Protein AF-0000000080635722 (afdb_homodimer)

InterPro domains:
  IPR011527 ABC transporter type 1, transmembrane domain [PF06472] (30-300)
  IPR011527 ABC transporter type 1, transmembrane domain [PS50929] (34-337)
  IPR036640 ABC transporter type 1, transmembrane domain superfamily [G3DSA:1.20.1560.10] (15-350)
  IPR036640 ABC transporter type 1, transmembrane domain superfamily [SSF90123] (28-349)
  IPR050835 ATP-binding cassette sub-family D [PTHR11384] (9-354)

Organism: NCBI:txid1064539

Sequence (758 aa):
MAKRIFPRTASAFVRRFAGLAGGYWSGRDRWSVWLLGAALLALTVAQVSVPVMMNLWSQRLFDALEQRAMDRLPVMVAAAGGILLYNIAVTVAHLWVKRRLQFGWRAWLTRRLVGAWVSDGREQALPSRPGDHDNPDGRIAEDVRIVTELAVDLGHSLTYCLLLLVSFASILWRLSGVAPVAFGGVSLAVPGHLLLLALAFAAAGTTAAIAVARPLVRAAERRQGLEADFRFGLARVRENASVIARQRGEAVERGRMSLLFDGVRRGWERQTGALVRVMAFGASYSVLSAVFPILVVAPRYAAGAITLGVMMQTAQAFQQAVAALSWPIDNLATVAQWTASVERVLGLKEALDGITPLPPVKAPAPDLLSDGGNTARKRMAKRIFPRTASAFVRRFAGLAGGYWSGRDRWSVWLLGAALLALTVAQVSVPVMMNLWSQRLFDALEQRAMDRLPVMVAAAGGILLYNIAVTVAHLWVKRRLQFGWRAWLTRRLVGAWVSDGREQALPSRPGDHDNPDGRIAEDVRIVTELAVDLGHSLTYCLLLLVSFASILWRLSGVAPVAFGGVSLAVPGHLLLLALAFAAAGTTAAIAVARPLVRAAERRQGLEADFRFGLARVRENASVIARQRGEAVERGRMSLLFDGVRRGWERQTGALVRVMAFGASYSVLSAVFPILVVAPRYAAGAITLGVMMQTAQAFQQAVAALSWPIDNLATVAQWTASVERVLGLKEALDGITPLPPVKAPAPDLLSDGGNTARKR

Structure (mmCIF, N/CA/C/O backbone):
data_AF-0000000080635722-model_v1
#
loop_
_entity.id
_entity.type
_entity.pdbx_description
1 polymer 'ATP-binding cassette transporter'
#
loop_
_atom_site.group_PDB
_atom_site.id
_atom_site.type_symbol
_atom_site.label_atom_id
_atom_site.label_alt_id
_atom_site.label_comp_id
_atom_site.label_asym_id
_atom_site.label_entity_id
_atom_site.label_seq_id
_atom_site.pdbx_PDB_ins_code
_atom_site.Cartn_x
_atom_site.Cartn_y
_atom_site.Cartn_z
_atom_site.occupancy
_atom_site.B_iso_or_equiv
_atom_site.auth_seq_id
_atom_site.auth_comp_id
_atom_site.auth_asym_id
_atom_site.auth_atom_id
_atom_site.pdbx_PDB_model_num
ATOM 1 N N . MET A 1 1 ? 1.75 11.594 30.656 1 23.59 1 MET A N 1
ATOM 2 C CA . MET A 1 1 ? 0.75 10.562 30.891 1 23.59 1 MET A CA 1
ATOM 3 C C . MET A 1 1 ? 0.31 9.922 29.578 1 23.59 1 MET A C 1
ATOM 5 O O . MET A 1 1 ? -0.274 10.594 28.719 1 23.59 1 MET A O 1
ATOM 9 N N . ALA A 1 2 ? 1.113 9.07 29.016 1 31.06 2 ALA A N 1
ATOM 10 C CA . ALA A 1 2 ? 0.771 8.336 27.797 1 31.06 2 ALA A CA 1
ATOM 11 C C . ALA A 1 2 ? -0.648 7.781 27.875 1 31.06 2 ALA A C 1
ATOM 13 O O . ALA A 1 2 ? -0.908 6.824 28.609 1 31.06 2 ALA A O 1
ATOM 14 N N . LYS A 1 3 ? -1.635 8.664 27.719 1 35.94 3 LYS A N 1
ATOM 15 C CA . LYS A 1 3 ? -3.037 8.266 27.828 1 35.94 3 LYS A CA 1
ATOM 16 C C . LYS A 1 3 ? -3.275 6.914 27.156 1 35.94 3 LYS A C 1
ATOM 18 O O . LYS A 1 3 ? -2.605 6.57 26.188 1 35.94 3 LYS A O 1
ATOM 23 N N . ARG A 1 4 ? -3.943 5.98 27.859 1 35.53 4 ARG A N 1
ATOM 24 C CA . ARG A 1 4 ? -4.367 4.602 27.641 1 35.53 4 ARG A CA 1
ATOM 25 C C . ARG A 1 4 ? -4.941 4.426 26.234 1 35.53 4 ARG A C 1
ATOM 27 O O . ARG A 1 4 ? -6.016 4.945 25.922 1 35.53 4 ARG A O 1
ATOM 34 N N . ILE A 1 5 ? -4.023 4.328 25.297 1 38.72 5 ILE A N 1
ATOM 35 C CA . ILE A 1 5 ? -4.285 4.188 23.875 1 38.72 5 ILE A CA 1
ATOM 36 C C . ILE A 1 5 ? -5.477 3.256 23.656 1 38.72 5 ILE A C 1
ATOM 38 O O . ILE A 1 5 ? -6.258 3.445 22.719 1 38.72 5 ILE A O 1
ATOM 42 N N . PHE A 1 6 ? -5.34 2.021 24.172 1 42.72 6 PHE A N 1
ATOM 43 C CA . PHE A 1 6 ? -6.371 1.022 23.922 1 42.72 6 PHE A CA 1
ATOM 44 C C . PHE A 1 6 ? -7.473 1.103 24.969 1 42.72 6 PHE A C 1
ATOM 46 O O . PHE A 1 6 ? -7.191 1.211 26.156 1 42.72 6 PHE A O 1
ATOM 53 N N . PRO A 1 7 ? -8.633 1.551 24.688 1 47.41 7 PRO A N 1
ATOM 54 C CA . PRO A 1 7 ? -9.672 1.525 25.719 1 47.41 7 PRO A CA 1
ATOM 55 C C . PRO A 1 7 ? -9.539 0.331 26.656 1 47.41 7 PRO A C 1
ATOM 57 O O . PRO A 1 7 ? -8.906 -0.671 26.312 1 47.41 7 PRO A O 1
ATOM 60 N N . ARG A 1 8 ? -9.828 0.41 28.047 1 51.56 8 ARG A N 1
ATOM 61 C CA . ARG A 1 8 ? -9.805 -0.569 29.125 1 51.56 8 ARG A CA 1
ATOM 62 C C . ARG A 1 8 ? -10.172 -1.959 28.609 1 51.56 8 ARG A C 1
ATOM 64 O O . ARG A 1 8 ? -9.484 -2.938 28.922 1 51.56 8 ARG A O 1
ATOM 71 N N . THR A 1 9 ? -11.516 -2.346 28.031 1 64.31 9 THR A N 1
ATOM 72 C CA . THR A 1 9 ? -11.891 -3.666 27.531 1 64.31 9 THR A CA 1
ATOM 73 C C . THR A 1 9 ? -12.555 -3.559 26.172 1 64.31 9 THR A C 1
ATOM 75 O O . THR A 1 9 ? -13.219 -2.562 25.875 1 64.31 9 THR A O 1
ATOM 78 N N . ALA A 1 10 ? -12.094 -4.23 25.156 1 72.88 10 ALA A N 1
ATOM 79 C CA . ALA A 1 10 ? -12.664 -4.34 23.812 1 72.88 10 ALA A CA 1
ATOM 80 C C . ALA A 1 10 ? -14.188 -4.352 23.859 1 72.88 10 ALA A C 1
ATOM 82 O O . ALA A 1 10 ? -14.852 -3.727 23.031 1 72.88 10 ALA A O 1
ATOM 83 N N . SER A 1 11 ? -14.68 -4.875 24.891 1 75.38 11 SER A N 1
ATOM 84 C CA . SER A 1 11 ? -16.125 -4.988 25.016 1 75.38 11 SER A CA 1
ATOM 85 C C . SER A 1 11 ? -16.766 -3.639 25.344 1 75.38 11 SER A C 1
ATOM 87 O O . SER A 1 11 ? -17.812 -3.297 24.812 1 75.38 11 SER A O 1
ATOM 89 N N . ALA A 1 12 ? -16.156 -2.941 26.141 1 75.5 12 ALA A N 1
ATOM 90 C CA . ALA A 1 12 ? -16.688 -1.626 26.5 1 75.5 12 ALA A CA 1
ATOM 91 C C . ALA A 1 12 ? -16.625 -0.666 25.312 1 75.5 12 ALA A C 1
ATOM 93 O O . ALA A 1 12 ? -17.531 0.134 25.109 1 75.5 12 ALA A O 1
ATOM 94 N N . PHE A 1 13 ? -15.672 -0.865 24.594 1 80.94 13 PHE A N 1
ATOM 95 C CA . PHE A 1 13 ? -15.484 -0.018 23.422 1 80.94 13 PHE A CA 1
ATOM 96 C C . PHE A 1 13 ? -16.578 -0.276 22.391 1 80.94 13 PHE A C 1
ATOM 98 O O . PHE A 1 13 ? -17.188 0.665 21.875 1 80.94 13 PHE A O 1
ATOM 105 N N . VAL A 1 14 ? -16.844 -1.52 22.219 1 81.06 14 VAL A N 1
ATOM 106 C CA . VAL A 1 14 ? -17.844 -1.909 21.219 1 81.06 14 VAL A CA 1
ATOM 107 C C . VAL A 1 14 ? -19.219 -1.404 21.641 1 81.06 14 VAL A C 1
ATOM 109 O O . VAL A 1 14 ? -20 -0.931 20.812 1 81.06 14 VAL A O 1
ATOM 112 N N . ARG A 1 15 ? -19.453 -1.405 22.891 1 81.31 15 ARG A N 1
ATOM 113 C CA . ARG A 1 15 ? -20.734 -0.946 23.406 1 81.31 15 ARG A CA 1
ATOM 114 C C . ARG A 1 15 ? -20.891 0.564 23.25 1 81.31 15 ARG A C 1
ATOM 116 O O . ARG A 1 15 ? -21.953 1.054 22.859 1 81.31 15 ARG A O 1
ATOM 123 N N . ARG A 1 16 ? -19.891 1.179 23.5 1 83.5 16 ARG A N 1
ATOM 124 C CA . ARG A 1 16 ? -19.906 2.633 23.375 1 83.5 16 ARG A CA 1
ATOM 125 C C . ARG A 1 16 ? -20.047 3.059 21.906 1 83.5 16 ARG A C 1
ATOM 127 O O . ARG A 1 16 ? -20.766 4.012 21.609 1 83.5 16 ARG A O 1
ATOM 134 N N . PHE A 1 17 ? -19.422 2.311 21.172 1 87.5 17 PHE A N 1
ATOM 135 C CA . PHE A 1 17 ? -19.5 2.607 19.75 1 87.5 17 PHE A CA 1
ATOM 136 C C . PHE A 1 17 ? -20.906 2.336 19.219 1 87.5 17 PHE A C 1
ATOM 138 O O . PHE A 1 17 ? -21.438 3.109 18.422 1 87.5 17 PHE A O 1
ATOM 145 N N . ALA A 1 18 ? -21.453 1.282 19.688 1 84.81 18 ALA A N 1
ATOM 146 C CA . ALA A 1 18 ? -22.828 0.953 19.297 1 84.81 18 ALA A CA 1
ATOM 147 C C . ALA A 1 18 ? -23.797 2.033 19.766 1 84.81 18 ALA A C 1
ATOM 149 O O . ALA A 1 18 ? -24.781 2.332 19.078 1 84.81 18 ALA A O 1
ATOM 150 N N . GLY A 1 19 ? -23.547 2.611 20.859 1 82.75 19 GLY A N 1
ATOM 151 C CA . GLY A 1 19 ? -24.359 3.709 21.359 1 82.75 19 GLY A CA 1
ATOM 152 C C . GLY A 1 19 ? -24.25 4.965 20.516 1 82.75 19 GLY A C 1
ATOM 153 O O . GLY A 1 19 ? -25.234 5.68 20.312 1 82.75 19 GLY A O 1
ATOM 154 N N . LEU A 1 20 ? -23.094 5.156 20.031 1 81.56 20 LEU A N 1
ATOM 155 C CA . LEU A 1 20 ? -22.828 6.336 19.219 1 81.56 20 LEU A CA 1
ATOM 156 C C . LEU A 1 20 ? -23.406 6.176 17.812 1 81.56 20 LEU A C 1
ATOM 158 O O . LEU A 1 20 ? -24.125 7.059 17.344 1 81.56 20 LEU A O 1
ATOM 162 N N . ALA A 1 21 ? -23.172 4.988 17.266 1 80.75 21 ALA A N 1
ATOM 163 C CA . ALA A 1 21 ? -23.422 4.855 15.828 1 80.75 21 ALA A CA 1
ATOM 164 C C . ALA A 1 21 ? -24.531 3.861 15.547 1 80.75 21 ALA A C 1
ATOM 166 O O . ALA A 1 21 ? -24.969 3.697 14.398 1 80.75 21 ALA A O 1
ATOM 167 N N . GLY A 1 22 ? -25.062 3.285 16.578 1 84.38 22 GLY A N 1
ATOM 168 C CA . GLY A 1 22 ? -26.078 2.244 16.422 1 84.38 22 GLY A CA 1
ATOM 169 C C . GLY A 1 22 ? -27.422 2.781 15.992 1 84.38 22 GLY A C 1
ATOM 170 O O . GLY A 1 22 ? -28.234 2.049 15.422 1 84.38 22 GLY A O 1
ATOM 171 N N . GLY A 1 23 ? -27.641 4.039 16.234 1 84.81 23 GLY A N 1
ATOM 172 C CA . GLY A 1 23 ? -28.922 4.633 15.883 1 84.81 23 GLY A CA 1
ATOM 173 C C . GLY A 1 23 ? -29.219 4.598 14.398 1 84.81 23 GLY A C 1
ATOM 174 O O . GLY A 1 23 ? -30.375 4.586 13.992 1 84.81 23 GLY A O 1
ATOM 175 N N . TYR A 1 24 ? -28.203 4.625 13.641 1 88.12 24 TYR A N 1
ATOM 176 C CA . TYR A 1 24 ? -28.344 4.539 12.188 1 88.12 24 TYR A CA 1
ATOM 177 C C . TYR A 1 24 ? -28.984 3.219 11.781 1 88.12 24 TYR A C 1
ATOM 179 O O . TYR A 1 24 ? -29.797 3.178 10.859 1 88.12 24 TYR A O 1
ATOM 187 N N . TRP A 1 25 ? -28.75 2.174 12.469 1 87.31 25 TRP A N 1
ATOM 188 C CA . TRP A 1 25 ? -29.188 0.827 12.133 1 87.31 25 TRP A CA 1
ATOM 189 C C . TRP A 1 25 ? -30.547 0.526 12.766 1 87.31 25 TRP A C 1
ATOM 191 O O . TRP A 1 25 ? -31.188 -0.464 12.422 1 87.31 25 TRP A O 1
ATOM 201 N N . SER A 1 26 ? -31.047 1.361 13.711 1 84.19 26 SER A N 1
ATOM 202 C CA . SER A 1 26 ? -32.312 1.118 14.422 1 84.19 26 SER A CA 1
ATOM 203 C C . SER A 1 26 ? -33.312 2.219 14.141 1 84.19 26 SER A C 1
ATOM 205 O O . SER A 1 26 ? -34.438 2.203 14.695 1 84.19 26 SER A O 1
ATOM 207 N N . GLY A 1 27 ? -33 3.045 13.312 1 80.44 27 GLY A N 1
ATOM 208 C CA . GLY A 1 27 ? -33.875 4.176 13.062 1 80.44 27 GLY A CA 1
ATOM 209 C C . GLY A 1 27 ? -35.062 3.83 12.18 1 80.44 27 GLY A C 1
ATOM 210 O O . GLY A 1 27 ? -35.406 2.656 12.008 1 80.44 27 GLY A O 1
ATOM 211 N N . ARG A 1 28 ? -35.75 4.926 11.742 1 77 28 ARG A N 1
ATOM 212 C CA . ARG A 1 28 ? -36.969 4.789 10.938 1 77 28 ARG A CA 1
ATOM 213 C C . ARG A 1 28 ? -36.656 4.105 9.609 1 77 28 ARG A C 1
ATOM 215 O O . ARG A 1 28 ? -37.469 3.322 9.109 1 77 28 ARG A O 1
ATOM 222 N N . ASP A 1 29 ? -35.469 4.359 9.109 1 83.88 29 ASP A N 1
ATOM 223 C CA . ASP A 1 29 ? -35.062 3.783 7.828 1 83.88 29 ASP A CA 1
ATOM 224 C C . ASP A 1 29 ? -34.25 2.523 8.023 1 83.88 29 ASP A C 1
ATOM 226 O O . ASP A 1 29 ? -33.375 2.207 7.199 1 83.88 29 ASP A O 1
ATOM 230 N N . ARG A 1 30 ? -34.594 1.81 9.062 1 86.25 30 ARG A N 1
ATOM 231 C CA . ARG A 1 30 ? -33.781 0.663 9.445 1 86.25 30 ARG A CA 1
ATOM 232 C C . ARG A 1 30 ? -33.812 -0.425 8.375 1 86.25 30 ARG A C 1
ATOM 234 O O . ARG A 1 30 ? -32.812 -1.077 8.102 1 86.25 30 ARG A O 1
ATOM 241 N N . TRP A 1 31 ? -34.969 -0.53 7.797 1 89 31 TRP A N 1
ATOM 242 C CA . TRP A 1 31 ? -35.125 -1.611 6.828 1 89 31 TRP A CA 1
ATOM 243 C C . TRP A 1 31 ? -34.25 -1.364 5.605 1 89 31 TRP A C 1
ATOM 245 O O . TRP A 1 31 ? -33.625 -2.289 5.086 1 89 31 TRP A O 1
ATOM 255 N N . SER A 1 32 ? -34.219 -0.141 5.148 1 90.81 32 SER A N 1
ATOM 256 C CA . SER A 1 32 ? -33.344 0.199 4.012 1 90.81 32 SER A CA 1
ATOM 257 C C . SER A 1 32 ? -31.875 -0.018 4.34 1 90.81 32 SER A C 1
ATOM 259 O O . SER A 1 32 ? -31.125 -0.495 3.496 1 90.81 32 SER A O 1
ATOM 261 N N . VAL A 1 33 ? -31.547 0.272 5.504 1 92.06 33 VAL A N 1
ATOM 262 C CA . VAL A 1 33 ? -30.156 0.13 5.934 1 92.06 33 VAL A CA 1
ATOM 263 C C . VAL A 1 33 ? -29.797 -1.351 6.062 1 92.06 33 VAL A C 1
ATOM 265 O O . VAL A 1 33 ? -28.734 -1.783 5.613 1 92.06 33 VAL A O 1
ATOM 268 N N . TRP A 1 34 ? -30.719 -2.131 6.59 1 92.5 34 TRP A N 1
ATOM 269 C CA . TRP A 1 34 ? -30.484 -3.561 6.75 1 92.5 34 TRP A CA 1
ATOM 270 C C . TRP A 1 34 ? -30.422 -4.262 5.395 1 92.5 34 TRP A C 1
ATOM 272 O O . TRP A 1 34 ? -29.672 -5.215 5.215 1 92.5 34 TRP A O 1
ATOM 282 N N . LEU A 1 35 ? -31.219 -3.76 4.504 1 93.62 35 LEU A N 1
ATOM 283 C CA . LEU A 1 35 ? -31.172 -4.309 3.152 1 93.62 35 LEU A CA 1
ATOM 284 C C . LEU A 1 35 ? -29.812 -4.027 2.502 1 93.62 35 LEU A C 1
ATOM 286 O O . LEU A 1 35 ? -29.266 -4.895 1.824 1 93.62 35 LEU A O 1
ATOM 290 N N . LEU A 1 36 ? -29.359 -2.855 2.73 1 94.06 36 LEU A N 1
ATOM 291 C CA . LEU A 1 36 ? -28.031 -2.518 2.217 1 94.06 36 LEU A CA 1
ATOM 292 C C . LEU A 1 36 ? -26.953 -3.373 2.875 1 94.06 36 LEU A C 1
ATOM 294 O O . LEU A 1 36 ? -26.031 -3.84 2.207 1 94.06 36 LEU A O 1
ATOM 298 N N . GLY A 1 37 ? -27.109 -3.559 4.141 1 95.44 37 GLY A N 1
ATOM 299 C CA . GLY A 1 37 ? -26.188 -4.434 4.844 1 95.44 37 GLY A CA 1
ATOM 300 C C . GLY A 1 37 ? -26.219 -5.863 4.34 1 95.44 37 GLY A C 1
ATOM 301 O O . GLY A 1 37 ? -25.172 -6.477 4.133 1 95.44 37 GLY A O 1
ATOM 302 N N . ALA A 1 38 ? -27.375 -6.371 4.152 1 96.25 38 ALA A N 1
ATOM 303 C CA . ALA A 1 38 ? -27.547 -7.727 3.633 1 96.25 38 ALA A CA 1
ATOM 304 C C . ALA A 1 38 ? -26.984 -7.848 2.221 1 96.25 38 ALA A C 1
ATOM 306 O O . ALA A 1 38 ? -26.344 -8.852 1.88 1 96.25 38 ALA A O 1
ATOM 307 N N . ALA A 1 39 ? -27.266 -6.82 1.479 1 97.06 39 ALA A N 1
ATOM 308 C CA . ALA A 1 39 ? -26.719 -6.793 0.124 1 97.06 39 ALA A CA 1
ATOM 309 C C . ALA A 1 39 ? -25.188 -6.789 0.146 1 97.06 39 ALA A C 1
ATOM 311 O O . ALA A 1 39 ? -24.547 -7.477 -0.65 1 97.06 39 ALA A O 1
ATOM 312 N N . LEU A 1 40 ? -24.656 -6.039 1.03 1 97 40 LEU A N 1
ATOM 313 C CA . LEU A 1 40 ? -23.203 -5.98 1.166 1 97 40 LEU A CA 1
ATOM 314 C C . LEU A 1 40 ? -22.641 -7.344 1.565 1 97 40 LEU A C 1
ATOM 316 O O . LEU A 1 40 ? -21.625 -7.785 1.019 1 97 40 LEU A O 1
ATOM 320 N N . LEU A 1 41 ? -23.297 -8.016 2.455 1 97.38 41 LEU A N 1
ATOM 321 C CA . LEU A 1 41 ? -22.875 -9.344 2.883 1 97.38 41 LEU A CA 1
ATOM 322 C C . LEU A 1 41 ? -22.953 -10.336 1.731 1 97.38 41 LEU A C 1
ATOM 324 O O . LEU A 1 41 ? -22.031 -11.109 1.503 1 97.38 41 LEU A O 1
ATOM 328 N N . ALA A 1 42 ? -24.047 -10.297 1.036 1 98 42 ALA A N 1
ATOM 329 C CA . ALA A 1 42 ? -24.234 -11.195 -0.103 1 98 42 ALA A CA 1
ATOM 330 C C . ALA A 1 42 ? -23.156 -10.961 -1.164 1 98 42 ALA A C 1
ATOM 332 O O . ALA A 1 42 ? -22.609 -11.922 -1.726 1 98 42 ALA A O 1
ATOM 333 N N . LEU A 1 43 ? -22.891 -9.742 -1.403 1 97.75 43 LEU A N 1
ATOM 334 C CA . LEU A 1 43 ? -21.875 -9.406 -2.4 1 97.75 43 LEU A CA 1
ATOM 335 C C . LEU A 1 43 ? -20.484 -9.766 -1.904 1 97.75 43 LEU A C 1
ATOM 337 O O . LEU A 1 43 ? -19.609 -10.117 -2.701 1 97.75 43 LEU A O 1
ATOM 341 N N . THR A 1 44 ? -20.281 -9.719 -0.619 1 97.38 44 THR A N 1
ATOM 342 C CA . THR A 1 44 ? -19.016 -10.172 -0.055 1 97.38 44 THR A CA 1
ATOM 343 C C . THR A 1 44 ? -18.844 -11.672 -0.255 1 97.38 44 THR A C 1
ATOM 345 O O . THR A 1 44 ? -17.75 -12.133 -0.605 1 97.38 44 THR A O 1
ATOM 348 N N . VAL A 1 45 ? -19.875 -12.383 -0.069 1 97.56 45 VAL A N 1
ATOM 349 C CA . VAL A 1 45 ? -19.844 -13.82 -0.331 1 97.56 45 VAL A CA 1
ATOM 350 C C . VAL A 1 45 ? -19.531 -14.07 -1.804 1 97.56 45 VAL A C 1
ATOM 352 O O . VAL A 1 45 ? -18.719 -14.938 -2.131 1 97.56 45 VAL A O 1
ATOM 355 N N . ALA A 1 46 ? -20.156 -13.281 -2.611 1 97.75 46 ALA A N 1
ATOM 356 C CA . ALA A 1 46 ? -19.875 -13.383 -4.043 1 97.75 46 ALA A CA 1
ATOM 357 C C . ALA A 1 46 ? -18.422 -13.07 -4.352 1 97.75 46 ALA A C 1
ATOM 359 O O . ALA A 1 46 ? -17.812 -13.711 -5.211 1 97.75 46 ALA A O 1
ATOM 360 N N . GLN A 1 47 ? -17.875 -12.18 -3.672 1 96.38 47 GLN A N 1
ATOM 361 C CA . GLN A 1 47 ? -16.469 -11.82 -3.865 1 96.38 47 GLN A CA 1
ATOM 362 C C . GLN A 1 47 ? -15.547 -12.977 -3.49 1 96.38 47 GLN A C 1
ATOM 364 O O . GLN A 1 47 ? -14.555 -13.234 -4.176 1 96.38 47 GLN A O 1
ATOM 369 N N . VAL A 1 48 ? -15.867 -13.641 -2.451 1 96.62 48 VAL A N 1
ATOM 370 C CA . VAL A 1 48 ? -15.047 -14.742 -1.968 1 96.62 48 VAL A CA 1
ATOM 371 C C . VAL A 1 48 ? -15.117 -15.906 -2.951 1 96.62 48 VAL A C 1
ATOM 373 O O . VAL A 1 48 ? -14.18 -16.703 -3.055 1 96.62 48 VAL A O 1
ATOM 376 N N . SER A 1 49 ? -16.188 -15.969 -3.689 1 97.06 49 SER A N 1
ATOM 377 C CA . SER A 1 49 ? -16.359 -17.062 -4.633 1 97.06 49 SER A CA 1
ATOM 378 C C . SER A 1 49 ? -15.391 -16.938 -5.805 1 97.06 49 SER A C 1
ATOM 380 O O . SER A 1 49 ? -15.102 -17.922 -6.488 1 97.06 49 SER A O 1
ATOM 382 N N . VAL A 1 50 ? -14.852 -15.766 -6 1 95.38 50 VAL A N 1
ATOM 383 C CA . VAL A 1 50 ? -13.984 -15.531 -7.148 1 95.38 50 VAL A CA 1
ATOM 384 C C . VAL A 1 50 ? -12.664 -16.266 -6.957 1 95.38 50 VAL A C 1
ATOM 386 O O . VAL A 1 50 ? -12.273 -17.094 -7.789 1 95.38 50 VAL A O 1
ATOM 389 N N . PRO A 1 51 ? -11.961 -16.016 -5.828 1 95.31 51 PRO A N 1
ATOM 390 C CA . PRO A 1 51 ? -10.734 -16.797 -5.637 1 95.31 51 PRO A CA 1
ATOM 391 C C . PRO A 1 51 ? -10.992 -18.297 -5.562 1 95.31 51 PRO A C 1
ATOM 393 O O . PRO A 1 51 ? -10.141 -19.094 -5.977 1 95.31 51 PRO A O 1
ATOM 396 N N . VAL A 1 52 ? -12.094 -18.719 -5.113 1 95.81 52 VAL A N 1
ATOM 397 C CA . VAL A 1 52 ? -12.438 -20.125 -5.059 1 95.81 52 VAL A CA 1
ATOM 398 C C . VAL A 1 52 ? -12.617 -20.672 -6.473 1 95.81 52 VAL A C 1
ATOM 400 O O . VAL A 1 52 ? -12.102 -21.734 -6.805 1 95.81 52 VAL A O 1
ATOM 403 N N . MET A 1 53 ? -13.359 -19.906 -7.309 1 96.44 53 MET A N 1
ATOM 404 C CA . MET A 1 53 ? -13.539 -20.297 -8.703 1 96.44 53 MET A CA 1
ATOM 405 C C . MET A 1 53 ? -12.195 -20.344 -9.43 1 96.44 53 MET A C 1
ATOM 407 O O . MET A 1 53 ? -11.961 -21.234 -10.25 1 96.44 53 MET A O 1
ATOM 411 N N . MET A 1 54 ? -11.375 -19.422 -9.125 1 94.69 54 MET A N 1
ATOM 412 C CA . MET A 1 54 ? -10.055 -19.375 -9.742 1 94.69 54 MET A CA 1
ATOM 413 C C . MET A 1 54 ? -9.219 -20.578 -9.312 1 94.69 54 MET A C 1
ATOM 415 O O . MET A 1 54 ? -8.438 -21.125 -10.102 1 94.69 54 MET A O 1
ATOM 419 N N . ASN A 1 55 ? -9.352 -20.906 -8.078 1 95 55 ASN A N 1
ATOM 420 C CA . ASN A 1 55 ? -8.648 -22.078 -7.551 1 95 55 ASN A CA 1
ATOM 421 C C . ASN A 1 55 ? -9.086 -23.359 -8.266 1 95 55 ASN A C 1
ATOM 423 O O . ASN A 1 55 ? -8.25 -24.172 -8.648 1 95 55 ASN A O 1
ATOM 427 N N . LEU A 1 56 ? -10.352 -23.547 -8.484 1 94.81 56 LEU A N 1
ATOM 428 C CA . LEU A 1 56 ? -10.891 -24.703 -9.195 1 94.81 56 LEU A CA 1
ATOM 429 C C . LEU A 1 56 ? -10.5 -24.656 -10.672 1 94.81 56 LEU A C 1
ATOM 431 O O . LEU A 1 56 ? -10.164 -25.688 -11.258 1 94.81 56 LEU A O 1
ATOM 435 N N . TRP A 1 57 ? -10.586 -23.484 -11.188 1 94.44 57 TRP A N 1
ATOM 436 C CA . TRP A 1 57 ? -10.164 -23.297 -12.57 1 94.44 57 TRP A CA 1
ATOM 437 C C . TRP A 1 57 ? -8.711 -23.719 -12.766 1 94.44 57 TRP A C 1
ATOM 439 O O . TRP A 1 57 ? -8.375 -24.406 -13.734 1 94.44 57 TRP A O 1
ATOM 449 N N . SER A 1 58 ? -7.879 -23.312 -11.852 1 93.62 58 SER A N 1
ATOM 450 C CA . SER A 1 58 ? -6.461 -23.656 -11.914 1 93.62 58 SER A CA 1
ATOM 451 C C . SER A 1 58 ? -6.262 -25.172 -11.852 1 93.62 58 SER A C 1
ATOM 453 O O . SER A 1 58 ? -5.469 -25.719 -12.617 1 93.62 58 SER A O 1
ATOM 455 N N . GLN A 1 59 ? -6.953 -25.812 -11 1 94.38 59 GLN A N 1
ATOM 456 C CA . GLN A 1 59 ? -6.867 -27.266 -10.898 1 94.38 59 GLN A CA 1
ATOM 457 C C . GLN A 1 59 ? -7.25 -27.938 -12.219 1 94.38 59 GLN A C 1
ATOM 459 O O . GLN A 1 59 ? -6.531 -28.797 -12.703 1 94.38 59 GLN A O 1
ATOM 464 N N . ARG A 1 60 ? -8.312 -27.531 -12.758 1 93.5 60 ARG A N 1
ATOM 465 C CA . ARG A 1 60 ? -8.82 -28.141 -13.984 1 93.5 60 ARG A CA 1
ATOM 466 C C . ARG A 1 60 ? -7.895 -27.844 -15.164 1 93.5 60 ARG A C 1
ATOM 468 O O . ARG A 1 60 ? -7.703 -28.688 -16.031 1 93.5 60 ARG A O 1
ATOM 475 N N . LEU A 1 61 ? -7.414 -26.688 -15.211 1 92.94 61 LEU A N 1
ATOM 476 C CA . LEU A 1 61 ? -6.492 -26.328 -16.281 1 92.94 61 LEU A CA 1
ATOM 477 C C . LEU A 1 61 ? -5.238 -27.188 -16.234 1 92.94 61 LEU A C 1
ATOM 479 O O . LEU A 1 61 ? -4.844 -27.781 -17.25 1 92.94 61 LEU A O 1
ATOM 483 N N . PHE A 1 62 ? -4.652 -27.312 -15.102 1 92.12 62 PHE A N 1
ATOM 484 C CA . PHE A 1 62 ? -3.395 -28.047 -14.984 1 92.12 62 PHE A CA 1
ATOM 485 C C . PHE A 1 62 ? -3.613 -29.547 -15.172 1 92.12 62 PHE A C 1
ATOM 487 O O . PHE A 1 62 ? -2.744 -30.234 -15.695 1 92.12 62 PHE A O 1
ATOM 494 N N . ASP A 1 63 ? -4.777 -29.984 -14.734 1 92.44 63 ASP A N 1
ATOM 495 C CA . ASP A 1 63 ? -5.113 -31.375 -15.047 1 92.44 63 ASP A CA 1
ATOM 496 C C . ASP A 1 63 ? -5.227 -31.578 -16.547 1 92.44 63 ASP A C 1
ATOM 498 O O . ASP A 1 63 ? -4.734 -32.594 -17.078 1 92.44 63 ASP A O 1
ATOM 502 N N . ALA A 1 64 ? -5.875 -30.641 -17.172 1 91.12 64 ALA A N 1
ATOM 503 C CA . ALA A 1 64 ? -6.012 -30.734 -18.625 1 91.12 64 ALA A CA 1
ATOM 504 C C . ALA A 1 64 ? -4.648 -30.672 -19.312 1 91.12 64 ALA A C 1
ATOM 506 O O . ALA A 1 64 ? -4.402 -31.391 -20.281 1 91.12 64 ALA A O 1
ATOM 507 N N . LEU A 1 65 ? -3.809 -29.891 -18.844 1 88.12 65 LEU A N 1
ATOM 508 C CA . LEU A 1 65 ? -2.471 -29.75 -19.406 1 88.12 65 LEU A CA 1
ATOM 509 C C . LEU A 1 65 ? -1.648 -31.016 -19.172 1 88.12 65 LEU A C 1
ATOM 511 O O . LEU A 1 65 ? -0.917 -31.453 -20.062 1 88.12 65 LEU A O 1
AT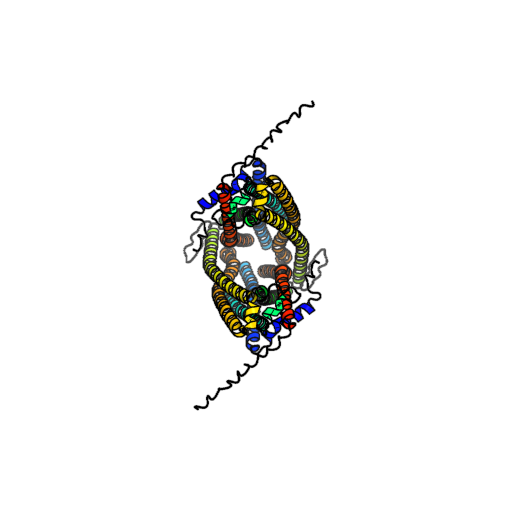OM 515 N N . GLU A 1 66 ? -1.774 -31.484 -17.953 1 87.06 66 GLU A N 1
ATOM 516 C CA . GLU A 1 66 ? -1.059 -32.719 -17.641 1 87.06 66 GLU A CA 1
ATOM 517 C C . GLU A 1 66 ? -1.482 -33.875 -18.562 1 87.06 66 GLU A C 1
ATOM 519 O O . GLU A 1 66 ? -0.654 -34.688 -18.969 1 87.06 66 GLU A O 1
ATOM 524 N N . GLN A 1 67 ? -2.707 -33.844 -18.906 1 86.88 67 GLN A N 1
ATOM 525 C CA . GLN A 1 67 ? -3.246 -34.875 -19.766 1 86.88 67 GLN A CA 1
ATOM 526 C C . GLN A 1 67 ? -3.07 -34.531 -21.234 1 86.88 67 GLN A C 1
ATOM 528 O O . GLN A 1 67 ? -3.469 -35.281 -22.109 1 86.88 67 GLN A O 1
ATOM 533 N N . ARG A 1 68 ? -2.451 -33.312 -21.5 1 84.25 68 ARG A N 1
ATOM 534 C CA . ARG A 1 68 ? -2.229 -32.812 -22.859 1 84.25 68 ARG A CA 1
ATOM 535 C C . ARG A 1 68 ? -3.533 -32.75 -23.641 1 84.25 68 ARG A C 1
ATOM 537 O O . ARG A 1 68 ? -3.557 -33.062 -24.844 1 84.25 68 ARG A O 1
ATOM 544 N N . ALA A 1 69 ? -4.555 -32.469 -22.922 1 84.62 69 ALA A N 1
ATOM 545 C CA . ALA A 1 69 ? -5.883 -32.406 -23.531 1 84.62 69 ALA A CA 1
ATOM 546 C C . ALA A 1 69 ? -6.113 -31.016 -24.156 1 84.62 69 ALA A C 1
ATOM 548 O O . ALA A 1 69 ? -6.711 -30.141 -23.531 1 84.62 69 ALA A O 1
ATOM 549 N N . MET A 1 70 ? -5.797 -30.875 -25.375 1 82.69 70 MET A N 1
ATOM 550 C CA . MET A 1 70 ? -5.867 -29.594 -26.078 1 82.69 70 MET A CA 1
ATOM 551 C C . MET A 1 70 ? -7.316 -29.172 -26.312 1 82.69 70 MET A C 1
ATOM 553 O O . MET A 1 70 ? -7.609 -27.984 -26.469 1 82.69 70 MET A O 1
ATOM 557 N N . ASP A 1 71 ? -8.164 -30.094 -26.297 1 86.25 71 ASP A N 1
ATOM 558 C CA . ASP A 1 71 ? -9.578 -29.844 -26.578 1 86.25 71 ASP A CA 1
ATOM 559 C C . ASP A 1 71 ? -10.234 -29.078 -25.438 1 86.25 71 ASP A C 1
ATOM 561 O O . ASP A 1 71 ? -11.25 -28.406 -25.625 1 86.25 71 ASP A O 1
ATOM 565 N N . ARG A 1 72 ? -9.602 -29.141 -24.297 1 89.69 72 ARG A N 1
ATOM 566 C CA . ARG A 1 72 ? -10.195 -28.516 -23.109 1 89.69 72 ARG A CA 1
ATOM 567 C C . ARG A 1 72 ? -9.703 -27.078 -22.953 1 89.69 72 ARG A C 1
ATOM 569 O O . ARG A 1 72 ? -10.289 -26.297 -22.203 1 89.69 72 ARG A O 1
ATOM 576 N N . LEU A 1 73 ? -8.766 -26.719 -23.75 1 89.12 73 LEU A N 1
ATOM 577 C CA . LEU A 1 73 ? -8.133 -25.422 -23.547 1 89.12 73 LEU A CA 1
ATOM 578 C C . LEU A 1 73 ? -9.102 -24.297 -23.875 1 89.12 73 LEU A C 1
ATOM 580 O O . LEU A 1 73 ? -9.242 -23.344 -23.109 1 89.12 73 LEU A O 1
ATOM 584 N N . PRO A 1 74 ? -9.852 -24.375 -24.969 1 90.56 74 PRO A N 1
ATOM 585 C CA . PRO A 1 74 ? -10.805 -23.297 -25.25 1 90.56 74 PRO A CA 1
ATOM 586 C C . PRO A 1 74 ? -11.891 -23.156 -24.188 1 90.56 74 PRO A C 1
ATOM 588 O O . PRO A 1 74 ? -12.336 -22.047 -23.875 1 90.56 74 PRO A O 1
ATOM 591 N N . VAL A 1 75 ? -12.266 -24.266 -23.672 1 92.69 75 VAL A N 1
ATOM 592 C CA . VAL A 1 75 ? -13.266 -24.25 -22.609 1 92.69 75 VAL A CA 1
ATOM 593 C C . VAL A 1 75 ? -12.703 -23.562 -21.375 1 92.69 75 VAL A C 1
ATOM 595 O O . VAL A 1 75 ? -13.398 -22.797 -20.703 1 92.69 75 VAL A O 1
ATOM 598 N N . MET A 1 76 ? -11.445 -23.844 -21.109 1 92.88 76 MET A N 1
ATOM 599 C CA . MET A 1 76 ? -10.805 -23.234 -19.953 1 92.88 76 MET A CA 1
ATOM 600 C C . MET A 1 76 ? -10.633 -21.734 -20.156 1 92.88 76 MET A C 1
ATOM 602 O O . MET A 1 76 ? -10.766 -20.953 -19.203 1 92.88 76 MET A O 1
ATOM 606 N N . VAL A 1 77 ? -10.375 -21.344 -21.359 1 92.94 77 VAL A N 1
ATOM 607 C CA . VAL A 1 77 ? -10.258 -19.922 -21.688 1 92.94 77 VAL A CA 1
ATOM 608 C C . VAL A 1 77 ? -11.609 -19.234 -21.484 1 92.94 77 VAL A C 1
ATOM 610 O O . VAL A 1 77 ? -11.688 -18.156 -20.891 1 92.94 77 VAL A O 1
ATOM 613 N N . ALA A 1 78 ? -12.641 -19.844 -21.938 1 95.06 78 ALA A N 1
ATOM 614 C CA . ALA A 1 78 ? -13.992 -19.297 -21.797 1 95.06 78 ALA A CA 1
ATOM 615 C C . ALA A 1 78 ? -14.383 -19.219 -20.328 1 95.06 78 ALA A C 1
ATOM 617 O O . ALA A 1 78 ? -15.008 -18.234 -19.891 1 95.06 78 ALA A O 1
ATOM 618 N N . ALA A 1 79 ? -14.016 -20.25 -19.594 1 95.44 79 ALA A N 1
ATOM 619 C CA . ALA A 1 79 ? -14.312 -20.25 -18.172 1 95.44 79 ALA A CA 1
ATOM 620 C C . ALA A 1 79 ? -13.594 -19.094 -17.453 1 95.44 79 ALA A C 1
ATOM 622 O O . ALA A 1 79 ? -14.172 -18.438 -16.594 1 95.44 79 ALA A O 1
ATOM 623 N N . ALA A 1 80 ? -12.367 -18.859 -17.859 1 95.31 80 ALA A N 1
ATOM 624 C CA . ALA A 1 80 ? -11.625 -17.734 -17.297 1 95.31 80 ALA A CA 1
ATOM 625 C C . ALA A 1 80 ? -12.297 -16.406 -17.641 1 95.31 80 ALA A C 1
ATOM 627 O O . ALA A 1 80 ? -12.367 -15.508 -16.797 1 95.31 80 ALA A O 1
ATOM 628 N N . GLY A 1 81 ? -12.742 -16.281 -18.844 1 96.31 81 GLY A N 1
ATOM 629 C CA . GLY A 1 81 ? -13.492 -15.102 -19.234 1 96.31 81 GLY A CA 1
ATOM 630 C C . GLY A 1 81 ? -14.75 -14.898 -18.406 1 96.31 81 GLY A C 1
ATOM 631 O O . GLY A 1 81 ? -15.078 -13.773 -18.031 1 96.31 81 GLY A O 1
ATOM 632 N N . GLY A 1 82 ? -15.469 -15.961 -18.188 1 97 82 GLY A N 1
ATOM 633 C CA . GLY A 1 82 ? -16.656 -15.891 -17.328 1 97 82 GLY A CA 1
ATOM 634 C C . GLY A 1 82 ? -16.344 -15.43 -15.922 1 97 82 GLY A C 1
ATOM 635 O O . GLY A 1 82 ? -17.062 -14.602 -15.359 1 97 82 GLY A O 1
ATOM 636 N N . ILE A 1 83 ? -15.25 -15.961 -15.344 1 96.5 83 ILE A N 1
ATOM 637 C CA . ILE A 1 83 ? -14.836 -15.57 -14 1 96.5 83 ILE A CA 1
ATOM 638 C C . ILE A 1 83 ? -14.461 -14.086 -13.992 1 96.5 83 ILE A C 1
ATOM 640 O O . ILE A 1 83 ? -14.789 -13.367 -13.047 1 96.5 83 ILE A O 1
ATOM 644 N N . LEU A 1 84 ? -13.82 -13.695 -15.07 1 96.19 84 LEU A N 1
ATOM 645 C CA . LEU A 1 84 ? -13.422 -12.297 -15.211 1 96.19 84 LEU A CA 1
ATOM 646 C C . LEU A 1 84 ? -14.641 -11.383 -15.195 1 96.19 84 LEU A C 1
ATOM 648 O O . LEU A 1 84 ? -14.688 -10.414 -14.43 1 96.19 84 LEU A O 1
ATOM 652 N N . LEU A 1 85 ? -15.625 -11.672 -16 1 97.44 85 LEU A N 1
ATOM 653 C CA . LEU A 1 85 ? -16.828 -10.859 -16.094 1 97.44 85 LEU A CA 1
ATOM 654 C C . LEU A 1 85 ? -17.609 -10.875 -14.773 1 97.44 85 LEU A C 1
ATOM 656 O O . LEU A 1 85 ? -18.125 -9.852 -14.344 1 97.44 85 LEU A O 1
ATOM 660 N N . TYR A 1 86 ? -17.703 -12.062 -14.219 1 97.19 86 TYR A N 1
ATOM 661 C CA . TYR A 1 86 ? -18.344 -12.203 -12.922 1 97.19 86 TYR A CA 1
ATOM 662 C C . TYR A 1 86 ? -17.641 -11.352 -11.867 1 97.19 86 TYR A C 1
ATOM 664 O O . TYR A 1 86 ? -18.281 -10.648 -11.086 1 97.19 86 TYR A O 1
ATOM 672 N N . ASN A 1 87 ? -16.344 -11.367 -11.844 1 96.56 87 ASN A N 1
ATOM 673 C CA . ASN A 1 87 ? -15.547 -10.594 -10.898 1 96.56 87 ASN A CA 1
ATOM 674 C C . ASN A 1 87 ? -15.773 -9.094 -11.062 1 96.56 87 ASN A C 1
ATOM 676 O O . ASN A 1 87 ? -15.922 -8.375 -10.07 1 96.56 87 ASN A O 1
ATOM 680 N N . ILE A 1 88 ? -15.852 -8.648 -12.273 1 96.62 88 ILE A N 1
ATOM 681 C CA . ILE A 1 88 ? -16.094 -7.238 -12.555 1 96.62 88 ILE A CA 1
ATOM 682 C C . ILE A 1 88 ? -17.469 -6.84 -12.023 1 96.62 88 ILE A C 1
ATOM 684 O O . ILE A 1 88 ? -17.594 -5.844 -11.305 1 96.62 88 ILE A O 1
ATOM 688 N N . ALA A 1 89 ? -18.406 -7.621 -12.328 1 97.62 89 ALA A N 1
ATOM 689 C CA . ALA A 1 89 ? -19.781 -7.324 -11.93 1 97.62 89 ALA A CA 1
ATOM 690 C C . ALA A 1 89 ? -19.922 -7.262 -10.414 1 97.62 89 ALA A C 1
ATOM 692 O O . ALA A 1 89 ? -20.516 -6.32 -9.875 1 97.62 89 ALA A O 1
ATOM 693 N N . VAL A 1 90 ? -19.375 -8.227 -9.75 1 97.12 90 VAL A N 1
ATOM 694 C CA . VAL A 1 90 ? -19.469 -8.305 -8.297 1 97.12 90 VAL A CA 1
ATOM 695 C C . VAL A 1 90 ? -18.719 -7.129 -7.668 1 97.12 90 VAL A C 1
ATOM 697 O O . VAL A 1 90 ? -19.219 -6.5 -6.73 1 97.12 90 VAL A O 1
ATOM 700 N N . THR A 1 91 ? -17.609 -6.809 -8.18 1 95.81 91 THR A N 1
ATOM 701 C CA . THR A 1 91 ? -16.797 -5.742 -7.621 1 95.81 91 THR A CA 1
ATOM 702 C C . THR A 1 91 ? -17.484 -4.391 -7.754 1 95.81 91 THR A C 1
ATOM 704 O O . THR A 1 91 ? -17.531 -3.609 -6.805 1 95.81 91 THR A O 1
ATOM 707 N N . VAL A 1 92 ? -18.031 -4.164 -8.891 1 95.81 92 VAL A N 1
ATOM 708 C CA . VAL A 1 92 ? -18.719 -2.898 -9.148 1 95.81 92 VAL A CA 1
ATOM 709 C C . VAL A 1 92 ? -19.953 -2.789 -8.266 1 95.81 92 VAL A C 1
ATOM 711 O O . VAL A 1 92 ? -20.172 -1.766 -7.613 1 95.81 92 VAL A O 1
ATOM 714 N N . ALA A 1 93 ? -20.703 -3.795 -8.258 1 97 93 ALA A N 1
ATOM 715 C CA . ALA A 1 93 ? -21.922 -3.801 -7.434 1 97 93 ALA A CA 1
ATOM 716 C C . ALA A 1 93 ? -21.578 -3.623 -5.957 1 97 93 ALA A C 1
ATOM 718 O O . ALA A 1 93 ? -22.234 -2.861 -5.25 1 97 93 ALA A O 1
ATOM 719 N N . HIS A 1 94 ? -20.594 -4.289 -5.574 1 96.25 94 HIS A N 1
ATOM 720 C CA . HIS A 1 94 ? -20.141 -4.211 -4.188 1 96.25 94 HIS A CA 1
ATOM 721 C C . HIS A 1 94 ? -19.734 -2.791 -3.814 1 96.25 94 HIS A C 1
ATOM 723 O O . HIS A 1 94 ? -20.094 -2.299 -2.744 1 96.25 94 HIS A O 1
ATOM 729 N N . LEU A 1 95 ? -19.078 -2.148 -4.668 1 95.12 95 LEU A N 1
ATOM 730 C CA . LEU A 1 95 ? -18.609 -0.791 -4.398 1 95.12 95 LEU A CA 1
ATOM 731 C C . LEU A 1 95 ? -19.781 0.164 -4.238 1 95.12 95 LEU A C 1
ATOM 733 O O . LEU A 1 95 ? -19.812 0.979 -3.314 1 95.12 95 LEU A O 1
ATOM 737 N N . TRP A 1 96 ? -20.734 0.02 -5.082 1 95.38 96 TRP A N 1
ATOM 738 C CA . TRP A 1 96 ? -21.891 0.898 -5.031 1 95.38 96 TRP A CA 1
ATOM 739 C C . TRP A 1 96 ? -22.641 0.739 -3.709 1 95.38 96 TRP A C 1
ATOM 741 O O . TRP A 1 96 ? -23 1.729 -3.066 1 95.38 96 TRP A O 1
ATOM 751 N N . VAL A 1 97 ? -22.797 -0.439 -3.314 1 96.44 97 VAL A N 1
ATOM 752 C CA . VAL A 1 97 ? -23.547 -0.717 -2.088 1 96.44 97 VAL A CA 1
ATOM 753 C C . VAL A 1 97 ? -22.734 -0.243 -0.881 1 96.44 97 VAL A C 1
ATOM 755 O O . VAL A 1 97 ? -23.266 0.411 0.016 1 96.44 97 VAL A O 1
ATOM 758 N N . LYS A 1 98 ? -21.5 -0.537 -0.891 1 96.69 98 LYS A N 1
ATOM 759 C CA . LYS A 1 98 ? -20.625 -0.156 0.22 1 96.69 98 LYS A CA 1
ATOM 760 C C . LYS A 1 98 ? -20.578 1.36 0.388 1 96.69 98 LYS A C 1
ATOM 762 O O . LYS A 1 98 ? -20.719 1.87 1.502 1 96.69 98 LYS A O 1
ATOM 767 N N . ARG A 1 99 ? -20.438 2.053 -0.68 1 95.75 99 ARG A N 1
ATOM 768 C CA . ARG A 1 99 ? -20.328 3.506 -0.626 1 95.75 99 ARG A CA 1
ATOM 769 C C . ARG A 1 99 ? -21.641 4.145 -0.203 1 95.75 99 ARG A C 1
ATOM 771 O O . ARG A 1 99 ? -21.641 5.164 0.49 1 95.75 99 ARG A O 1
ATOM 778 N N . ARG A 1 100 ? -22.703 3.57 -0.634 1 95 100 ARG A N 1
ATOM 779 C CA . ARG A 1 100 ? -24 4.07 -0.204 1 95 100 ARG A CA 1
ATOM 780 C C . ARG A 1 100 ? -24.188 3.904 1.301 1 95 100 ARG A C 1
ATOM 782 O O . ARG A 1 100 ? -24.688 4.809 1.975 1 95 100 ARG A O 1
ATOM 789 N N . LEU A 1 101 ? -23.797 2.768 1.771 1 94.81 101 LEU A N 1
ATOM 790 C CA . LEU A 1 101 ? -23.891 2.51 3.203 1 94.81 101 LEU A CA 1
ATOM 791 C C . LEU A 1 101 ? -22.984 3.449 3.986 1 94.81 101 LEU A C 1
ATOM 793 O O . LEU A 1 101 ? -23.391 4 5.012 1 94.81 101 LEU A O 1
ATOM 797 N N . GLN A 1 102 ? -21.766 3.645 3.5 1 95.69 102 GLN A N 1
ATOM 798 C CA . GLN A 1 102 ? -20.812 4.527 4.148 1 95.69 102 GLN A CA 1
ATOM 799 C C . GLN A 1 102 ? -21.344 5.953 4.238 1 95.69 102 GLN A C 1
ATOM 801 O O . GLN A 1 102 ? -21.328 6.559 5.316 1 95.69 102 GLN A O 1
ATOM 806 N N . PHE A 1 103 ? -21.812 6.402 3.174 1 95.19 103 PHE A N 1
ATOM 807 C CA . PHE A 1 103 ? -22.266 7.789 3.156 1 95.19 103 PHE A CA 1
ATOM 808 C C . PHE A 1 103 ? -23.531 7.961 3.988 1 95.19 103 PHE A C 1
ATOM 810 O O . PHE A 1 103 ? -23.703 8.977 4.668 1 95.19 103 PHE A O 1
ATOM 817 N N . GLY A 1 104 ? -24.438 7.031 3.869 1 93.94 104 GLY A N 1
ATOM 818 C CA . GLY A 1 104 ? -25.625 7.113 4.695 1 93.94 104 GLY A CA 1
ATOM 819 C C . GLY A 1 104 ? -25.328 7.191 6.18 1 93.94 104 GLY A C 1
ATOM 820 O O . GLY A 1 104 ? -25.938 7.973 6.906 1 93.94 104 GLY A O 1
ATOM 821 N N . TRP A 1 105 ? -24.453 6.402 6.586 1 94.19 105 TRP A N 1
ATOM 822 C CA . TRP A 1 105 ? -24.047 6.387 7.988 1 94.19 105 TRP A CA 1
ATOM 823 C C . TRP A 1 105 ? -23.391 7.707 8.383 1 94.19 105 TRP A C 1
ATOM 825 O O . TRP A 1 105 ? -23.703 8.273 9.43 1 94.19 105 TRP A O 1
ATOM 835 N N . ARG A 1 106 ? -22.5 8.18 7.547 1 95.25 106 ARG A N 1
ATOM 836 C CA . ARG A 1 106 ? -21.828 9.445 7.809 1 95.25 106 ARG A CA 1
ATOM 837 C C . ARG A 1 106 ? -22.828 10.594 7.887 1 95.25 106 ARG A C 1
ATOM 839 O O . ARG A 1 106 ? -22.75 11.438 8.781 1 95.25 106 ARG A O 1
ATOM 846 N N . ALA A 1 107 ? -23.766 10.617 6.934 1 94.19 107 ALA A N 1
ATOM 847 C CA . ALA A 1 107 ? -24.781 11.672 6.898 1 94.19 107 ALA A CA 1
ATOM 848 C C . ALA A 1 107 ? -25.641 11.648 8.172 1 94.19 107 ALA A C 1
ATOM 850 O O . ALA A 1 107 ? -25.906 12.703 8.758 1 94.19 107 ALA A O 1
ATOM 851 N N . TRP A 1 108 ? -26.031 10.5 8.562 1 93.31 108 TRP A N 1
ATOM 852 C CA . TRP A 1 108 ? -26.844 10.344 9.766 1 93.31 108 TRP A CA 1
ATOM 853 C C . TRP A 1 108 ? -26.094 10.852 10.992 1 93.31 108 TRP A C 1
ATOM 855 O O . TRP A 1 108 ? -26.641 11.656 11.766 1 93.31 108 TRP A O 1
ATOM 865 N N . LEU A 1 109 ? -24.891 10.43 11.203 1 93.19 109 LEU A N 1
ATOM 866 C CA . LEU A 1 109 ? -24.125 10.797 12.383 1 93.19 109 LEU A CA 1
ATOM 867 C C . LEU A 1 109 ? -23.766 12.281 12.359 1 93.19 109 LEU A C 1
ATOM 869 O O . LEU A 1 109 ? -23.797 12.945 13.391 1 93.19 109 LEU A O 1
ATOM 873 N N . THR A 1 110 ? -23.406 12.766 11.172 1 94.12 110 THR A N 1
ATOM 874 C CA . THR A 1 110 ? -23.094 14.18 11.016 1 94.12 110 THR A CA 1
ATOM 875 C C . THR A 1 110 ? -24.297 15.047 11.375 1 94.12 110 THR A C 1
ATOM 877 O O . THR A 1 110 ? -24.172 16.016 12.133 1 94.12 110 THR A O 1
ATOM 880 N N . ARG A 1 111 ? -25.453 14.734 10.898 1 91.81 111 ARG A N 1
ATOM 881 C CA . ARG A 1 111 ? -26.672 15.484 11.195 1 91.81 111 ARG A CA 1
ATOM 882 C C . ARG A 1 111 ? -26.984 15.438 12.688 1 91.81 111 ARG A C 1
ATOM 884 O O . ARG A 1 111 ? -27.375 16.453 13.273 1 91.81 111 ARG A O 1
ATOM 891 N N . ARG A 1 112 ? -26.797 14.359 13.234 1 91.06 112 ARG A N 1
ATOM 892 C CA . ARG A 1 112 ? -27.078 14.188 14.656 1 91.06 112 ARG A CA 1
ATOM 893 C C . ARG A 1 112 ? -26.141 15.039 15.508 1 91.06 112 ARG A C 1
ATOM 895 O O . ARG A 1 112 ? -26.578 15.711 16.438 1 91.06 112 ARG A O 1
ATOM 902 N N . LEU A 1 113 ? -24.891 15.07 15.203 1 92.12 113 LEU A N 1
ATOM 903 C CA . LEU A 1 113 ? -23.922 15.797 16 1 92.12 113 LEU A CA 1
ATOM 904 C C . LEU A 1 113 ? -24.031 17.297 15.758 1 92.12 113 LEU A C 1
ATOM 906 O O . LEU A 1 113 ? -23.906 18.094 16.688 1 92.12 113 LEU A O 1
ATOM 910 N N . VAL A 1 114 ? -24.219 17.641 14.492 1 92.06 114 VAL A N 1
ATOM 911 C CA . VAL A 1 114 ? -24.422 19.047 14.188 1 92.06 114 VAL A CA 1
ATOM 912 C C . VAL A 1 114 ? -25.688 19.562 14.875 1 92.06 114 VAL A C 1
ATOM 914 O O . VAL A 1 114 ? -25.703 20.656 15.445 1 92.06 114 VAL A O 1
ATOM 917 N N . GLY A 1 115 ? -26.703 18.781 14.844 1 90.38 115 GLY A N 1
ATOM 918 C CA . GLY A 1 115 ? -27.938 19.125 15.516 1 90.38 115 GLY A CA 1
ATOM 919 C C . GLY A 1 115 ? -27.797 19.25 17.016 1 90.38 115 GLY A C 1
ATOM 920 O O . GLY A 1 115 ? -28.391 20.125 17.641 1 90.38 115 GLY A O 1
ATOM 921 N N . ALA A 1 116 ? -27.016 18.422 17.547 1 88.44 116 ALA A N 1
ATOM 922 C CA . ALA A 1 116 ? -26.781 18.453 19 1 88.44 116 ALA A CA 1
ATOM 923 C C . ALA A 1 116 ? -25.875 19.625 19.375 1 88.44 116 ALA A C 1
ATOM 925 O O . ALA A 1 116 ? -26.047 20.234 20.438 1 88.44 116 ALA A O 1
ATOM 926 N N . TRP A 1 117 ? -24.969 19.969 18.531 1 90.25 117 TRP A N 1
ATOM 927 C CA . TRP A 1 117 ? -23.969 21 18.797 1 90.25 117 TRP A CA 1
ATOM 928 C C . TRP A 1 117 ? -24.547 22.391 18.578 1 90.25 117 TRP A C 1
ATOM 930 O O . TRP A 1 117 ? -24.406 23.266 19.438 1 90.25 117 TRP A O 1
ATOM 940 N N . VAL A 1 118 ? -25.266 22.531 17.453 1 90.5 118 VAL A N 1
ATOM 941 C CA . VAL A 1 118 ? -25.797 23.828 17.094 1 90.5 118 VAL A CA 1
ATOM 942 C C . VAL A 1 118 ? -27.25 23.938 17.531 1 90.5 118 VAL A C 1
ATOM 944 O O . VAL A 1 118 ? -28.141 24.109 16.703 1 90.5 118 VAL A O 1
ATOM 947 N N . SER A 1 119 ? -27.422 23.781 18.766 1 87.88 119 SER A N 1
ATOM 948 C CA . SER A 1 119 ? -28.766 23.844 19.359 1 87.88 119 SER A CA 1
ATOM 949 C C . SER A 1 119 ? -28.703 24.312 20.797 1 87.88 119 SER A C 1
ATOM 951 O O . SER A 1 119 ? -27.812 23.922 21.547 1 87.88 119 SER A O 1
ATOM 953 N N . ASP A 1 120 ? -29.562 25.188 21.094 1 83.81 120 ASP A N 1
ATOM 954 C CA . ASP A 1 120 ? -29.859 25.594 22.469 1 83.81 120 ASP A CA 1
ATOM 955 C C . ASP A 1 120 ? -28.609 26.141 23.156 1 83.81 120 ASP A C 1
ATOM 957 O O . ASP A 1 120 ? -28.359 25.844 24.328 1 83.81 120 ASP A O 1
ATOM 961 N N . GLY A 1 121 ? -27.734 26.797 22.438 1 81.62 121 GLY A N 1
ATOM 962 C CA . GLY A 1 121 ? -26.594 27.469 23.016 1 81.62 121 GLY A CA 1
ATOM 963 C C . GLY A 1 121 ? -25.453 26.531 23.359 1 81.62 121 GLY A C 1
ATOM 964 O O . GLY A 1 121 ? -24.453 26.938 23.969 1 81.62 121 GLY A O 1
ATOM 965 N N . ARG A 1 122 ? -25.516 25.344 23.031 1 84.5 122 ARG A N 1
ATOM 966 C CA . ARG A 1 122 ? -24.469 24.359 23.344 1 84.5 122 ARG A CA 1
ATOM 967 C C . ARG A 1 122 ? -23.172 24.703 22.625 1 84.5 122 ARG A C 1
ATOM 969 O O . ARG A 1 122 ? -22.094 24.406 23.125 1 84.5 122 ARG A O 1
ATOM 976 N N . GLU A 1 123 ? -23.297 25.344 21.438 1 86.12 123 GLU A N 1
ATOM 977 C CA . GLU A 1 123 ? -22.109 25.734 20.688 1 86.12 123 GLU A CA 1
ATOM 978 C C . GLU A 1 123 ? -21.266 26.734 21.453 1 86.12 123 GLU A C 1
ATOM 980 O O . GLU A 1 123 ? -20.047 26.766 21.328 1 86.12 123 GLU A O 1
ATOM 985 N N . GLN A 1 124 ? -21.969 27.484 22.266 1 80.44 124 GLN A N 1
ATOM 986 C CA . GLN A 1 124 ? -21.266 28.484 23.062 1 80.44 124 GLN A CA 1
ATOM 987 C C . GLN A 1 124 ? -20.719 27.875 24.359 1 80.44 124 GLN A C 1
ATOM 989 O O . GLN A 1 124 ? -19.672 28.281 24.844 1 80.44 124 GLN A O 1
ATOM 994 N N . ALA A 1 125 ? -21.406 26.953 24.891 1 79.81 125 ALA A N 1
ATOM 995 C CA . ALA A 1 125 ? -21.078 26.375 26.188 1 79.81 125 ALA A CA 1
ATOM 996 C C . ALA A 1 125 ? -19.984 25.328 26.062 1 79.81 125 ALA A C 1
ATOM 998 O O . ALA A 1 125 ? -19.266 25.047 27.016 1 79.81 125 ALA A O 1
ATOM 999 N N . LEU A 1 126 ? -19.781 24.797 24.922 1 82.88 126 LEU A N 1
ATOM 1000 C CA . LEU A 1 126 ? -18.922 23.641 24.703 1 82.88 126 LEU A CA 1
ATOM 1001 C C . LEU A 1 126 ? -17.469 23.969 25.031 1 82.88 126 LEU A C 1
ATOM 1003 O O . LEU A 1 126 ? -16.781 23.203 25.719 1 82.88 126 LEU A O 1
ATOM 1007 N N . PRO A 1 127 ? -16.891 25.109 24.531 1 75.19 127 PRO A N 1
ATOM 1008 C CA . PRO A 1 127 ? -15.484 25.375 24.797 1 75.19 127 PRO A CA 1
ATOM 1009 C C . PRO A 1 127 ? -15.164 25.5 26.281 1 75.19 127 PRO A C 1
ATOM 1011 O O . PRO A 1 127 ? -14.016 25.297 26.688 1 75.19 127 PRO A O 1
ATOM 1014 N N . SER A 1 128 ? -16.094 25.906 27.047 1 70.31 128 SER A N 1
ATOM 1015 C CA . SER A 1 128 ? -15.875 26.125 28.484 1 70.31 128 SER A CA 1
ATOM 1016 C C . SER A 1 128 ? -15.836 24.812 29.25 1 70.31 128 SER A C 1
ATOM 1018 O O . SER A 1 128 ? -15.422 24.766 30.406 1 70.31 128 SER A O 1
ATOM 1020 N N . ARG A 1 129 ? -16.172 23.797 28.656 1 67.25 129 ARG A N 1
ATOM 1021 C CA . ARG A 1 129 ? -16.203 22.5 29.344 1 67.25 129 ARG A CA 1
ATOM 1022 C C . ARG A 1 129 ? -14.844 21.828 29.281 1 67.25 129 ARG A C 1
ATOM 1024 O O . ARG A 1 129 ? -14.125 21.953 28.281 1 67.25 129 ARG A O 1
ATOM 1031 N N . PRO A 1 130 ? -14.477 21.281 30.438 1 63.09 130 PRO A N 1
ATOM 1032 C CA . PRO A 1 130 ? -13.219 20.531 30.438 1 63.09 130 PRO A CA 1
ATOM 1033 C C . PRO A 1 130 ? -13.273 19.297 29.562 1 63.09 130 PRO A C 1
ATOM 1035 O O . PRO A 1 130 ? -14.32 18.656 29.438 1 63.09 130 PRO A O 1
ATOM 1038 N N . GLY A 1 131 ? -12.359 19.031 28.719 1 58.81 131 GLY A N 1
ATOM 1039 C CA . GLY A 1 131 ? -12.227 17.812 27.938 1 58.81 131 GLY A CA 1
ATOM 1040 C C . GLY A 1 131 ? -11.594 18.047 26.578 1 58.81 131 GLY A C 1
ATOM 1041 O O . GLY A 1 131 ? -11.266 19.172 26.219 1 58.81 131 GLY A O 1
ATOM 1042 N N . ASP A 1 132 ? -11.258 17.062 26.031 1 53.41 132 ASP A N 1
ATOM 1043 C CA . ASP A 1 132 ? -10.586 17.062 24.734 1 53.41 132 ASP A CA 1
ATOM 1044 C C . ASP A 1 132 ? -11.578 17.344 23.609 1 53.41 132 ASP A C 1
ATOM 1046 O O . ASP A 1 132 ? -11.906 16.453 22.828 1 53.41 132 ASP A O 1
ATOM 1050 N N . HIS A 1 133 ? -12.336 18.484 23.812 1 62.75 133 HIS A N 1
ATOM 1051 C CA . HIS A 1 133 ? -13.32 18.812 22.781 1 62.75 133 HIS A CA 1
ATOM 1052 C C . HIS A 1 133 ? -12.93 20.094 22.031 1 62.75 133 HIS A C 1
ATOM 1054 O O . HIS A 1 133 ? -13.805 20.844 21.578 1 62.75 133 HIS A O 1
ATOM 1060 N N . ASP A 1 134 ? -11.633 20.297 22.031 1 64.81 134 ASP A N 1
ATOM 1061 C CA . ASP A 1 134 ? -11.172 21.625 21.625 1 64.81 134 ASP A CA 1
ATOM 1062 C C . ASP A 1 134 ? -11.383 21.844 20.125 1 64.81 134 ASP A C 1
ATOM 1064 O O . ASP A 1 134 ? -11.344 22.969 19.641 1 64.81 134 ASP A O 1
ATOM 1068 N N . ASN A 1 135 ? -11.867 20.75 19.438 1 81.69 135 ASN A N 1
ATOM 1069 C CA . ASN A 1 135 ? -12.023 20.938 18 1 81.69 135 ASN A CA 1
ATOM 1070 C C . ASN A 1 135 ? -13.25 20.203 17.469 1 81.69 135 ASN A C 1
ATOM 1072 O O . ASN A 1 135 ? -13.117 19.266 16.672 1 81.69 135 ASN A O 1
ATOM 1076 N N . PRO A 1 136 ? -14.43 20.766 17.875 1 86.19 136 PRO A N 1
ATOM 1077 C CA . PRO A 1 136 ? -15.641 20.078 17.438 1 86.19 136 PRO A CA 1
ATOM 1078 C C . PRO A 1 136 ? -15.805 20.062 15.914 1 86.19 136 PRO A C 1
ATOM 1080 O O . PRO A 1 136 ? -16.312 19.094 15.344 1 86.19 136 PRO A O 1
ATOM 1083 N N . ASP A 1 137 ? -15.398 21.156 15.266 1 87.38 137 ASP A N 1
ATOM 1084 C CA . ASP A 1 137 ? -15.484 21.234 13.812 1 87.38 137 ASP A CA 1
ATOM 1085 C C . ASP A 1 137 ? -14.656 20.125 13.156 1 87.38 137 ASP A C 1
ATOM 1087 O O . ASP A 1 137 ? -15.109 19.484 12.211 1 87.38 137 ASP A O 1
ATOM 1091 N N . GLY A 1 138 ? -13.508 19.859 13.664 1 87.19 138 GLY A N 1
ATOM 1092 C CA . GLY A 1 138 ? -12.672 18.781 13.148 1 87.19 138 GLY A CA 1
ATOM 1093 C C . GLY A 1 138 ? -13.25 17.406 13.422 1 87.19 138 GLY A C 1
ATOM 1094 O O . GLY A 1 138 ? -13.203 16.531 12.562 1 87.19 138 GLY A O 1
ATOM 1095 N N . ARG A 1 139 ? -13.805 17.297 14.562 1 88.81 139 ARG A N 1
ATOM 1096 C CA . ARG A 1 139 ? -14.375 16 14.938 1 88.81 139 ARG A CA 1
ATOM 1097 C C . ARG A 1 139 ? -15.586 15.672 14.078 1 88.81 139 ARG A C 1
ATOM 1099 O O . ARG A 1 139 ? -15.727 14.547 13.594 1 88.81 139 ARG A O 1
ATOM 1106 N N . ILE A 1 140 ? -16.344 16.656 13.82 1 91.62 140 ILE A N 1
ATOM 1107 C CA . ILE A 1 140 ? -17.562 16.438 13.047 1 91.62 140 ILE A CA 1
ATOM 1108 C C . ILE A 1 140 ? -17.203 16.266 11.57 1 91.62 140 ILE A C 1
ATOM 1110 O O . ILE A 1 140 ? -17.766 15.383 10.898 1 91.62 140 ILE A O 1
ATOM 1114 N N . ALA A 1 141 ? -16.328 17.031 11.133 1 91 141 ALA A N 1
ATOM 1115 C CA . ALA A 1 141 ? -16.016 17.031 9.711 1 91 141 ALA A CA 1
ATOM 1116 C C . ALA A 1 141 ? -15.109 15.844 9.352 1 91 141 ALA A C 1
ATOM 1118 O O . ALA A 1 141 ? -15.32 15.188 8.336 1 91 141 ALA A O 1
ATOM 1119 N N . GLU A 1 142 ? -14.156 15.5 10.188 1 89.81 142 GLU A N 1
ATOM 1120 C CA . GLU A 1 142 ? -13.125 14.547 9.805 1 89.81 142 GLU A CA 1
ATOM 1121 C C . GLU A 1 142 ? -13.289 13.219 10.547 1 89.81 142 GLU A C 1
ATOM 1123 O O . GLU A 1 142 ? -13.32 12.156 9.922 1 89.81 142 GLU A O 1
ATOM 1128 N N . ASP A 1 143 ? -13.414 13.289 11.836 1 90.69 143 ASP A N 1
ATOM 1129 C CA . ASP A 1 143 ? -13.461 12.062 12.625 1 90.69 143 ASP A CA 1
ATOM 1130 C C . ASP A 1 143 ? -14.719 11.25 12.305 1 90.69 143 ASP A C 1
ATOM 1132 O O . ASP A 1 143 ? -14.672 10.023 12.234 1 90.69 143 ASP A O 1
ATOM 1136 N N . VAL A 1 144 ? -15.773 11.945 12.133 1 93.62 144 VAL A N 1
ATOM 1137 C CA . VAL A 1 144 ? -17.016 11.242 11.797 1 93.62 144 VAL A CA 1
ATOM 1138 C C . VAL A 1 144 ? -16.844 10.508 10.469 1 93.62 144 VAL A C 1
ATOM 1140 O O . VAL A 1 144 ? -17.312 9.383 10.312 1 93.62 144 VAL A O 1
ATOM 1143 N N . ARG A 1 145 ? -16.266 11.141 9.531 1 94.38 145 ARG A N 1
ATOM 1144 C CA . ARG A 1 145 ? -15.977 10.5 8.25 1 94.38 145 ARG A CA 1
ATOM 1145 C C . ARG A 1 145 ? -15.141 9.242 8.438 1 94.38 145 ARG A C 1
ATOM 1147 O O . ARG A 1 145 ? -15.484 8.172 7.922 1 94.38 145 ARG A O 1
ATOM 1154 N N . ILE A 1 146 ? -14.117 9.32 9.188 1 92.56 146 ILE A N 1
ATOM 1155 C CA . ILE A 1 146 ? -13.188 8.219 9.414 1 92.56 146 ILE A CA 1
ATOM 1156 C C . ILE A 1 146 ? -13.906 7.082 10.141 1 92.56 146 ILE A C 1
ATOM 1158 O O . ILE A 1 146 ? -13.797 5.918 9.75 1 92.56 146 ILE A O 1
ATOM 1162 N N . VAL A 1 147 ? -14.625 7.418 11.133 1 93.12 147 VAL A N 1
ATOM 1163 C CA . VAL A 1 147 ? -15.312 6.438 11.961 1 93.12 147 VAL A CA 1
ATOM 1164 C C . VAL A 1 147 ? -16.281 5.629 11.102 1 93.12 147 VAL A C 1
ATOM 1166 O O . VAL A 1 147 ? -16.312 4.398 11.18 1 93.12 147 VAL A O 1
ATOM 1169 N N . THR A 1 148 ? -17.031 6.293 10.289 1 94.31 148 THR A N 1
ATOM 1170 C CA . THR A 1 148 ? -18.062 5.609 9.523 1 94.31 148 THR A CA 1
ATOM 1171 C C . THR A 1 148 ? -17.469 4.879 8.328 1 94.31 148 THR A C 1
ATOM 1173 O O . THR A 1 148 ? -17.812 3.725 8.062 1 94.31 148 THR A O 1
ATOM 1176 N N . GLU A 1 149 ? -16.578 5.492 7.625 1 94.75 149 GLU A N 1
ATOM 1177 C CA . GLU A 1 149 ? -15.953 4.875 6.457 1 94.75 149 GLU A CA 1
ATOM 1178 C C . GLU A 1 149 ? -15.109 3.666 6.855 1 94.75 149 GLU A C 1
ATOM 1180 O O . GLU A 1 149 ? -15.25 2.588 6.273 1 94.75 149 GLU A O 1
ATOM 1185 N N . LEU A 1 150 ? -14.297 3.803 7.875 1 93.94 150 LEU A N 1
ATOM 1186 C CA . LEU A 1 150 ? -13.391 2.73 8.266 1 93.94 150 LEU A CA 1
ATOM 1187 C C . LEU A 1 150 ? -14.141 1.602 8.961 1 93.94 150 LEU A C 1
ATOM 1189 O O . LEU A 1 150 ? -13.758 0.436 8.859 1 93.94 150 LEU A O 1
ATOM 1193 N N . ALA A 1 151 ? -15.195 1.95 9.617 1 94 151 ALA A N 1
ATOM 1194 C CA . ALA A 1 151 ? -16 0.901 10.234 1 94 151 ALA A CA 1
ATOM 1195 C C . ALA A 1 151 ? -16.516 -0.078 9.188 1 94 151 ALA A C 1
ATOM 1197 O O . ALA A 1 151 ? -16.406 -1.295 9.352 1 94 151 ALA A O 1
ATOM 1198 N N . VAL A 1 152 ? -17.047 0.473 8.141 1 95.38 152 VAL A N 1
ATOM 1199 C CA . VAL A 1 152 ? -17.594 -0.356 7.074 1 95.38 152 VAL A CA 1
ATOM 1200 C C . VAL A 1 152 ? -16.469 -1.091 6.355 1 95.38 152 VAL A C 1
ATOM 1202 O O . VAL A 1 152 ? -16.594 -2.283 6.059 1 95.38 152 VAL A O 1
ATOM 1205 N N . ASP A 1 153 ? -15.391 -0.424 6.109 1 95.75 153 ASP A N 1
ATOM 1206 C CA . ASP A 1 153 ? -14.25 -1.029 5.422 1 95.75 153 ASP A CA 1
ATOM 1207 C C . ASP A 1 153 ? -13.68 -2.191 6.227 1 95.75 153 ASP A C 1
ATOM 1209 O O . ASP A 1 153 ? -13.43 -3.27 5.684 1 95.75 153 ASP A O 1
ATOM 1213 N N . LEU A 1 154 ? -13.461 -1.929 7.512 1 93.38 154 LEU A N 1
ATOM 1214 C CA . LEU A 1 154 ? -12.906 -2.953 8.391 1 93.38 154 LEU A CA 1
ATOM 1215 C C . LEU A 1 154 ? -13.883 -4.113 8.555 1 93.38 154 LEU A C 1
ATOM 1217 O O . LEU A 1 154 ? -13.477 -5.277 8.539 1 93.38 154 LEU A O 1
ATOM 1221 N N . GLY A 1 155 ? -15.133 -3.754 8.727 1 95 155 GLY A N 1
ATOM 1222 C CA . GLY A 1 155 ? -16.141 -4.801 8.797 1 95 155 GLY A CA 1
ATOM 1223 C C . GLY A 1 155 ? -16.172 -5.68 7.559 1 95 155 GLY A C 1
ATOM 1224 O O . GLY A 1 155 ? -16.203 -6.906 7.664 1 95 155 GLY A O 1
ATOM 1225 N N . HIS A 1 156 ? -16.156 -5.062 6.492 1 95.88 156 HIS A N 1
ATOM 1226 C CA . HIS A 1 156 ? -16.156 -5.785 5.227 1 95.88 156 HIS A CA 1
ATOM 1227 C C . HIS A 1 156 ? -14.898 -6.637 5.07 1 95.88 156 HIS A C 1
ATOM 1229 O O . HIS A 1 156 ? -14.984 -7.82 4.734 1 95.88 156 HIS A O 1
ATOM 1235 N N . SER A 1 157 ? -13.758 -6.055 5.227 1 95.5 157 SER A N 1
ATOM 1236 C CA . SER A 1 157 ? -12.5 -6.766 5.008 1 95.5 157 SER A CA 1
ATOM 1237 C C . SER A 1 157 ? -12.359 -7.945 5.965 1 95.5 157 SER A C 1
ATOM 1239 O O . SER A 1 157 ? -11.844 -9 5.586 1 95.5 157 SER A O 1
ATOM 1241 N N . LEU A 1 158 ? -12.797 -7.754 7.172 1 94.94 158 LEU A N 1
ATOM 1242 C CA . LEU A 1 158 ? -12.758 -8.844 8.141 1 94.94 158 LEU A CA 1
ATOM 1243 C C . LEU A 1 158 ? -13.688 -9.977 7.715 1 94.94 158 LEU A C 1
ATOM 1245 O O . LEU A 1 158 ? -13.305 -11.148 7.754 1 94.94 158 LEU A O 1
ATOM 1249 N N . THR A 1 159 ? -14.891 -9.594 7.367 1 96.62 159 THR A N 1
ATOM 1250 C CA . THR A 1 159 ? -15.859 -10.586 6.91 1 96.62 159 THR A CA 1
ATOM 1251 C C . THR A 1 159 ? -15.32 -11.336 5.695 1 96.62 159 THR A C 1
ATOM 1253 O O . THR A 1 159 ? -15.414 -12.562 5.633 1 96.62 159 THR A O 1
ATOM 1256 N N . TYR A 1 160 ? -14.781 -10.594 4.742 1 96.12 160 TYR A N 1
ATOM 1257 C CA . TYR A 1 160 ? -14.188 -11.195 3.553 1 96.12 160 TYR A CA 1
ATOM 1258 C C . TYR A 1 160 ? -13.094 -12.195 3.93 1 96.12 160 TYR A C 1
ATOM 1260 O O . TYR A 1 160 ? -13.094 -13.328 3.449 1 96.12 160 TYR A O 1
ATOM 1268 N N . CYS A 1 161 ? -12.258 -11.766 4.785 1 94.94 161 CYS A N 1
ATOM 1269 C CA . CYS A 1 161 ? -11.117 -12.586 5.195 1 94.94 161 CYS A CA 1
ATOM 1270 C C . CYS A 1 161 ? -11.594 -13.852 5.914 1 94.94 161 CYS A C 1
ATOM 1272 O O . CYS A 1 161 ? -11.047 -14.93 5.695 1 94.94 161 CYS A O 1
ATOM 1274 N N . LEU A 1 162 ? -12.531 -13.773 6.77 1 95.56 162 LEU A N 1
ATOM 1275 C CA . LEU A 1 162 ? -13.062 -14.922 7.496 1 95.56 162 LEU A CA 1
ATOM 1276 C C . LEU A 1 162 ? -13.727 -15.906 6.539 1 95.56 162 LEU A C 1
ATOM 1278 O O . LEU A 1 162 ? -13.531 -17.125 6.656 1 95.56 162 LEU A O 1
ATOM 1282 N N . LEU A 1 163 ? -14.5 -15.367 5.645 1 96.31 163 LEU A N 1
ATOM 1283 C CA . LEU A 1 163 ? -15.156 -16.219 4.66 1 96.31 163 LEU A CA 1
ATOM 1284 C C . LEU A 1 163 ? -14.125 -16.922 3.77 1 96.31 163 LEU A C 1
ATOM 1286 O O . LEU A 1 163 ? -14.273 -18.094 3.432 1 96.31 163 LEU A O 1
ATOM 1290 N N . LEU A 1 164 ? -13.156 -16.141 3.404 1 95.44 164 LEU A N 1
ATOM 1291 C CA . LEU A 1 164 ? -12.078 -16.703 2.607 1 95.44 164 LEU A CA 1
ATOM 1292 C C . LEU A 1 164 ? -11.367 -17.828 3.365 1 95.44 164 LEU A C 1
ATOM 1294 O O . LEU A 1 164 ? -11.109 -18.891 2.807 1 95.44 164 LEU A O 1
ATOM 1298 N N . LEU A 1 165 ? -11.102 -17.578 4.594 1 93.69 165 LEU A N 1
ATOM 1299 C CA . LEU A 1 165 ? -10.422 -18.562 5.434 1 93.69 165 LEU A CA 1
ATOM 1300 C C . LEU A 1 165 ? -11.25 -19.828 5.559 1 93.69 165 LEU A C 1
ATOM 1302 O O . LEU A 1 165 ? -10.727 -20.938 5.402 1 93.69 165 LEU A O 1
ATOM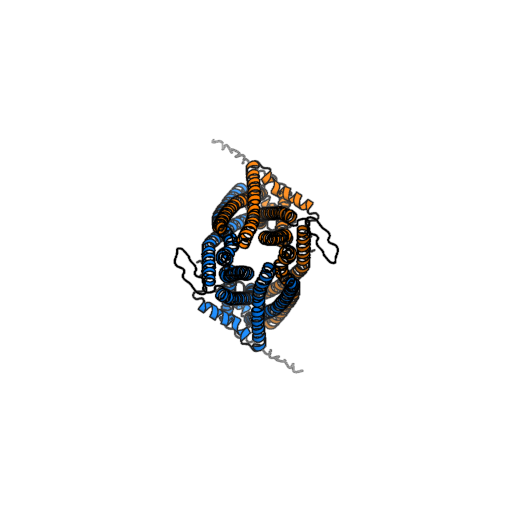 1306 N N . VAL A 1 166 ? -12.477 -19.703 5.789 1 94.94 166 VAL A N 1
ATOM 1307 C CA . VAL A 1 166 ? -13.359 -20.844 5.93 1 94.94 166 VAL A CA 1
ATOM 1308 C C . VAL A 1 166 ? -13.406 -21.625 4.617 1 94.94 166 VAL A C 1
ATOM 1310 O O . VAL A 1 166 ? -13.328 -22.859 4.617 1 94.94 166 VAL A O 1
ATOM 1313 N N . SER A 1 167 ? -13.523 -20.938 3.521 1 94.94 167 SER A N 1
ATOM 1314 C CA . SER A 1 167 ? -13.594 -21.578 2.209 1 94.94 167 SER A CA 1
ATOM 1315 C C . SER A 1 167 ? -12.328 -22.359 1.901 1 94.94 167 SER A C 1
ATOM 1317 O O . SER A 1 167 ? -12.398 -23.531 1.534 1 94.94 167 SER A O 1
ATOM 1319 N N . PHE A 1 168 ? -11.242 -21.797 2.104 1 93.94 168 PHE A N 1
ATOM 1320 C CA . PHE A 1 168 ? -9.992 -22.453 1.729 1 93.94 168 PHE A CA 1
ATOM 1321 C C . PHE A 1 168 ? -9.555 -23.438 2.803 1 93.94 168 PHE A C 1
ATOM 1323 O O . PHE A 1 168 ? -8.836 -24.391 2.518 1 93.94 168 PHE A O 1
ATOM 1330 N N . ALA A 1 169 ? -9.969 -23.203 4.02 1 91.81 169 ALA A N 1
ATOM 1331 C CA . ALA A 1 169 ? -9.805 -24.25 5.027 1 91.81 169 ALA A CA 1
ATOM 1332 C C . ALA A 1 169 ? -10.547 -25.516 4.629 1 91.81 169 ALA A C 1
ATOM 1334 O O . ALA A 1 169 ? -10.016 -26.625 4.762 1 91.81 169 ALA A O 1
ATOM 1335 N N . SER A 1 170 ? -11.727 -25.328 4.168 1 91.81 170 SER A N 1
ATOM 1336 C CA . SER A 1 170 ? -12.523 -26.453 3.715 1 91.81 170 SER A CA 1
ATOM 1337 C C . SER A 1 170 ? -11.867 -27.156 2.529 1 91.81 170 SER A C 1
ATOM 1339 O O . SER A 1 170 ? -11.828 -28.391 2.473 1 91.81 170 SER A O 1
ATOM 1341 N N . ILE A 1 171 ? -11.359 -26.406 1.611 1 91.75 171 ILE A N 1
ATOM 1342 C CA . ILE A 1 171 ? -10.688 -26.953 0.434 1 91.75 171 ILE A CA 1
ATOM 1343 C C . ILE A 1 171 ? -9.445 -27.719 0.86 1 91.75 171 ILE A C 1
ATOM 1345 O O . ILE A 1 171 ? -9.234 -28.859 0.429 1 91.75 171 ILE A O 1
ATOM 1349 N N . LEU A 1 172 ? -8.672 -27.172 1.706 1 89.69 172 LEU A N 1
ATOM 1350 C CA . LEU A 1 172 ? -7.445 -27.812 2.178 1 89.69 172 LEU A CA 1
ATOM 1351 C C . LEU A 1 172 ? -7.766 -29.078 2.953 1 89.69 172 LEU A C 1
ATOM 1353 O O . LEU A 1 172 ? -7.043 -30.078 2.846 1 89.69 172 LEU A O 1
ATOM 1357 N N . TRP A 1 173 ? -8.82 -29.031 3.705 1 87.5 173 TRP A N 1
ATOM 1358 C CA . TRP A 1 173 ? -9.234 -30.203 4.473 1 87.5 173 TRP A CA 1
ATOM 1359 C C . TRP A 1 173 ? -9.602 -31.359 3.547 1 87.5 173 TRP A C 1
ATOM 1361 O O . TRP A 1 173 ? -9.188 -32.5 3.775 1 87.5 173 TRP A O 1
ATOM 1371 N N . ARG A 1 174 ? -10.234 -31.031 2.49 1 86.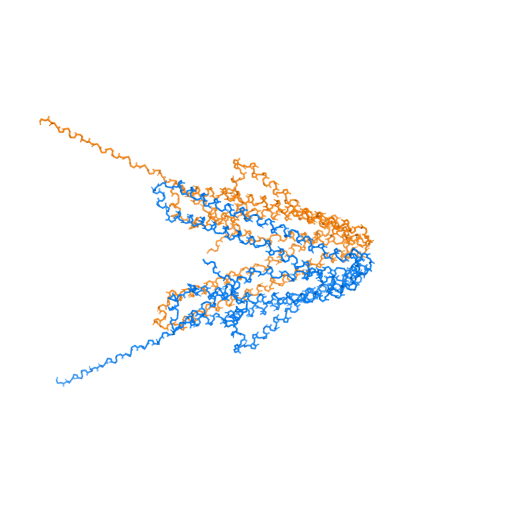5 174 ARG A N 1
ATOM 1372 C CA . ARG A 1 174 ? -10.672 -32.031 1.527 1 86.5 174 ARG A CA 1
ATOM 1373 C C . ARG A 1 174 ? -9.492 -32.562 0.732 1 86.5 174 ARG A C 1
ATOM 1375 O O . ARG A 1 174 ? -9.422 -33.781 0.454 1 86.5 174 ARG A O 1
ATOM 1382 N N . LEU A 1 175 ? -8.602 -31.734 0.388 1 86.19 175 LEU A N 1
ATOM 1383 C CA . LEU A 1 175 ? -7.48 -32.125 -0.459 1 86.19 175 LEU A CA 1
ATOM 1384 C C . LEU A 1 175 ? -6.418 -32.844 0.347 1 86.19 175 LEU A C 1
ATOM 1386 O O . LEU A 1 175 ? -5.566 -33.531 -0.222 1 86.19 175 LEU A O 1
ATOM 1390 N N . SER A 1 176 ? -6.223 -32.594 1.618 1 80.56 176 SER A N 1
ATOM 1391 C CA . SER A 1 176 ? -5.223 -33.219 2.479 1 80.56 176 SER A CA 1
ATOM 1392 C C . SER A 1 176 ? -5.395 -34.719 2.508 1 80.56 176 SER A C 1
ATOM 1394 O O . SER A 1 176 ? -4.426 -35.469 2.727 1 80.56 176 SER A O 1
ATOM 1396 N N . GLY A 1 177 ? -6.383 -35.188 1.867 1 67.31 177 GLY A N 1
ATOM 1397 C CA . GLY A 1 177 ? -6.57 -36.625 1.986 1 67.31 177 GLY A CA 1
ATOM 1398 C C . GLY A 1 177 ? -6.078 -37.188 3.309 1 67.31 177 GLY A C 1
ATOM 1399 O O . GLY A 1 177 ? -6.012 -36.469 4.305 1 67.31 177 GLY A O 1
ATOM 1400 N N . VAL A 1 178 ? -5.969 -38.594 3.475 1 55.81 178 VAL A N 1
ATOM 1401 C CA . VAL A 1 178 ? -5.422 -39.25 4.656 1 55.81 178 VAL A CA 1
ATOM 1402 C C . VAL A 1 178 ? -3.932 -39.531 4.465 1 55.81 178 VAL A C 1
ATOM 1404 O O . VAL A 1 178 ? -3.543 -40.344 3.637 1 55.81 178 VAL A O 1
ATOM 1407 N N . ALA A 1 179 ? -3.143 -38.5 4.121 1 55.34 179 ALA A N 1
ATOM 1408 C CA . ALA A 1 179 ? -1.755 -38.781 3.756 1 55.34 179 ALA A CA 1
ATOM 1409 C C . ALA A 1 179 ? -0.922 -39.125 4.988 1 55.34 179 ALA A C 1
ATOM 1411 O O . ALA A 1 179 ? -1.025 -38.438 6.02 1 55.34 179 ALA A O 1
ATOM 1412 N N . PRO A 1 180 ? -0.161 -40.281 4.918 1 50.12 180 PRO A N 1
ATOM 1413 C CA . PRO A 1 180 ? 0.794 -40.594 5.98 1 50.12 180 PRO A CA 1
ATOM 1414 C C . PRO A 1 180 ? 1.931 -39.562 6.082 1 50.12 180 PRO A C 1
ATOM 1416 O O . PRO A 1 180 ? 2.486 -39.156 5.059 1 50.12 180 PRO A O 1
ATOM 1419 N N . VAL A 1 181 ? 1.806 -38.531 6.625 1 50.12 181 VAL A N 1
ATOM 1420 C CA . VAL A 1 181 ? 2.957 -37.625 6.742 1 50.12 181 VAL A CA 1
ATOM 1421 C C . VAL A 1 181 ? 4.129 -38.375 7.375 1 50.12 181 VAL A C 1
ATOM 1423 O O . VAL A 1 181 ? 4.012 -38.906 8.484 1 50.12 181 VAL A O 1
ATOM 1426 N N . ALA A 1 182 ? 5.012 -39.094 6.59 1 45.81 182 ALA A N 1
ATOM 1427 C CA . ALA A 1 182 ? 6.164 -39.781 7.133 1 45.81 182 ALA A CA 1
ATOM 1428 C C . ALA A 1 182 ? 7.223 -38.812 7.637 1 45.81 182 ALA A C 1
ATOM 1430 O O . ALA A 1 182 ? 7.832 -38.094 6.852 1 45.81 182 ALA A O 1
ATOM 1431 N N . PHE A 1 183 ? 6.949 -38.031 8.523 1 42.41 183 PHE A N 1
ATOM 1432 C CA . PHE A 1 183 ? 8.109 -37.375 9.086 1 42.41 183 PHE A CA 1
ATOM 1433 C C . PHE A 1 183 ? 8.867 -38.281 10.039 1 42.41 183 PHE A C 1
ATOM 1435 O O . PHE A 1 183 ? 8.32 -38.719 11.055 1 42.41 183 PHE A O 1
ATOM 1442 N N . GLY A 1 184 ? 10.172 -38.594 9.875 1 46.16 184 GLY A N 1
ATOM 1443 C CA . GLY A 1 184 ? 11.07 -39.406 10.688 1 46.16 184 GLY A CA 1
ATOM 1444 C C . GLY A 1 184 ? 10.531 -40.781 10.992 1 46.16 184 GLY A C 1
ATOM 1445 O O . GLY A 1 184 ? 10.734 -41.312 12.094 1 46.16 184 GLY A O 1
ATOM 1446 N N . GLY A 1 185 ? 9.734 -41.438 10.25 1 47 185 GLY A N 1
ATOM 1447 C CA . GLY A 1 185 ? 9.219 -42.812 10.461 1 47 185 GLY A CA 1
ATOM 1448 C C . GLY A 1 185 ? 7.738 -42.844 10.781 1 47 185 GLY A C 1
ATOM 1449 O O . GLY A 1 185 ? 7.133 -43.906 10.82 1 47 185 GLY A O 1
ATOM 1450 N N . VAL A 1 186 ? 7.25 -41.875 11.648 1 43.25 186 VAL A N 1
ATOM 1451 C CA . VAL A 1 186 ? 5.879 -42 12.125 1 43.25 186 VAL A CA 1
ATOM 1452 C C . VAL A 1 186 ? 4.918 -41.438 11.086 1 43.25 186 VAL A C 1
ATOM 1454 O O . VAL A 1 186 ? 5.086 -40.312 10.617 1 43.25 186 VAL A O 1
ATOM 1457 N N . SER A 1 187 ? 4.332 -42.125 10.32 1 48.28 187 SER A N 1
ATOM 1458 C CA . SER A 1 187 ? 3.271 -41.875 9.359 1 48.28 187 SER A CA 1
ATOM 1459 C C . SER A 1 187 ? 2.012 -41.344 10.055 1 48.28 187 SER A C 1
ATOM 1461 O O . SER A 1 187 ? 1.255 -42.156 10.625 1 48.28 187 SER A O 1
ATOM 1463 N N . LEU A 1 188 ? 1.99 -40.375 10.828 1 46.5 188 LEU A N 1
ATOM 1464 C CA . LEU A 1 188 ? 0.724 -39.938 11.422 1 46.5 188 LEU A CA 1
ATOM 1465 C C . LEU A 1 188 ? -0.234 -39.438 10.344 1 46.5 188 LEU A C 1
ATOM 1467 O O . LEU A 1 188 ? 0.118 -38.562 9.562 1 46.5 188 LEU A O 1
ATOM 1471 N N . ALA A 1 189 ? -1.178 -40.156 9.977 1 54.69 189 ALA A N 1
ATOM 1472 C CA . ALA A 1 189 ? -2.301 -39.812 9.102 1 54.69 189 ALA A CA 1
ATOM 1473 C C . ALA A 1 189 ? -3.146 -38.688 9.695 1 54.69 189 ALA A C 1
ATOM 1475 O O . ALA A 1 189 ? -3.992 -38.938 10.555 1 54.69 189 ALA A O 1
ATOM 1476 N N . VAL A 1 190 ? -2.631 -37.594 9.852 1 60.31 190 VAL A N 1
ATOM 1477 C CA . VAL A 1 190 ? -3.443 -36.531 10.43 1 60.31 190 VAL A CA 1
ATOM 1478 C C . VAL A 1 190 ? -4.348 -35.938 9.352 1 60.31 190 VAL A C 1
ATOM 1480 O O . VAL A 1 190 ? -3.859 -35.375 8.375 1 60.31 190 VAL A O 1
ATOM 1483 N N . PRO A 1 191 ? -5.73 -36.25 9.508 1 67.75 191 PRO A N 1
ATOM 1484 C CA . PRO A 1 191 ? -6.676 -35.562 8.617 1 67.75 191 PRO A CA 1
ATOM 1485 C C . PRO A 1 191 ? -6.523 -34.031 8.656 1 67.75 191 PRO A C 1
ATOM 1487 O O . PRO A 1 191 ? -6.258 -33.469 9.711 1 67.75 191 PRO A O 1
ATOM 1490 N N . GLY A 1 192 ? -6.336 -33.438 7.426 1 78.94 192 GLY A N 1
ATOM 1491 C CA . GLY A 1 192 ? -6.262 -32 7.34 1 78.94 192 GLY A CA 1
ATOM 1492 C C . GLY A 1 192 ? -4.871 -31.453 7.609 1 78.94 192 GLY A C 1
ATOM 1493 O O . GLY A 1 192 ? -4.723 -30.344 8.109 1 78.94 192 GLY A O 1
ATOM 1494 N N . HIS A 1 193 ? -3.916 -32.312 7.465 1 82.88 193 HIS A N 1
ATOM 1495 C CA . HIS A 1 193 ? -2.562 -31.922 7.836 1 82.88 193 HIS A CA 1
ATOM 1496 C C . HIS A 1 193 ? -2.127 -30.672 7.086 1 82.88 193 HIS A C 1
ATOM 1498 O O . HIS A 1 193 ? -1.415 -29.828 7.641 1 82.88 193 HIS A O 1
ATOM 1504 N N . LEU A 1 194 ? -2.592 -30.547 5.848 1 84.94 194 LEU A N 1
ATOM 1505 C CA . LEU A 1 194 ? -2.219 -29.359 5.094 1 84.94 194 LEU A CA 1
ATOM 1506 C C . LEU A 1 194 ? -2.812 -28.109 5.727 1 84.94 194 LEU A C 1
ATOM 1508 O O . LEU A 1 194 ? -2.168 -27.062 5.75 1 84.94 194 LEU A O 1
ATOM 1512 N N . LEU A 1 195 ? -3.994 -28.25 6.199 1 87.25 195 LEU A N 1
ATOM 1513 C CA . LEU A 1 195 ? -4.633 -27.125 6.863 1 87.25 195 LEU A CA 1
ATOM 1514 C C . LEU A 1 195 ? -3.879 -26.734 8.133 1 87.25 195 LEU A C 1
ATOM 1516 O O . LEU A 1 195 ? -3.654 -25.562 8.391 1 87.25 195 LEU A O 1
ATOM 1520 N N . LEU A 1 196 ? -3.531 -27.656 8.922 1 87.44 196 LEU A N 1
ATOM 1521 C CA . LEU A 1 196 ? -2.797 -27.406 10.156 1 87.44 196 LEU A CA 1
ATOM 1522 C C . LEU A 1 196 ? -1.449 -26.75 9.867 1 87.44 196 LEU A C 1
ATOM 1524 O O . LEU A 1 196 ? -1.017 -25.859 10.594 1 87.44 196 LEU A O 1
ATOM 1528 N N . LEU A 1 197 ? -0.846 -27.234 8.812 1 88.5 197 LEU A N 1
ATOM 1529 C CA . LEU A 1 197 ? 0.433 -26.641 8.43 1 88.5 197 LEU A CA 1
ATOM 1530 C C . LEU A 1 197 ? 0.256 -25.188 7.988 1 88.5 197 LEU A C 1
ATOM 1532 O O . LEU A 1 197 ? 1.079 -24.328 8.312 1 88.5 197 LEU A O 1
ATOM 1536 N N . ALA A 1 198 ? -0.813 -24.969 7.219 1 88.19 198 ALA A N 1
ATOM 1537 C CA . ALA A 1 198 ? -1.107 -23.609 6.781 1 88.19 198 ALA A CA 1
ATOM 1538 C C . ALA A 1 198 ? -1.368 -22.703 7.973 1 88.19 198 ALA A C 1
ATOM 1540 O O . ALA A 1 198 ? -0.867 -21.578 8.023 1 88.19 198 ALA A O 1
ATOM 1541 N N . LEU A 1 199 ? -2.102 -23.188 8.922 1 89.31 199 LEU A N 1
ATOM 1542 C CA . LEU A 1 199 ? -2.42 -22.422 10.125 1 89.31 199 LEU A CA 1
ATOM 1543 C C . LEU A 1 199 ? -1.161 -22.141 10.945 1 89.31 199 LEU A C 1
ATOM 1545 O O . LEU A 1 199 ? -0.963 -21.031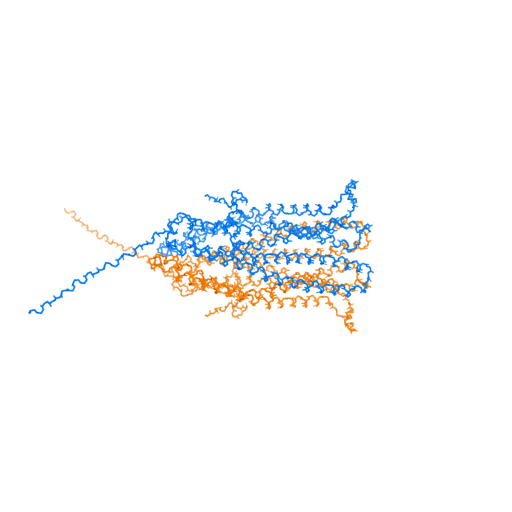 11.422 1 89.31 199 LEU A O 1
ATOM 1549 N N . ALA A 1 200 ? -0.352 -23.094 11.047 1 90.5 200 ALA A N 1
ATOM 1550 C CA . ALA A 1 200 ? 0.897 -22.938 11.789 1 90.5 200 ALA A CA 1
ATOM 1551 C C . ALA A 1 200 ? 1.815 -21.938 11.102 1 90.5 200 ALA A C 1
ATOM 1553 O O . ALA A 1 200 ? 2.4 -21.078 11.758 1 90.5 200 ALA A O 1
ATOM 1554 N N . PHE A 1 201 ? 1.917 -22.094 9.836 1 89.56 201 PHE A N 1
ATOM 1555 C CA . PHE A 1 201 ? 2.746 -21.188 9.055 1 89.56 201 PHE A CA 1
ATOM 1556 C C . PHE A 1 201 ? 2.25 -19.75 9.188 1 89.56 201 PHE A C 1
ATOM 1558 O O . PHE A 1 201 ? 3.041 -18.844 9.43 1 89.56 201 PHE A O 1
ATOM 1565 N N . ALA A 1 202 ? 0.997 -19.578 9.031 1 88.38 202 ALA A N 1
ATOM 1566 C CA . ALA A 1 202 ? 0.403 -18.25 9.125 1 88.38 202 ALA A CA 1
ATOM 1567 C C . ALA A 1 202 ? 0.561 -17.672 10.531 1 88.38 202 ALA A C 1
ATOM 1569 O O . ALA A 1 202 ? 0.864 -16.484 10.688 1 88.38 202 ALA A O 1
ATOM 1570 N N . ALA A 1 203 ? 0.311 -18.453 11.508 1 88 203 ALA A N 1
ATOM 1571 C CA . ALA A 1 203 ? 0.451 -18.016 12.898 1 88 203 ALA A CA 1
ATOM 1572 C C . ALA A 1 203 ? 1.889 -17.609 13.203 1 88 203 ALA A C 1
ATOM 1574 O O . ALA A 1 203 ? 2.125 -16.562 13.82 1 88 203 ALA A O 1
ATOM 1575 N N . ALA A 1 204 ? 2.775 -18.438 12.75 1 91 204 ALA A N 1
ATOM 1576 C CA . ALA A 1 204 ? 4.188 -18.141 12.953 1 91 204 ALA A CA 1
ATOM 1577 C C . ALA A 1 204 ? 4.578 -16.844 12.25 1 91 204 ALA A C 1
ATOM 1579 O O . ALA A 1 204 ? 5.262 -15.992 12.828 1 91 204 ALA A O 1
ATOM 1580 N N . GLY A 1 205 ? 4.125 -16.734 11.039 1 88.12 205 GLY A N 1
ATOM 1581 C CA . GLY A 1 205 ? 4.41 -15.516 10.297 1 88.12 205 GLY A CA 1
ATOM 1582 C C . GLY A 1 205 ? 3.818 -14.266 10.93 1 88.12 205 GLY A C 1
ATOM 1583 O O . GLY A 1 205 ? 4.496 -13.25 11.055 1 88.12 205 GLY A O 1
ATOM 1584 N N . THR A 1 206 ? 2.627 -14.375 11.367 1 85.12 206 THR A N 1
ATOM 1585 C CA . THR A 1 206 ? 1.941 -13.25 11.984 1 85.12 206 THR A CA 1
ATOM 1586 C C . THR A 1 206 ? 2.615 -12.859 13.297 1 85.12 206 THR A C 1
ATOM 1588 O O . THR A 1 206 ? 2.85 -11.68 13.555 1 85.12 206 THR A O 1
ATOM 1591 N N . THR A 1 207 ? 2.912 -13.797 14.102 1 88.31 207 THR A N 1
ATOM 1592 C CA . THR A 1 207 ? 3.568 -13.547 15.375 1 88.31 207 THR A CA 1
ATOM 1593 C C . THR A 1 207 ? 4.938 -12.898 15.164 1 88.31 207 THR A C 1
ATOM 1595 O O . THR A 1 207 ? 5.289 -11.938 15.852 1 88.31 207 THR A O 1
ATOM 1598 N N . ALA A 1 208 ? 5.672 -13.391 14.195 1 91.31 208 ALA A N 1
ATOM 1599 C CA . ALA A 1 208 ? 6.98 -12.828 13.875 1 91.31 208 ALA A CA 1
ATOM 1600 C C . ALA A 1 208 ? 6.844 -11.406 13.336 1 91.31 208 ALA A C 1
ATOM 1602 O O . ALA A 1 208 ? 7.641 -10.523 13.68 1 91.31 208 ALA A O 1
ATOM 1603 N N . ALA A 1 209 ? 5.887 -11.211 12.57 1 87.75 209 ALA A N 1
ATOM 1604 C CA . ALA A 1 209 ? 5.641 -9.883 12.008 1 87.75 209 ALA A CA 1
ATOM 1605 C C . ALA A 1 209 ? 5.359 -8.867 13.109 1 87.75 209 ALA A C 1
ATOM 1607 O O . ALA A 1 209 ? 5.902 -7.758 13.094 1 87.75 209 ALA A O 1
ATOM 1608 N N . ILE A 1 210 ? 4.574 -9.234 14.078 1 85.56 210 ILE A N 1
ATOM 1609 C CA . ILE A 1 210 ? 4.238 -8.344 15.18 1 85.56 210 ILE A CA 1
ATOM 1610 C C . ILE A 1 210 ? 5.488 -8.07 16.016 1 85.56 210 ILE A C 1
ATOM 1612 O O . ILE A 1 210 ? 5.73 -6.93 16.422 1 85.56 210 ILE A O 1
ATOM 1616 N N . ALA A 1 211 ? 6.23 -9.039 16.219 1 90.38 211 ALA A N 1
ATOM 1617 C CA . ALA A 1 211 ? 7.422 -8.93 17.047 1 90.38 211 ALA A CA 1
ATOM 1618 C C . ALA A 1 211 ? 8.422 -7.953 16.453 1 90.38 211 ALA A C 1
ATOM 1620 O O . ALA A 1 211 ? 9.086 -7.203 17.172 1 90.38 211 ALA A O 1
ATOM 1621 N N . VAL A 1 212 ? 8.547 -7.957 15.172 1 90.81 212 VAL A N 1
ATOM 1622 C CA . VAL A 1 212 ? 9.547 -7.094 14.555 1 90.81 212 VAL A CA 1
ATOM 1623 C C . VAL A 1 212 ? 8.945 -5.715 14.281 1 90.81 212 VAL A C 1
ATOM 1625 O O . VAL A 1 212 ? 9.68 -4.73 14.148 1 90.81 212 VAL A O 1
ATOM 1628 N N . ALA A 1 213 ? 7.688 -5.664 14.203 1 85.75 213 ALA A N 1
ATOM 1629 C CA . ALA A 1 213 ? 7.016 -4.402 13.898 1 85.75 213 ALA A CA 1
ATOM 1630 C C . ALA A 1 213 ? 6.992 -3.486 15.117 1 85.75 213 ALA A C 1
ATOM 1632 O O . ALA A 1 213 ? 7.102 -2.266 14.984 1 85.75 213 ALA A O 1
ATOM 1633 N N . ARG A 1 214 ? 6.906 -3.928 16.266 1 86 214 ARG A N 1
ATOM 1634 C CA . ARG A 1 214 ? 6.738 -3.148 17.5 1 86 214 ARG A CA 1
ATOM 1635 C C . ARG A 1 214 ? 7.941 -2.24 17.734 1 86 214 ARG A C 1
ATOM 1637 O O . ARG A 1 214 ? 7.785 -1.034 17.938 1 86 214 ARG A O 1
ATOM 1644 N N . PRO A 1 215 ? 9.102 -2.83 17.641 1 90.19 215 PRO A N 1
ATOM 1645 C CA . PRO A 1 215 ? 10.25 -1.939 17.812 1 90.19 215 PRO A CA 1
ATOM 1646 C C . PRO A 1 215 ? 10.336 -0.861 16.734 1 90.19 215 PRO A C 1
ATOM 1648 O O . PRO A 1 215 ? 10.82 0.242 17 1 90.19 215 PRO A O 1
ATOM 1651 N N . LEU A 1 216 ? 9.938 -1.119 15.648 1 88.62 216 LEU A N 1
ATOM 1652 C CA . LEU A 1 216 ? 9.969 -0.131 14.578 1 88.62 216 LEU A CA 1
ATOM 1653 C C . LEU A 1 216 ? 9.016 1.024 14.875 1 88.62 216 LEU A C 1
ATOM 1655 O O . LEU A 1 216 ? 9.352 2.188 14.633 1 88.62 216 LEU A O 1
ATOM 1659 N N . VAL A 1 217 ? 7.922 0.659 15.406 1 83.12 217 VAL A N 1
ATOM 1660 C CA . VAL A 1 217 ? 6.934 1.681 15.742 1 83.12 217 VAL A CA 1
ATOM 1661 C C . VAL A 1 217 ? 7.496 2.611 16.812 1 83.12 217 VAL A C 1
ATOM 1663 O O . VAL A 1 217 ? 7.398 3.834 16.703 1 83.12 217 VAL A O 1
ATOM 1666 N N . ARG A 1 218 ? 8.094 2.049 17.75 1 87.12 218 ARG A N 1
ATOM 1667 C CA . ARG A 1 218 ? 8.68 2.842 18.828 1 87.12 218 ARG A CA 1
ATOM 1668 C C . ARG A 1 218 ? 9.805 3.727 18.312 1 87.12 218 ARG A C 1
ATOM 1670 O O . ARG A 1 218 ? 9.891 4.902 18.672 1 87.12 218 ARG A O 1
ATOM 1677 N N . ALA A 1 219 ? 10.625 3.148 17.484 1 90.94 219 ALA A N 1
ATOM 1678 C CA . ALA A 1 219 ? 11.734 3.91 16.922 1 90.94 219 ALA A CA 1
ATOM 1679 C C . ALA A 1 219 ? 11.227 5.031 16.016 1 90.94 219 ALA A C 1
ATOM 1681 O O . ALA A 1 219 ? 11.805 6.125 15.992 1 90.94 219 ALA A O 1
ATOM 1682 N N . ALA A 1 220 ? 10.234 4.777 15.359 1 88.81 220 ALA A N 1
ATOM 1683 C CA . ALA A 1 220 ? 9.648 5.773 14.469 1 88.81 220 ALA A CA 1
ATOM 1684 C C . ALA A 1 220 ? 9.047 6.93 15.266 1 88.81 220 ALA A C 1
ATOM 1686 O O . ALA A 1 220 ? 9.18 8.094 14.875 1 88.81 220 ALA A O 1
ATOM 1687 N N . GLU A 1 221 ? 8.398 6.613 16.328 1 84.25 221 GLU A N 1
ATOM 1688 C CA . GLU A 1 221 ? 7.828 7.641 17.203 1 84.25 221 GLU A CA 1
ATOM 1689 C C . GLU A 1 221 ? 8.914 8.531 17.797 1 84.25 221 GLU A C 1
ATOM 1691 O O . GLU A 1 221 ? 8.766 9.758 17.844 1 84.25 221 GLU A O 1
ATOM 1696 N N . ARG A 1 222 ? 9.914 7.922 18.188 1 87.56 222 ARG A N 1
ATOM 1697 C CA . ARG A 1 222 ? 11.039 8.68 18.734 1 87.56 222 ARG A CA 1
ATOM 1698 C C . ARG A 1 222 ? 11.641 9.602 17.672 1 87.56 222 ARG A C 1
ATOM 1700 O O . ARG A 1 222 ? 11.93 10.766 17.953 1 87.56 222 ARG A O 1
ATOM 1707 N N . ARG A 1 223 ? 11.859 9.055 16.531 1 91.19 223 ARG A N 1
ATOM 1708 C CA . ARG A 1 223 ? 12.398 9.859 15.438 1 91.19 223 ARG A CA 1
ATOM 1709 C C . ARG A 1 223 ? 11.492 11.039 15.125 1 91.19 223 ARG A C 1
ATOM 1711 O O . ARG A 1 223 ? 11.969 12.156 14.891 1 91.19 223 ARG A O 1
ATOM 1718 N N . GLN A 1 224 ? 10.25 10.773 15.156 1 87.25 224 GLN A N 1
ATOM 1719 C CA . GLN A 1 224 ? 9.289 11.836 14.898 1 87.25 224 GLN A CA 1
ATOM 1720 C C . GLN A 1 224 ? 9.391 12.938 15.953 1 87.25 224 GLN A C 1
ATOM 1722 O O . GLN A 1 224 ? 9.258 14.125 15.633 1 87.25 224 GLN A O 1
ATOM 1727 N N . GLY A 1 225 ? 9.555 12.555 17.156 1 87.25 225 GLY A N 1
ATOM 1728 C CA . GLY A 1 225 ? 9.758 13.539 18.219 1 87.25 225 GLY A CA 1
ATOM 1729 C C . GLY A 1 225 ? 11 14.391 18.016 1 87.25 225 GLY A C 1
ATOM 1730 O O . GLY A 1 225 ? 10.945 15.609 18.172 1 87.25 225 GLY A O 1
ATOM 1731 N N . LEU A 1 226 ? 12.016 13.773 17.656 1 91.56 226 LEU A N 1
ATOM 1732 C CA . LEU A 1 226 ? 13.266 14.484 17.422 1 91.56 226 LEU A CA 1
ATOM 1733 C C . LEU A 1 226 ? 13.141 15.406 16.219 1 91.56 226 LEU A C 1
ATOM 1735 O O . LEU A 1 226 ? 13.695 16.516 16.219 1 91.56 226 LEU A O 1
ATOM 1739 N N . GLU A 1 227 ? 12.453 14.945 15.227 1 92.12 227 GLU A N 1
ATOM 1740 C CA . GLU A 1 227 ? 12.188 15.789 14.062 1 92.12 227 GLU A CA 1
ATOM 1741 C C . GLU A 1 227 ? 11.352 17 14.438 1 92.12 227 GLU A C 1
ATOM 1743 O O . GLU A 1 227 ? 11.57 18.109 13.922 1 92.12 227 GLU A O 1
ATOM 1748 N N . ALA A 1 228 ? 10.414 16.766 15.32 1 85.69 228 ALA A N 1
ATOM 1749 C CA . ALA A 1 228 ? 9.586 17.859 15.797 1 85.69 228 ALA A CA 1
ATOM 1750 C C . ALA A 1 228 ? 10.422 18.891 16.547 1 85.69 228 ALA A C 1
ATOM 1752 O O . ALA A 1 228 ? 10.227 20.094 16.391 1 85.69 228 ALA A O 1
ATOM 1753 N N . ASP A 1 229 ? 11.297 18.406 17.359 1 90.25 229 ASP A N 1
ATOM 1754 C CA . ASP A 1 229 ? 12.203 19.281 18.078 1 90.25 229 ASP A CA 1
ATOM 1755 C C . ASP A 1 229 ? 13.031 20.125 17.109 1 90.25 229 ASP A C 1
ATOM 1757 O O . ASP A 1 229 ? 13.219 21.328 17.328 1 90.25 229 ASP A O 1
ATOM 1761 N N . PHE A 1 230 ? 13.5 19.531 16.125 1 94.19 230 PHE A N 1
ATOM 1762 C CA . PHE A 1 230 ? 14.281 20.219 15.109 1 94.19 230 PHE A CA 1
ATOM 1763 C C . PHE A 1 230 ? 13.445 21.281 14.414 1 94.19 230 PHE A C 1
ATOM 1765 O O . PHE A 1 230 ? 13.891 22.422 14.242 1 94.19 230 PHE A O 1
ATOM 1772 N N . ARG A 1 231 ? 12.297 20.875 14.086 1 90.25 231 ARG A N 1
ATOM 1773 C CA . ARG A 1 231 ? 11.383 21.812 13.445 1 90.25 231 ARG A CA 1
ATOM 1774 C C . ARG A 1 231 ? 11.07 22.984 14.367 1 90.25 231 ARG A C 1
ATOM 1776 O O . ARG A 1 231 ? 11.016 24.141 13.922 1 90.25 231 ARG A O 1
ATOM 1783 N N . PHE A 1 232 ? 10.852 22.734 15.578 1 88.75 232 PHE A N 1
ATOM 1784 C CA . PHE A 1 232 ? 10.578 23.766 16.562 1 88.75 232 PHE A CA 1
ATOM 1785 C C . PHE A 1 232 ? 11.773 24.703 16.703 1 88.75 232 PHE A C 1
ATOM 1787 O O . PHE A 1 232 ? 11.609 25.922 16.859 1 88.75 232 PHE A O 1
ATOM 1794 N N . GLY A 1 233 ? 12.852 24.156 16.703 1 91.31 233 GLY A N 1
ATOM 1795 C CA . GLY A 1 233 ? 14.055 24.969 16.766 1 91.31 233 GLY A CA 1
ATOM 1796 C C . GLY A 1 233 ? 14.172 25.938 15.594 1 91.31 233 GLY A C 1
ATOM 1797 O O . GLY A 1 233 ? 14.508 27.109 15.781 1 91.31 233 GLY A O 1
ATOM 1798 N N . LEU A 1 234 ? 13.914 25.484 14.461 1 92.62 234 LEU A N 1
ATOM 1799 C CA . LEU A 1 234 ? 13.961 26.312 13.266 1 92.62 234 LEU A CA 1
ATOM 1800 C C . LEU A 1 234 ? 12.891 27.406 13.312 1 92.62 234 LEU A C 1
ATOM 1802 O O . LEU A 1 234 ? 13.141 28.547 12.922 1 92.62 234 LEU A O 1
ATOM 1806 N N . ALA A 1 235 ? 11.711 27 13.758 1 89.81 235 ALA A N 1
ATOM 1807 C CA . ALA A 1 235 ? 10.617 27.969 13.891 1 89.81 235 ALA A CA 1
ATOM 1808 C C . ALA A 1 235 ? 10.992 29.094 14.852 1 89.81 235 ALA A C 1
ATOM 1810 O O . ALA A 1 235 ? 10.641 30.25 14.625 1 89.81 235 ALA A O 1
ATOM 1811 N N . ARG A 1 236 ? 11.695 28.797 15.875 1 90.88 236 ARG A N 1
ATOM 1812 C CA . ARG A 1 236 ? 12.148 29.781 16.844 1 90.88 236 ARG A CA 1
ATOM 1813 C C . ARG A 1 236 ? 13.117 30.766 16.203 1 90.88 236 ARG A C 1
ATOM 1815 O O . ARG A 1 236 ? 13.086 31.969 16.5 1 90.88 236 ARG A O 1
ATOM 1822 N N . VAL A 1 237 ? 13.953 30.25 15.391 1 90.06 237 VAL A N 1
ATOM 1823 C CA . VAL A 1 237 ? 14.883 31.109 14.664 1 90.06 237 VAL A CA 1
ATOM 1824 C C . VAL A 1 237 ? 14.102 32.062 13.766 1 90.06 237 VAL A C 1
ATOM 1826 O O . VAL A 1 237 ? 14.43 33.25 13.68 1 90.06 237 VAL A O 1
ATOM 1829 N N . ARG A 1 238 ? 13.102 31.562 13.086 1 88.75 238 ARG A N 1
ATOM 1830 C CA . ARG A 1 238 ? 12.266 32.406 12.219 1 88.75 238 ARG A CA 1
ATOM 1831 C C . ARG A 1 238 ? 11.555 33.469 13.023 1 88.75 238 ARG A C 1
ATOM 1833 O O . ARG A 1 238 ? 11.516 34.625 12.602 1 88.75 238 ARG A O 1
ATOM 1840 N N . GLU A 1 239 ? 11.07 33.125 14.195 1 87.38 239 GLU A N 1
ATOM 1841 C CA . GLU A 1 239 ? 10.32 34.062 15.039 1 87.38 239 GLU A CA 1
ATOM 1842 C C . GLU A 1 239 ? 11.242 35.094 15.656 1 87.38 239 GLU A C 1
ATOM 1844 O O . GLU A 1 239 ? 10.828 36.25 15.891 1 87.38 239 GLU A O 1
ATOM 1849 N N . ASN A 1 240 ? 12.469 34.719 15.891 1 89.31 240 ASN A N 1
ATOM 1850 C CA . ASN A 1 240 ? 13.414 35.625 16.547 1 89.31 240 ASN A CA 1
ATOM 1851 C C . ASN A 1 240 ? 14.477 36.125 15.57 1 89.31 240 ASN A C 1
ATOM 1853 O O . ASN A 1 240 ? 15.594 36.438 15.977 1 89.31 240 ASN A O 1
ATOM 1857 N N . ALA A 1 241 ? 14.156 36.125 14.391 1 88.12 241 ALA A N 1
ATOM 1858 C CA . ALA A 1 241 ? 15.125 36.438 13.344 1 88.12 241 ALA A CA 1
ATOM 1859 C C . ALA A 1 241 ? 15.742 37.812 13.562 1 88.12 241 ALA A C 1
ATOM 1861 O O . ALA A 1 241 ? 16.953 38 13.406 1 88.12 241 ALA A O 1
ATOM 1862 N N . SER A 1 242 ? 14.93 38.781 13.945 1 86 242 SER A N 1
ATOM 1863 C CA . SER A 1 242 ? 15.391 40.156 14.148 1 86 242 SER A CA 1
ATOM 1864 C C . SER A 1 242 ? 16.375 40.25 15.312 1 86 242 SER A C 1
ATOM 1866 O O . SER A 1 242 ? 17.391 40.938 15.219 1 86 242 SER A O 1
ATOM 1868 N N . VAL A 1 243 ? 16.016 39.531 16.312 1 87.62 243 VAL A N 1
ATOM 1869 C CA . VAL A 1 243 ? 16.859 39.562 17.5 1 87.62 243 VAL A CA 1
ATOM 1870 C C . VAL A 1 243 ? 18.188 38.875 17.203 1 87.62 243 VAL A C 1
ATOM 1872 O O . VAL A 1 243 ? 19.25 39.344 17.609 1 87.62 243 VAL A O 1
ATOM 1875 N N . ILE A 1 244 ? 18.219 37.844 16.516 1 89.31 244 ILE A N 1
ATOM 1876 C CA . ILE A 1 244 ? 19.406 37.094 16.156 1 89.31 244 ILE A CA 1
ATOM 1877 C C . ILE A 1 244 ? 20.328 37.938 15.281 1 89.31 244 ILE A C 1
ATOM 1879 O O . ILE A 1 244 ? 21.531 37.969 15.484 1 89.31 244 ILE A O 1
ATOM 1883 N N . ALA A 1 245 ? 19.75 38.562 14.383 1 85.88 245 ALA A N 1
ATOM 1884 C CA . ALA A 1 245 ? 20.531 39.406 13.477 1 85.88 245 ALA A CA 1
ATOM 1885 C C . ALA A 1 245 ? 21.172 40.562 14.227 1 85.88 245 ALA A C 1
ATOM 1887 O O . ALA A 1 245 ? 22.344 40.875 14.023 1 85.88 245 ALA A O 1
ATOM 1888 N N . ARG A 1 246 ? 20.391 41.156 15.047 1 84.69 246 ARG A N 1
ATOM 1889 C CA . ARG A 1 246 ? 20.844 42.344 15.797 1 84.69 246 ARG A CA 1
ATOM 1890 C C . ARG A 1 246 ? 21.984 41.969 16.75 1 84.69 246 ARG A C 1
ATOM 1892 O O . ARG A 1 246 ? 22.922 42.75 16.922 1 84.69 246 ARG A O 1
ATOM 1899 N N . GLN A 1 247 ? 21.859 40.844 17.281 1 89.94 247 GLN A N 1
ATOM 1900 C CA . GLN A 1 247 ? 22.844 40.375 18.281 1 89.94 247 GLN A CA 1
ATOM 1901 C C . GLN A 1 247 ? 23.969 39.594 17.625 1 89.94 247 GLN A C 1
ATOM 1903 O O . GLN A 1 247 ? 24.875 39.125 18.312 1 89.94 247 GLN A O 1
ATOM 1908 N N . ARG A 1 248 ? 23.969 39.438 16.422 1 86.06 248 ARG A N 1
ATOM 1909 C CA . ARG A 1 248 ? 24.953 38.656 15.664 1 86.06 248 ARG A CA 1
ATOM 1910 C C . ARG A 1 248 ? 25.125 37.25 16.266 1 86.06 248 ARG A C 1
ATOM 1912 O O . ARG A 1 248 ? 26.25 36.812 16.469 1 86.06 248 ARG A O 1
ATOM 1919 N N . GLY A 1 249 ? 24.047 36.719 16.656 1 87.69 249 GLY A N 1
ATOM 1920 C CA . GLY A 1 249 ? 24.047 35.406 17.312 1 87.69 249 GLY A CA 1
ATOM 1921 C C . GLY A 1 249 ? 23.859 34.25 16.344 1 87.69 249 GLY A C 1
ATOM 1922 O O . GLY A 1 249 ? 23.422 33.188 16.719 1 87.69 249 GLY A O 1
ATOM 1923 N N . GLU A 1 250 ? 24.172 34.406 15.117 1 89.81 250 GLU A N 1
ATOM 1924 C CA . GLU A 1 250 ? 23.922 33.406 14.078 1 89.81 250 GLU A CA 1
ATOM 1925 C C . GLU A 1 250 ? 24.75 32.156 14.305 1 89.81 250 GLU A C 1
ATOM 1927 O O . GLU A 1 250 ? 24.266 31.047 14.109 1 89.81 250 GLU A O 1
ATOM 1932 N N . ALA A 1 251 ? 25.938 32.312 14.719 1 90.44 251 ALA A N 1
ATOM 1933 C CA . ALA A 1 251 ? 26.812 31.172 14.953 1 90.44 251 ALA A CA 1
ATOM 1934 C C . ALA A 1 251 ? 26.266 30.297 16.078 1 90.44 251 ALA A C 1
ATOM 1936 O O . ALA A 1 251 ? 26.312 29.078 16 1 90.44 251 ALA A O 1
ATOM 1937 N N . VAL A 1 252 ? 25.75 30.953 17.078 1 90.62 252 VAL A N 1
ATOM 1938 C CA . VAL A 1 252 ? 25.203 30.234 18.219 1 90.62 252 VAL A CA 1
ATOM 1939 C C . VAL A 1 252 ? 23.969 29.453 17.797 1 90.62 252 VAL A C 1
ATOM 1941 O O . VAL A 1 252 ? 23.781 28.297 18.172 1 90.62 252 VAL A O 1
ATOM 1944 N N . GLU A 1 253 ? 23.188 30.078 17.031 1 91.44 253 GLU A N 1
ATOM 1945 C CA . GLU A 1 253 ? 21.953 29.453 16.578 1 91.44 253 GLU A CA 1
ATOM 1946 C C . GLU A 1 253 ? 22.25 28.281 15.633 1 91.44 253 GLU A C 1
ATOM 1948 O O . GLU A 1 253 ? 21.578 27.25 15.688 1 91.44 253 GLU A O 1
ATOM 1953 N N . ARG A 1 254 ? 23.203 28.438 14.805 1 92.19 254 ARG A N 1
ATOM 1954 C CA . ARG A 1 254 ? 23.594 27.328 13.922 1 92.19 254 ARG A CA 1
ATOM 1955 C C . ARG A 1 254 ? 24.109 26.141 14.719 1 92.19 254 ARG A C 1
ATOM 1957 O O . ARG A 1 254 ? 23.844 24.984 14.367 1 92.19 254 ARG A O 1
ATOM 1964 N N . GLY A 1 255 ? 24.844 26.438 15.742 1 92.44 255 GLY A N 1
ATOM 1965 C CA . GLY A 1 255 ? 25.297 25.375 16.641 1 92.44 255 GLY A CA 1
ATOM 1966 C C . GLY A 1 255 ? 24.156 24.625 17.297 1 92.44 255 GLY A C 1
ATOM 1967 O O . GLY A 1 255 ? 24.188 23.406 17.391 1 92.44 255 GLY A O 1
ATOM 1968 N N . ARG A 1 256 ? 23.203 25.406 17.703 1 92.62 256 ARG A N 1
ATOM 1969 C CA . ARG A 1 256 ? 22.016 24.812 18.328 1 92.62 256 ARG A CA 1
ATOM 1970 C C . ARG A 1 256 ? 21.266 23.938 17.328 1 92.62 256 ARG A C 1
ATOM 1972 O O . ARG A 1 256 ? 20.797 22.859 17.672 1 92.62 256 ARG A O 1
ATOM 1979 N N . MET A 1 257 ? 21.172 24.422 16.156 1 93.44 257 MET A N 1
ATOM 1980 C CA . MET A 1 257 ? 20.5 23.656 15.109 1 93.44 257 MET A CA 1
ATOM 1981 C C . MET A 1 257 ? 21.25 22.359 14.805 1 93.44 257 MET A C 1
ATOM 1983 O O . MET A 1 257 ? 20.641 21.328 14.555 1 93.44 257 MET A O 1
ATOM 1987 N N . SER A 1 258 ? 22.516 22.453 14.875 1 93.31 258 SER A N 1
ATOM 1988 C CA . SER A 1 258 ? 23.344 21.281 14.633 1 93.31 258 SER A CA 1
ATOM 1989 C C . SER A 1 258 ? 23.125 20.219 15.719 1 93.31 258 SER A C 1
ATOM 1991 O O . SER A 1 258 ? 23.062 19.031 15.422 1 93.31 258 SER A O 1
ATOM 1993 N N . LEU A 1 259 ? 22.984 20.688 16.891 1 93.06 259 LEU A N 1
ATOM 1994 C CA . LEU A 1 259 ? 22.734 19.766 18 1 93.06 259 LEU A CA 1
ATOM 1995 C C . LEU A 1 259 ? 21.375 19.094 17.859 1 93.06 259 LEU A C 1
ATOM 1997 O O . LEU A 1 259 ? 21.234 17.891 18.078 1 93.06 259 LEU A O 1
ATOM 2001 N N . LEU A 1 260 ? 20.453 19.859 17.484 1 94.38 260 LEU A N 1
ATOM 2002 C CA . LEU A 1 260 ? 19.109 19.312 17.281 1 94.38 260 LEU A CA 1
ATOM 2003 C C . LEU A 1 260 ? 19.109 18.312 16.125 1 94.38 260 LEU A C 1
ATOM 2005 O O . LEU A 1 260 ? 18.469 17.266 16.219 1 94.38 260 LEU A O 1
ATOM 2009 N N . PHE A 1 261 ? 19.828 18.641 15.156 1 94.75 261 PHE A N 1
ATOM 2010 C CA . PHE A 1 261 ? 19.875 17.75 14 1 94.75 261 PHE A CA 1
ATOM 2011 C C . PHE A 1 261 ? 20.641 16.484 14.32 1 94.75 261 PHE A C 1
ATOM 2013 O O . PHE A 1 261 ? 20.359 15.414 13.766 1 94.75 261 PHE A O 1
ATOM 2020 N N . ASP A 1 262 ? 21.547 16.531 15.188 1 94.38 262 ASP A N 1
ATOM 2021 C CA . ASP A 1 262 ? 22.25 15.344 15.656 1 94.38 262 ASP A CA 1
ATOM 2022 C C . ASP A 1 262 ? 21.281 14.391 16.359 1 94.38 262 ASP A C 1
ATOM 2024 O O . ASP A 1 262 ? 21.453 13.172 16.312 1 94.38 262 ASP A O 1
ATOM 2028 N N . GLY A 1 263 ? 20.375 14.953 17.078 1 94.62 263 GLY A N 1
ATOM 2029 C CA . GLY A 1 263 ? 19.297 14.133 17.625 1 94.62 263 GLY A CA 1
ATOM 2030 C C . GLY A 1 263 ? 18.516 13.383 16.562 1 94.62 263 GLY A C 1
ATOM 2031 O O . GLY A 1 263 ? 18.234 12.195 16.719 1 94.62 263 GLY A O 1
ATOM 2032 N N . VAL A 1 264 ? 18.266 14.031 15.484 1 94.44 264 VAL A N 1
ATOM 2033 C CA . VAL A 1 264 ? 17.578 13.43 14.352 1 94.44 264 VAL A CA 1
ATOM 2034 C C . VAL A 1 264 ? 18.406 12.289 13.781 1 94.44 264 VAL A C 1
ATOM 2036 O O . VAL A 1 264 ? 17.875 11.234 13.422 1 94.44 264 VAL A O 1
ATOM 2039 N N . ARG A 1 265 ? 19.672 12.516 13.797 1 95.31 265 ARG A N 1
ATOM 2040 C CA . ARG A 1 265 ? 20.578 11.477 13.312 1 95.31 265 ARG A CA 1
ATOM 2041 C C . ARG A 1 265 ? 20.5 10.227 14.18 1 95.31 265 ARG A C 1
ATOM 2043 O O . ARG A 1 265 ? 20.406 9.109 13.664 1 95.31 265 ARG A O 1
ATOM 2050 N N . ARG A 1 266 ? 20.5 10.422 15.43 1 94.81 266 ARG A N 1
ATOM 2051 C CA . ARG A 1 266 ? 20.422 9.297 16.359 1 94.81 266 ARG A CA 1
ATOM 2052 C C . ARG A 1 266 ? 19.094 8.547 16.203 1 94.81 266 ARG A C 1
ATOM 2054 O O . ARG A 1 266 ? 19.062 7.32 16.266 1 94.81 266 ARG A O 1
ATOM 2061 N N . GLY A 1 267 ? 18.109 9.32 16.031 1 94.44 267 GLY A N 1
ATOM 2062 C CA . GLY A 1 267 ? 16.828 8.695 15.773 1 94.44 267 GLY A CA 1
ATOM 2063 C C . GLY A 1 267 ? 16.781 7.902 14.484 1 94.44 267 GLY A C 1
ATOM 2064 O O . GLY A 1 267 ? 16.203 6.82 14.43 1 94.44 267 GLY A O 1
ATOM 2065 N N . TRP A 1 268 ? 17.422 8.453 13.555 1 94.62 268 TRP A N 1
ATOM 2066 C CA . TRP A 1 268 ? 17.516 7.809 12.25 1 94.62 268 TRP A CA 1
ATOM 2067 C C . TRP A 1 268 ? 18.25 6.48 12.352 1 94.62 268 TRP A C 1
ATOM 2069 O O . TRP A 1 268 ? 17.797 5.469 11.812 1 94.62 268 TRP A O 1
ATOM 2079 N N . GLU A 1 269 ? 19.281 6.426 13.062 1 94.88 269 GLU A N 1
ATOM 2080 C CA . GLU A 1 269 ? 20.109 5.223 13.219 1 94.88 269 GLU A CA 1
ATOM 2081 C C . GLU A 1 269 ? 19.359 4.148 14.008 1 94.88 269 GLU A C 1
ATOM 2083 O O . GLU A 1 269 ? 19.406 2.969 13.656 1 94.88 269 GLU A O 1
ATOM 2088 N N . ARG A 1 270 ? 18.719 4.59 14.992 1 93.69 270 ARG A N 1
ATOM 2089 C CA . ARG A 1 270 ? 17.938 3.643 15.781 1 93.69 270 ARG A CA 1
ATOM 2090 C C . ARG A 1 270 ? 16.797 3.051 14.953 1 93.69 270 ARG A C 1
ATOM 2092 O O . ARG A 1 270 ? 16.516 1.852 15.031 1 93.69 270 ARG A O 1
ATOM 2099 N N . GLN A 1 271 ? 16.188 3.836 14.227 1 93.81 271 GLN A N 1
ATOM 2100 C CA . GLN A 1 271 ? 15.109 3.359 13.359 1 93.81 271 GLN A CA 1
ATOM 2101 C C . GLN A 1 271 ? 15.641 2.398 12.297 1 93.81 271 GLN A C 1
ATOM 2103 O O . GLN A 1 271 ? 14.961 1.437 11.93 1 93.81 271 GLN A O 1
ATOM 2108 N N . THR A 1 272 ? 16.797 2.674 11.852 1 95 272 THR A N 1
ATOM 2109 C CA . THR A 1 272 ? 17.406 1.801 10.852 1 95 272 THR A CA 1
ATOM 2110 C C . THR A 1 272 ? 17.594 0.391 11.406 1 95 272 THR A C 1
ATOM 2112 O O . THR A 1 272 ? 17.328 -0.594 10.719 1 95 272 THR A O 1
ATOM 2115 N N . GLY A 1 273 ? 17.969 0.277 12.625 1 94.25 273 GLY A N 1
ATOM 2116 C CA . GLY A 1 273 ? 18.109 -1.023 13.258 1 94.25 273 GLY A CA 1
ATOM 2117 C C . GLY A 1 273 ? 16.812 -1.81 13.312 1 94.25 273 GLY A C 1
ATOM 2118 O O . GLY A 1 273 ? 16.797 -3.012 13.039 1 94.25 273 GLY A O 1
ATOM 2119 N N . ALA A 1 274 ? 15.82 -1.139 13.594 1 93.06 274 ALA A N 1
ATOM 2120 C CA . ALA A 1 274 ? 14.508 -1.786 13.641 1 93.06 274 ALA A CA 1
ATOM 2121 C C . ALA A 1 274 ? 14.031 -2.146 12.234 1 93.06 274 ALA A C 1
ATOM 2123 O O . ALA A 1 274 ? 13.398 -3.189 12.039 1 93.06 274 ALA A O 1
ATOM 2124 N N . LEU A 1 275 ? 14.359 -1.302 11.328 1 92.38 275 LEU A N 1
ATOM 2125 C CA . LEU A 1 275 ? 13.969 -1.529 9.945 1 92.38 275 LEU A CA 1
ATOM 2126 C C . LEU A 1 275 ? 14.672 -2.754 9.375 1 92.38 275 LEU A C 1
ATOM 2128 O O . LEU A 1 275 ? 14.102 -3.48 8.555 1 92.38 275 LEU A O 1
ATOM 2132 N N . VAL A 1 276 ? 15.82 -2.947 9.812 1 93.75 276 VAL A N 1
ATOM 2133 C CA . VAL A 1 276 ? 16.594 -4.102 9.359 1 93.75 276 VAL A CA 1
ATOM 2134 C C . VAL A 1 276 ? 15.852 -5.391 9.719 1 93.75 276 VAL A C 1
ATOM 2136 O O . VAL A 1 276 ? 15.727 -6.293 8.883 1 93.75 276 VAL A O 1
ATOM 2139 N N . ARG A 1 277 ? 15.352 -5.422 10.867 1 93.75 277 ARG A N 1
ATOM 2140 C CA . ARG A 1 277 ? 14.625 -6.609 11.305 1 93.75 277 ARG A CA 1
ATOM 2141 C C . ARG A 1 277 ? 13.344 -6.797 10.5 1 93.75 277 ARG A C 1
ATOM 2143 O O . ARG A 1 277 ? 13 -7.918 10.125 1 93.75 277 ARG A O 1
ATOM 2150 N N . VAL A 1 278 ? 12.734 -5.773 10.273 1 91.38 278 VAL A N 1
ATOM 2151 C CA . VAL A 1 278 ? 11.477 -5.828 9.531 1 91.38 278 VAL A CA 1
ATOM 2152 C C . VAL A 1 278 ? 11.75 -6.262 8.086 1 91.38 278 VAL A C 1
ATOM 2154 O O . VAL A 1 278 ? 11.047 -7.113 7.547 1 91.38 278 VAL A O 1
ATOM 2157 N N . MET A 1 279 ? 12.773 -5.723 7.527 1 92.06 279 MET A N 1
ATOM 2158 C CA . MET A 1 279 ? 13.094 -6.047 6.137 1 92.06 279 MET A CA 1
ATOM 2159 C C . MET A 1 279 ? 13.602 -7.477 6.016 1 92.06 279 MET A C 1
ATOM 2161 O O . MET A 1 279 ? 13.297 -8.172 5.043 1 92.06 279 MET A O 1
ATOM 2165 N N . ALA A 1 280 ? 14.305 -7.844 6.953 1 93.12 280 ALA A N 1
ATOM 2166 C CA . ALA A 1 280 ? 14.766 -9.227 6.969 1 93.12 280 ALA A CA 1
ATOM 2167 C C . ALA A 1 280 ? 13.594 -10.195 7.055 1 93.12 280 ALA A C 1
ATOM 2169 O O . ALA A 1 280 ? 13.562 -11.211 6.355 1 93.12 280 ALA A O 1
ATOM 2170 N N . PHE A 1 281 ? 12.727 -9.945 7.848 1 92.25 281 PHE A N 1
ATOM 2171 C CA . PHE A 1 281 ? 11.531 -10.773 7.961 1 92.25 281 PHE A CA 1
ATOM 2172 C C . PHE A 1 281 ? 10.766 -10.797 6.645 1 92.25 281 PHE A C 1
ATOM 2174 O O . PHE A 1 281 ? 10.367 -11.859 6.168 1 92.25 281 PHE A O 1
ATOM 2181 N N . GLY A 1 282 ? 10.562 -9.602 6.145 1 90.38 282 GLY A N 1
ATOM 2182 C CA . GLY A 1 282 ? 9.859 -9.523 4.875 1 90.38 282 GLY A CA 1
ATOM 2183 C C . GLY A 1 282 ? 10.516 -10.336 3.775 1 90.38 282 GLY A C 1
ATOM 2184 O O . GLY A 1 282 ? 9.836 -11.055 3.035 1 90.38 282 GLY A O 1
ATOM 2185 N N . ALA A 1 283 ? 11.75 -10.227 3.695 1 90.69 283 ALA A N 1
ATOM 2186 C CA . ALA A 1 283 ? 12.508 -10.961 2.691 1 90.69 283 ALA A CA 1
ATOM 2187 C C . ALA A 1 283 ? 12.391 -12.469 2.906 1 90.69 283 ALA A C 1
ATOM 2189 O O . ALA A 1 283 ? 12.258 -13.227 1.944 1 90.69 283 ALA A O 1
ATOM 2190 N N . SER A 1 284 ? 12.398 -12.82 4.117 1 92.06 284 SER A N 1
ATOM 2191 C CA . SER A 1 284 ? 12.266 -14.234 4.457 1 92.06 284 SER A CA 1
ATOM 2192 C C . SER A 1 284 ? 10.859 -14.734 4.152 1 92.06 284 SER A C 1
ATOM 2194 O O . SER A 1 284 ? 10.695 -15.797 3.537 1 92.06 284 SER A O 1
ATOM 2196 N N . TYR A 1 285 ? 9.969 -13.984 4.508 1 86.88 285 TYR A N 1
ATOM 2197 C CA . TYR A 1 285 ? 8.578 -14.383 4.371 1 86.88 285 TYR A CA 1
ATOM 2198 C C . TYR A 1 285 ? 8.172 -14.469 2.902 1 86.88 285 TYR A C 1
ATOM 2200 O O . TYR A 1 285 ? 7.41 -15.352 2.51 1 86.88 285 TYR A O 1
ATOM 2208 N N . SER A 1 286 ? 8.633 -13.617 2.125 1 85.62 286 SER A N 1
ATOM 2209 C CA . SER A 1 286 ? 8.312 -13.602 0.702 1 85.62 286 SER A CA 1
ATOM 2210 C C . SER A 1 286 ? 8.766 -14.883 0.014 1 85.62 286 SER A C 1
ATOM 2212 O O . SER A 1 286 ? 7.996 -15.508 -0.718 1 85.62 286 SER A O 1
ATOM 2214 N N . VAL A 1 287 ? 9.922 -15.32 0.35 1 88.81 287 VAL A N 1
ATOM 2215 C CA . VAL A 1 287 ? 10.461 -16.531 -0.277 1 88.81 287 VAL A CA 1
ATOM 2216 C C . VAL A 1 287 ? 9.781 -17.766 0.301 1 88.81 287 VAL A C 1
ATOM 2218 O O . VAL A 1 287 ? 9.336 -18.641 -0.445 1 88.81 287 VAL A O 1
ATOM 2221 N N . LEU A 1 288 ? 9.641 -17.766 1.553 1 90.81 288 LEU A N 1
ATOM 2222 C CA . LEU A 1 288 ? 9.039 -18.922 2.207 1 90.81 288 LEU A CA 1
ATOM 2223 C C . LEU A 1 288 ? 7.594 -19.094 1.758 1 90.81 288 LEU A C 1
ATOM 2225 O O . LEU A 1 288 ? 7.152 -20.219 1.512 1 90.81 288 LEU A O 1
ATOM 2229 N N . SER A 1 289 ? 6.883 -18.031 1.644 1 87.69 289 SER A N 1
ATOM 2230 C CA . SER A 1 289 ? 5.477 -18.109 1.265 1 87.69 289 SER A CA 1
ATOM 2231 C C . SER A 1 289 ? 5.316 -18.609 -0.172 1 87.69 289 SER A C 1
ATOM 2233 O O . SER A 1 289 ? 4.301 -19.203 -0.52 1 87.69 289 SER A O 1
ATOM 2235 N N . ALA A 1 290 ? 6.281 -18.359 -0.979 1 84.94 290 ALA A N 1
ATOM 2236 C CA . ALA A 1 290 ? 6.238 -18.781 -2.377 1 84.94 290 ALA A CA 1
ATOM 2237 C C . ALA A 1 290 ? 6.621 -20.25 -2.516 1 84.94 290 ALA A C 1
ATOM 2239 O O . ALA A 1 290 ? 6.043 -20.969 -3.328 1 84.94 290 ALA A O 1
ATOM 2240 N N . VAL A 1 291 ? 7.484 -20.719 -1.675 1 90.94 291 VAL A N 1
ATOM 2241 C CA . VAL A 1 291 ? 8.125 -22.016 -1.879 1 90.94 291 VAL A CA 1
ATOM 2242 C C . VAL A 1 291 ? 7.457 -23.062 -0.989 1 90.94 291 VAL A C 1
ATOM 2244 O O . VAL A 1 291 ? 7.223 -24.203 -1.42 1 90.94 291 VAL A O 1
ATOM 2247 N N . PHE A 1 292 ? 7.09 -22.719 0.133 1 89.56 292 PHE A N 1
ATOM 2248 C CA . PHE A 1 292 ? 6.68 -23.656 1.178 1 89.56 292 PHE A CA 1
ATOM 2249 C C . PHE A 1 292 ? 5.461 -24.453 0.742 1 89.56 292 PHE A C 1
ATOM 2251 O O . PHE A 1 292 ? 5.453 -25.688 0.829 1 89.56 292 PHE A O 1
ATOM 2258 N N . PRO A 1 293 ? 4.441 -23.797 0.22 1 88.69 293 PRO A N 1
ATOM 2259 C CA . PRO A 1 293 ? 3.254 -24.562 -0.164 1 88.69 293 PRO A CA 1
ATOM 2260 C C . PRO A 1 293 ? 3.551 -25.625 -1.226 1 88.69 293 PRO A C 1
ATOM 2262 O O . PRO A 1 293 ? 3.018 -26.734 -1.16 1 88.69 293 PRO A O 1
ATOM 2265 N N . ILE A 1 294 ? 4.371 -25.297 -2.162 1 89.44 294 ILE A N 1
ATOM 2266 C CA . ILE A 1 294 ? 4.703 -26.219 -3.246 1 89.44 294 ILE A CA 1
ATOM 2267 C C . ILE A 1 294 ? 5.523 -27.391 -2.703 1 89.44 294 ILE A C 1
ATOM 2269 O O . ILE A 1 294 ? 5.25 -28.547 -3.023 1 89.44 294 ILE A O 1
ATOM 2273 N N . LEU A 1 295 ? 6.477 -27.094 -1.835 1 89.38 295 LEU A N 1
ATOM 2274 C CA . LEU A 1 295 ? 7.383 -28.109 -1.317 1 89.38 295 LEU A CA 1
ATOM 2275 C C . LEU A 1 295 ? 6.645 -29.078 -0.403 1 89.38 295 LEU A C 1
ATOM 2277 O O . LEU A 1 295 ? 6.996 -30.266 -0.333 1 89.38 295 LEU A O 1
ATOM 2281 N N . VAL A 1 296 ? 5.629 -28.609 0.261 1 86.25 296 VAL A N 1
ATOM 2282 C CA . VAL A 1 296 ? 4.867 -29.453 1.184 1 86.25 296 VAL A CA 1
ATOM 2283 C C . VAL A 1 296 ? 4.039 -30.469 0.398 1 86.25 296 VAL A C 1
ATOM 2285 O O . VAL A 1 296 ? 3.848 -31.594 0.845 1 86.25 296 VAL A O 1
ATOM 2288 N N . VAL A 1 297 ? 3.611 -30.109 -0.777 1 88.19 297 VAL A N 1
ATOM 2289 C CA . VAL A 1 297 ? 2.701 -30.953 -1.538 1 88.19 297 VAL A CA 1
ATOM 2290 C C . VAL A 1 297 ? 3.49 -31.766 -2.564 1 88.19 297 VAL A C 1
ATOM 2292 O O . VAL A 1 297 ? 3.012 -32.812 -3.051 1 88.19 297 VAL A O 1
ATOM 2295 N N . ALA A 1 298 ? 4.707 -31.406 -2.855 1 88.5 298 ALA A N 1
ATOM 2296 C CA . ALA A 1 298 ? 5.527 -31.969 -3.93 1 88.5 298 ALA A CA 1
ATOM 2297 C C . ALA A 1 298 ? 5.734 -33.469 -3.742 1 88.5 298 ALA A C 1
ATOM 2299 O O . ALA A 1 298 ? 5.641 -34.25 -4.699 1 88.5 298 ALA A O 1
ATOM 2300 N N . PRO A 1 299 ? 5.969 -33.906 -2.488 1 84.44 299 PRO A N 1
ATOM 2301 C CA . PRO A 1 299 ? 6.211 -35.344 -2.326 1 84.44 299 PRO A CA 1
ATOM 2302 C C . PRO A 1 299 ? 5 -36.188 -2.701 1 84.44 299 PRO A C 1
ATOM 2304 O O . PRO A 1 299 ? 5.152 -37.281 -3.262 1 84.44 299 PRO A O 1
ATOM 2307 N N . ARG A 1 300 ? 3.836 -35.719 -2.477 1 84.69 300 ARG A N 1
ATOM 2308 C CA . ARG A 1 300 ? 2.623 -36.469 -2.824 1 84.69 300 ARG A CA 1
ATOM 2309 C C . ARG A 1 300 ? 2.439 -36.531 -4.336 1 84.69 300 ARG A C 1
ATOM 2311 O O . ARG A 1 300 ? 1.961 -37.531 -4.863 1 84.69 300 ARG A O 1
ATOM 2318 N N . TYR A 1 301 ? 2.768 -35.531 -4.953 1 87.56 301 TYR A N 1
ATOM 2319 C CA . TYR A 1 301 ? 2.707 -35.531 -6.41 1 87.56 301 TYR A CA 1
ATOM 2320 C C . TYR A 1 301 ? 3.779 -36.438 -7 1 87.56 301 TYR A C 1
ATOM 2322 O O . TYR A 1 301 ? 3.504 -37.25 -7.91 1 87.56 301 TYR A O 1
ATOM 2330 N N . ALA A 1 302 ? 4.977 -36.312 -6.477 1 84.44 302 ALA A N 1
ATOM 2331 C CA . ALA A 1 302 ? 6.09 -37.125 -6.965 1 84.44 302 ALA A CA 1
ATOM 2332 C C . ALA A 1 302 ? 5.809 -38.625 -6.785 1 84.44 302 ALA A C 1
ATOM 2334 O O . ALA A 1 302 ? 6.223 -39.438 -7.605 1 84.44 302 ALA A O 1
ATOM 2335 N N . ALA A 1 303 ? 5.059 -38.875 -5.766 1 83.88 303 ALA A N 1
ATOM 2336 C CA . ALA A 1 303 ? 4.707 -40.281 -5.477 1 83.88 303 ALA A CA 1
ATOM 2337 C C . ALA A 1 303 ? 3.531 -40.719 -6.336 1 83.88 303 ALA A C 1
ATOM 2339 O O . ALA A 1 303 ? 3.154 -41.906 -6.312 1 83.88 303 ALA A O 1
ATOM 2340 N N . GLY A 1 304 ? 2.908 -39.75 -7.039 1 85.25 304 GLY A N 1
ATOM 2341 C CA . GLY A 1 304 ? 1.795 -40.094 -7.91 1 85.25 304 GLY A CA 1
ATOM 2342 C C . GLY A 1 304 ? 0.462 -40.125 -7.188 1 85.25 304 GLY A C 1
ATOM 2343 O O . GLY A 1 304 ? -0.536 -40.594 -7.742 1 85.25 304 GLY A O 1
ATOM 2344 N N . ALA A 1 305 ? 0.455 -39.688 -6.008 1 84.5 305 ALA A N 1
ATOM 2345 C CA . ALA A 1 305 ? -0.753 -39.75 -5.191 1 84.5 305 ALA A CA 1
ATOM 2346 C C . ALA A 1 305 ? -1.752 -38.656 -5.59 1 84.5 305 ALA A C 1
ATOM 2348 O O . ALA A 1 305 ? -2.953 -38.781 -5.336 1 84.5 305 ALA A O 1
ATOM 2349 N N . ILE A 1 306 ? -1.262 -37.625 -6.172 1 87.69 306 ILE A N 1
ATOM 2350 C CA . ILE A 1 306 ? -2.143 -36.531 -6.594 1 87.69 306 ILE A CA 1
ATOM 2351 C C . ILE A 1 306 ? -1.749 -36.062 -7.992 1 87.69 306 ILE A C 1
ATOM 2353 O O . ILE A 1 306 ? -0.648 -36.344 -8.469 1 87.69 306 ILE A O 1
ATOM 2357 N N . THR A 1 307 ? -2.701 -35.438 -8.625 1 91.12 307 THR A N 1
ATOM 2358 C CA . THR A 1 307 ? -2.453 -34.875 -9.961 1 91.12 307 THR A CA 1
ATOM 2359 C C . THR A 1 307 ? -1.789 -33.531 -9.875 1 91.12 307 THR A C 1
ATOM 2361 O O . THR A 1 307 ? -1.689 -32.938 -8.797 1 91.12 307 THR A O 1
ATOM 2364 N N . LEU A 1 308 ? -1.278 -33.125 -11.055 1 89.88 308 LEU A N 1
ATOM 2365 C CA . LEU A 1 308 ? -0.687 -31.797 -11.125 1 89.88 308 LEU A CA 1
ATOM 2366 C C . LEU A 1 308 ? -1.703 -30.734 -10.734 1 89.88 308 LEU A C 1
ATOM 2368 O O . LEU A 1 308 ? -1.367 -29.781 -10.023 1 89.88 308 LEU A O 1
ATOM 2372 N N . GLY A 1 309 ? -2.873 -30.844 -11.172 1 92.44 309 GLY A N 1
ATOM 2373 C CA . GLY A 1 309 ? -3.936 -29.922 -10.828 1 92.44 309 GLY A CA 1
ATOM 2374 C C . GLY A 1 309 ? -4.191 -29.828 -9.336 1 92.44 309 GLY A C 1
ATOM 2375 O O . GLY A 1 309 ? -4.312 -28.734 -8.781 1 92.44 309 GLY A O 1
ATOM 2376 N N . VAL A 1 310 ? -4.223 -30.953 -8.695 1 91 310 VAL A N 1
ATOM 2377 C CA . VAL A 1 310 ? -4.461 -31 -7.258 1 91 310 VAL A CA 1
ATOM 2378 C C . VAL A 1 310 ? -3.281 -30.375 -6.52 1 91 310 VAL A C 1
ATOM 2380 O O . VAL A 1 310 ? -3.467 -29.688 -5.508 1 91 310 VAL A O 1
ATOM 2383 N N . MET A 1 311 ? -2.16 -30.625 -7.012 1 90.19 311 MET A N 1
ATOM 2384 C CA . MET A 1 311 ? -0.985 -30.031 -6.391 1 90.19 311 MET A CA 1
ATOM 2385 C C . MET A 1 311 ? -1.051 -28.5 -6.469 1 90.19 311 MET A C 1
ATOM 2387 O O . MET A 1 311 ? -0.843 -27.812 -5.465 1 90.19 311 MET A O 1
ATOM 2391 N N . MET A 1 312 ? -1.332 -28.016 -7.664 1 91.44 312 MET A N 1
ATOM 2392 C CA . MET A 1 312 ? -1.401 -26.578 -7.859 1 91.44 312 MET A CA 1
ATOM 2393 C C . MET A 1 312 ? -2.547 -25.969 -7.055 1 91.44 312 MET A C 1
ATOM 2395 O O . MET A 1 312 ? -2.393 -24.906 -6.449 1 91.44 312 MET A O 1
ATOM 2399 N N . GLN A 1 313 ? -3.617 -26.625 -7.031 1 92.44 313 GLN A N 1
ATOM 2400 C CA . GLN A 1 313 ? -4.773 -26.172 -6.266 1 92.44 313 GLN A CA 1
ATOM 2401 C C . GLN A 1 313 ? -4.449 -26.094 -4.777 1 92.44 313 GLN A C 1
ATOM 2403 O O . GLN A 1 313 ? -4.809 -25.109 -4.113 1 92.44 313 GLN A O 1
ATOM 2408 N N . THR A 1 314 ? -3.807 -27.094 -4.336 1 91 314 THR A N 1
ATOM 2409 C CA . THR A 1 314 ? -3.465 -27.156 -2.92 1 91 314 THR A CA 1
ATOM 2410 C C . THR A 1 314 ? -2.494 -26.031 -2.549 1 91 314 THR A C 1
ATOM 2412 O O . THR A 1 314 ? -2.668 -25.375 -1.525 1 91 314 THR A O 1
ATOM 2415 N N . ALA A 1 315 ? -1.497 -25.891 -3.365 1 90.62 315 ALA A N 1
ATOM 2416 C CA . ALA A 1 315 ? -0.53 -24.828 -3.105 1 90.62 315 ALA A CA 1
ATOM 2417 C C . ALA A 1 315 ? -1.215 -23.453 -3.061 1 90.62 315 ALA A C 1
ATOM 2419 O O . ALA A 1 315 ? -0.935 -22.641 -2.178 1 90.62 315 ALA A O 1
ATOM 2420 N N . GLN A 1 316 ? -2.1 -23.203 -3.979 1 92.38 316 GLN A N 1
ATOM 2421 C CA . GLN A 1 316 ? -2.816 -21.938 -4.043 1 92.38 316 GLN A CA 1
ATOM 2422 C C . GLN A 1 316 ? -3.748 -21.781 -2.846 1 92.38 316 GLN A C 1
ATOM 2424 O O . GLN A 1 316 ? -3.887 -20.672 -2.309 1 92.38 316 GLN A O 1
ATOM 2429 N N . ALA A 1 317 ? -4.391 -22.844 -2.502 1 92.75 317 ALA A N 1
ATOM 2430 C CA . ALA A 1 317 ? -5.27 -22.812 -1.335 1 92.75 317 ALA A CA 1
ATOM 2431 C C . ALA A 1 317 ? -4.488 -22.469 -0.07 1 92.75 317 ALA A C 1
ATOM 2433 O O . ALA A 1 317 ? -4.961 -21.703 0.77 1 92.75 317 ALA A O 1
ATOM 2434 N N . PHE A 1 318 ? -3.373 -23.078 0.021 1 90.31 318 PHE A N 1
ATOM 2435 C CA . PHE A 1 318 ? -2.482 -22.781 1.139 1 90.31 318 PHE A CA 1
ATOM 2436 C C . PHE A 1 318 ? -2.139 -21.297 1.184 1 90.31 318 PHE A C 1
ATOM 2438 O O . PHE A 1 318 ? -2.238 -20.672 2.236 1 90.31 318 PHE A O 1
ATOM 2445 N N . GLN A 1 319 ? -1.807 -20.75 0.084 1 90 319 GLN A N 1
ATOM 2446 C CA . GLN A 1 319 ? -1.43 -19.344 -0.001 1 90 319 GLN A CA 1
ATOM 2447 C C . GLN A 1 319 ? -2.596 -18.438 0.381 1 90 319 GLN A C 1
ATOM 2449 O O . GLN A 1 319 ? -2.412 -17.438 1.085 1 90 319 GLN A O 1
ATOM 2454 N N . GLN A 1 320 ? -3.729 -18.766 -0.079 1 92.06 320 GLN A N 1
ATOM 2455 C CA . GLN A 1 320 ? -4.914 -17.984 0.229 1 92.06 320 GLN A CA 1
ATOM 2456 C C . GLN A 1 320 ? -5.238 -18.031 1.72 1 92.06 320 GLN A C 1
ATOM 2458 O O . GLN A 1 320 ? -5.602 -17.016 2.316 1 92.06 320 GLN A O 1
ATOM 2463 N N . ALA A 1 321 ? -5.121 -19.172 2.295 1 89.44 321 ALA A N 1
ATOM 2464 C CA . ALA A 1 321 ? -5.375 -19.328 3.725 1 89.44 321 ALA A CA 1
ATOM 2465 C C . ALA A 1 321 ? -4.395 -18.5 4.547 1 89.44 321 ALA A C 1
ATOM 2467 O O . ALA A 1 321 ? -4.793 -17.812 5.492 1 89.44 321 ALA A O 1
ATOM 2468 N N . VAL A 1 322 ? -3.193 -18.547 4.176 1 86.75 322 VAL A N 1
ATOM 2469 C CA . VAL A 1 322 ? -2.16 -17.797 4.879 1 86.75 322 VAL A CA 1
ATOM 2470 C C . VAL A 1 322 ? -2.418 -16.297 4.738 1 86.75 322 VAL A C 1
ATOM 2472 O O . VAL A 1 322 ? -2.295 -15.547 5.707 1 86.75 322 VAL A O 1
ATOM 2475 N N . ALA A 1 323 ? -2.764 -15.898 3.553 1 87.94 323 ALA A N 1
ATOM 2476 C CA . ALA A 1 323 ? -3.064 -14.492 3.295 1 87.94 323 ALA A CA 1
ATOM 2477 C C . ALA A 1 323 ? -4.238 -14.016 4.145 1 87.94 323 ALA A C 1
ATOM 2479 O O . ALA A 1 323 ? -4.207 -12.922 4.703 1 87.94 323 ALA A O 1
ATOM 2480 N N . ALA A 1 324 ? -5.215 -14.789 4.203 1 90.69 324 ALA A N 1
ATOM 2481 C CA . ALA A 1 324 ? -6.391 -14.445 5.004 1 90.69 324 ALA A CA 1
ATOM 2482 C C . ALA A 1 324 ? -6.02 -14.281 6.473 1 90.69 324 ALA A C 1
ATOM 2484 O O . ALA A 1 324 ? -6.52 -13.375 7.145 1 90.69 324 ALA A O 1
ATOM 2485 N N . LEU A 1 325 ? -5.16 -14.992 6.941 1 87.12 325 LEU A N 1
ATOM 2486 C CA . LEU A 1 325 ? -4.781 -14.984 8.352 1 87.12 325 LEU A CA 1
ATOM 2487 C C . LEU A 1 325 ? -3.9 -13.781 8.672 1 87.12 325 LEU A C 1
ATOM 2489 O O . LEU A 1 325 ? -3.689 -13.453 9.836 1 87.12 325 LEU A O 1
ATOM 2493 N N . SER A 1 326 ? -3.422 -13.078 7.715 1 84.31 326 SER A N 1
ATOM 2494 C CA . SER A 1 326 ? -2.547 -11.93 7.922 1 84.31 326 SER A CA 1
ATOM 2495 C C . SER A 1 326 ? -3.354 -10.648 8.117 1 84.31 326 SER A C 1
ATOM 2497 O O . SER A 1 326 ? -2.783 -9.57 8.305 1 84.31 326 SER A O 1
ATOM 2499 N N . TRP A 1 327 ? -4.672 -10.703 8.102 1 88.12 327 TRP A N 1
ATOM 2500 C CA . TRP A 1 327 ? -5.562 -9.555 8.148 1 88.12 327 TRP A CA 1
ATOM 2501 C C . TRP A 1 327 ? -5.277 -8.688 9.367 1 88.12 327 TRP A C 1
ATOM 2503 O O . TRP A 1 327 ? -5.219 -7.457 9.266 1 88.12 327 TRP A O 1
ATOM 2513 N N . PRO A 1 328 ? -5.051 -9.273 10.57 1 82 328 PRO A N 1
ATOM 2514 C CA . PRO A 1 328 ? -4.848 -8.422 11.742 1 82 328 PRO A CA 1
ATOM 2515 C C . PRO A 1 328 ? -3.602 -7.543 11.625 1 82 328 PRO A C 1
ATOM 2517 O O . PRO A 1 328 ? -3.646 -6.352 11.945 1 82 328 PRO A O 1
ATOM 2520 N N . ILE A 1 329 ? -2.625 -8.117 11.062 1 76.81 329 ILE A N 1
ATOM 2521 C CA . ILE A 1 329 ? -1.373 -7.375 10.945 1 76.81 329 ILE A CA 1
ATOM 2522 C C . ILE A 1 329 ? -1.5 -6.312 9.859 1 76.81 329 ILE A C 1
ATOM 2524 O O . ILE A 1 329 ? -0.987 -5.203 10 1 76.81 329 ILE A O 1
ATOM 2528 N N . ASP A 1 330 ? -2.182 -6.676 8.875 1 81.75 330 ASP A N 1
ATOM 2529 C CA . ASP A 1 330 ? -2.314 -5.773 7.73 1 81.75 330 ASP A CA 1
ATOM 2530 C C . ASP A 1 330 ? -3.199 -4.578 8.078 1 81.75 330 ASP A C 1
ATOM 2532 O O . ASP A 1 330 ? -3.125 -3.535 7.422 1 81.75 330 ASP A O 1
ATOM 2536 N N . ASN A 1 331 ? -4.02 -4.742 9.102 1 86.88 331 ASN A N 1
ATOM 2537 C CA . ASN A 1 331 ? -5 -3.699 9.383 1 86.88 331 ASN A CA 1
ATOM 2538 C C . ASN A 1 331 ? -4.781 -3.082 10.766 1 86.88 331 ASN A C 1
ATOM 2540 O O . ASN A 1 331 ? -5.633 -2.34 11.258 1 86.88 331 ASN A O 1
ATOM 2544 N N . LEU A 1 332 ? -3.693 -3.322 11.398 1 79.12 332 LEU A N 1
ATOM 2545 C CA . LEU A 1 332 ? -3.422 -2.836 12.742 1 79.12 332 LEU A CA 1
ATOM 2546 C C . LEU A 1 332 ? -3.467 -1.312 12.789 1 79.12 332 LEU A C 1
ATOM 2548 O O . LEU A 1 332 ? -4.113 -0.734 13.664 1 79.12 332 LEU A O 1
ATOM 2552 N N . ALA A 1 333 ? -2.848 -0.738 11.875 1 76.44 333 ALA A N 1
ATOM 2553 C CA . ALA A 1 333 ? -2.797 0.721 11.844 1 76.44 333 ALA A CA 1
ATOM 2554 C C . ALA A 1 333 ? -4.18 1.312 11.594 1 76.44 333 ALA A C 1
ATOM 2556 O O . ALA A 1 333 ? -4.559 2.309 12.211 1 76.44 333 ALA A O 1
ATOM 2557 N N . THR A 1 334 ? -4.863 0.688 10.727 1 87.25 334 THR A N 1
ATOM 2558 C CA . THR A 1 334 ? -6.203 1.165 10.391 1 87.25 334 THR A CA 1
ATOM 2559 C C . THR A 1 334 ? -7.137 1.026 11.594 1 87.25 334 THR A C 1
ATOM 2561 O O . THR A 1 334 ? -7.93 1.928 11.875 1 87.25 334 THR A O 1
ATOM 2564 N N . VAL A 1 335 ? -6.988 -0.017 12.273 1 87.69 335 VAL A N 1
ATOM 2565 C CA . VAL A 1 335 ? -7.812 -0.237 13.461 1 87.69 335 VAL A CA 1
ATOM 2566 C C . VAL A 1 335 ? -7.477 0.804 14.523 1 87.69 335 VAL A C 1
ATOM 2568 O O . VAL A 1 335 ? -8.375 1.345 15.18 1 87.69 335 VAL A O 1
ATOM 2571 N N . ALA A 1 336 ? -6.297 1.056 14.68 1 79.94 336 ALA A N 1
ATOM 2572 C CA . ALA A 1 336 ? -5.871 2.059 15.648 1 79.94 336 ALA A CA 1
ATOM 2573 C C . ALA A 1 336 ? -6.426 3.436 15.297 1 79.94 336 ALA A C 1
ATOM 2575 O O . ALA A 1 336 ? -6.914 4.156 16.172 1 79.94 336 ALA A O 1
ATOM 2576 N N . GLN A 1 337 ? -6.328 3.729 14.031 1 84.12 337 GLN A N 1
ATOM 2577 C CA . GLN A 1 337 ? -6.871 5.004 13.57 1 84.12 337 GLN A CA 1
ATOM 2578 C C . GLN A 1 337 ? -8.375 5.082 13.812 1 84.12 337 GLN A C 1
ATOM 2580 O O . GLN A 1 337 ? -8.883 6.109 14.266 1 84.12 337 GLN A O 1
ATOM 2585 N N . TRP A 1 338 ? -9.008 4.059 13.484 1 90.94 338 TRP A N 1
ATOM 2586 C CA . TRP A 1 338 ? -10.453 3.988 13.672 1 90.94 338 TRP A CA 1
ATOM 2587 C C . TRP A 1 338 ? -10.82 4.16 15.148 1 90.94 338 TRP A C 1
ATOM 2589 O O . TRP A 1 338 ? -11.688 4.961 15.484 1 90.94 338 TRP A O 1
ATOM 2599 N N . THR A 1 339 ? -10.156 3.459 16.047 1 88.25 339 THR A N 1
ATOM 2600 C CA . THR A 1 339 ? -10.438 3.506 17.469 1 88.25 339 THR A CA 1
ATOM 2601 C C . THR A 1 339 ? -10.195 4.906 18.031 1 88.25 339 THR A C 1
ATOM 2603 O O . THR A 1 339 ? -10.992 5.41 18.828 1 88.25 339 THR A O 1
ATOM 2606 N N . ALA A 1 340 ? -9.203 5.48 17.562 1 83.38 340 ALA A N 1
ATOM 2607 C CA . ALA A 1 340 ? -8.891 6.832 18.031 1 83.38 340 ALA A CA 1
ATOM 2608 C C . ALA A 1 340 ? -9.984 7.816 17.609 1 83.38 340 ALA A C 1
ATOM 2610 O O . ALA A 1 340 ? -10.414 8.641 18.422 1 83.38 340 ALA A O 1
ATOM 2611 N N . SER A 1 341 ? -10.391 7.703 16.422 1 90.19 341 SER A N 1
ATOM 2612 C CA . SER A 1 341 ? -11.422 8.609 15.93 1 90.19 341 SER A CA 1
ATOM 2613 C C . SER A 1 341 ? -12.75 8.359 16.641 1 90.19 341 SER A C 1
ATOM 2615 O O . SER A 1 341 ? -13.492 9.305 16.922 1 90.19 341 SER A O 1
ATOM 2617 N N . VAL A 1 342 ? -13.008 7.141 16.875 1 91.25 342 VAL A N 1
ATOM 2618 C CA . VAL A 1 342 ? -14.227 6.805 17.609 1 91.25 342 VAL A CA 1
ATOM 2619 C C . VAL A 1 342 ? -14.195 7.441 19 1 91.25 342 VAL A C 1
ATOM 2621 O O . VAL A 1 342 ? -15.18 8.047 19.438 1 91.25 342 VAL A O 1
ATOM 2624 N N . GLU A 1 343 ? -13.102 7.34 19.641 1 87.31 343 GLU A N 1
ATOM 2625 C CA . GLU A 1 343 ? -12.961 7.902 20.984 1 87.31 343 GLU A CA 1
ATOM 2626 C C . GLU A 1 343 ? -13.141 9.422 20.969 1 87.31 343 GLU A C 1
ATOM 2628 O O . GLU A 1 343 ? -13.766 9.984 21.859 1 87.31 343 GLU A O 1
ATOM 2633 N N . ARG A 1 344 ? -12.648 9.977 19.969 1 87.5 344 ARG A N 1
ATOM 2634 C CA . ARG A 1 344 ? -12.766 11.43 19.859 1 87.5 344 ARG A CA 1
ATOM 2635 C C . ARG A 1 344 ? -14.211 11.844 19.625 1 87.5 344 ARG A C 1
ATOM 2637 O O . ARG A 1 344 ? -14.688 12.82 20.203 1 87.5 344 ARG A O 1
ATOM 2644 N N . VAL A 1 345 ? -14.859 11.188 18.797 1 91.06 345 VAL A N 1
ATOM 2645 C CA . VAL A 1 345 ? -16.266 11.5 18.531 1 91.06 345 VAL A CA 1
ATOM 2646 C C . VAL A 1 345 ? -17.109 11.219 19.766 1 91.06 345 VAL A C 1
ATOM 2648 O O . VAL A 1 345 ? -18.016 11.984 20.078 1 91.06 345 VAL A O 1
ATOM 2651 N N . LEU A 1 346 ? -16.781 10.148 20.422 1 88.75 346 LEU A N 1
ATOM 2652 C CA . LEU A 1 346 ? -17.484 9.82 21.656 1 88.75 346 LEU A CA 1
ATOM 2653 C C . LEU A 1 346 ? -17.266 10.906 22.703 1 88.75 346 LEU A C 1
ATOM 2655 O O . LEU A 1 346 ? -18.203 11.273 23.422 1 88.75 346 LEU A O 1
ATOM 2659 N N . GLY A 1 347 ? -16.094 11.336 22.812 1 85.69 347 GLY A N 1
ATOM 2660 C CA . GLY A 1 347 ? -15.805 12.438 23.719 1 85.69 347 GLY A CA 1
ATOM 2661 C C . GLY A 1 347 ? -16.625 13.672 23.438 1 85.69 347 GLY A C 1
ATOM 2662 O O . GLY A 1 347 ? -17.125 14.312 24.375 1 85.69 347 GLY A O 1
ATOM 2663 N N . LEU A 1 348 ? -16.734 13.992 22.203 1 88.06 348 LEU A N 1
ATOM 2664 C CA . LEU A 1 348 ? -17.547 15.141 21.828 1 88.06 348 LEU A CA 1
ATOM 2665 C C . LEU A 1 348 ? -19.016 14.906 22.188 1 88.06 348 LEU A C 1
ATOM 2667 O O . LEU A 1 348 ? -19.656 15.797 22.75 1 88.06 348 LEU A O 1
ATOM 2671 N N . LYS A 1 349 ? -19.547 13.82 21.859 1 88.56 349 LYS A N 1
ATOM 2672 C CA . LYS A 1 349 ? -20.938 13.492 22.156 1 88.56 349 LYS A CA 1
ATOM 2673 C C . LYS A 1 349 ? -21.203 13.555 23.656 1 88.56 349 LYS A C 1
ATOM 2675 O O . LYS A 1 349 ? -22.234 14.102 24.078 1 88.56 349 LYS A O 1
ATOM 2680 N N . GLU A 1 350 ? -20.328 13.023 24.375 1 86.06 350 GLU A N 1
ATOM 2681 C CA . GLU A 1 350 ? -20.484 13.039 25.828 1 86.06 350 GLU A CA 1
ATOM 2682 C C . GLU A 1 350 ? -20.438 14.469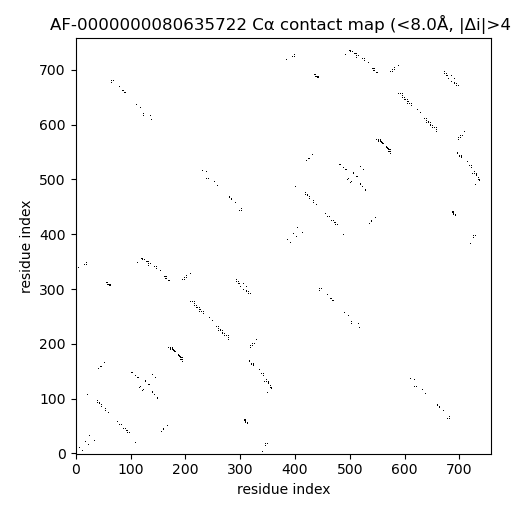 26.375 1 86.06 350 GLU A C 1
ATOM 2684 O O . GLU A 1 350 ? -21.188 14.812 27.297 1 86.06 350 GLU A O 1
ATOM 2689 N N . ALA A 1 351 ? -19.562 15.211 25.844 1 85.25 351 ALA A N 1
ATOM 2690 C CA . ALA A 1 351 ? -19.484 16.609 26.25 1 85.25 351 ALA A CA 1
ATOM 2691 C C . ALA A 1 351 ? -20.766 17.359 25.922 1 85.25 351 ALA A C 1
ATOM 2693 O O . ALA A 1 351 ? -21.25 18.172 26.703 1 85.25 351 ALA A O 1
ATOM 2694 N N . LEU A 1 352 ? -21.281 17.109 24.781 1 86.88 352 LEU A N 1
ATOM 2695 C CA . LEU A 1 352 ? -22.516 17.766 24.344 1 86.88 352 LEU A CA 1
ATOM 2696 C C . LEU A 1 352 ? -23.703 17.297 25.188 1 86.88 352 LEU A C 1
ATOM 2698 O O . LEU A 1 352 ? -24.562 18.109 25.531 1 86.88 352 LEU A O 1
ATOM 2702 N N . ASP A 1 353 ? -23.719 16.031 25.484 1 85.06 353 ASP A N 1
ATOM 2703 C CA . ASP A 1 353 ? -24.812 15.477 26.281 1 85.06 353 ASP A CA 1
ATOM 2704 C C . ASP A 1 353 ? -24.781 16.031 27.703 1 85.06 353 ASP A C 1
ATOM 2706 O O . ASP A 1 353 ? -25.812 16.094 28.359 1 85.06 353 ASP A O 1
ATOM 2710 N N . GLY A 1 354 ? -23.656 16.406 28.109 1 81.75 354 GLY A N 1
ATOM 2711 C CA . GLY A 1 354 ? -23.5 16.922 29.453 1 81.75 354 GLY A CA 1
ATOM 2712 C C . GLY A 1 354 ? -23.922 18.375 29.594 1 81.75 354 GLY A C 1
ATOM 2713 O O . GLY A 1 354 ? -24.062 18.875 30.719 1 81.75 354 GLY A O 1
ATOM 2714 N N . ILE A 1 355 ? -24.109 19.062 28.5 1 80.88 355 ILE A N 1
ATOM 2715 C CA . ILE A 1 355 ? -24.484 20.469 28.562 1 80.88 355 ILE A CA 1
ATOM 2716 C C . ILE A 1 355 ? -26 20.578 28.75 1 80.88 355 ILE A C 1
ATOM 2718 O O . ILE A 1 355 ? -26.766 20 27.984 1 80.88 355 ILE A O 1
ATOM 2722 N N . THR A 1 356 ? -26.406 21.234 29.891 1 70.38 356 THR A N 1
ATOM 2723 C CA . THR A 1 356 ? -27.812 21.531 30.156 1 70.38 356 THR A CA 1
ATOM 2724 C C . THR A 1 356 ? -28.281 22.703 29.312 1 70.38 356 THR A C 1
ATOM 2726 O O . THR A 1 356 ? -27.641 23.75 29.297 1 70.38 356 THR A O 1
ATOM 2729 N N . PRO A 1 357 ? -29.281 22.531 28.484 1 64.44 357 PRO A N 1
ATOM 2730 C CA . PRO A 1 357 ? -29.766 23.609 27.641 1 64.44 357 PRO A CA 1
ATOM 2731 C C . PRO A 1 357 ? -30.031 24.906 28.406 1 64.44 357 PRO A C 1
ATOM 2733 O O . PRO A 1 357 ? -30.391 24.875 29.578 1 64.44 357 PRO A O 1
ATOM 2736 N N . LEU A 1 358 ? -29.453 26.078 28.031 1 56.19 358 LEU A N 1
ATOM 2737 C CA . LEU A 1 358 ? -29.766 27.359 28.641 1 56.19 358 LEU A CA 1
ATOM 2738 C C . LEU A 1 358 ? -31.266 27.625 28.625 1 56.19 358 LEU A C 1
ATOM 2740 O O . LEU A 1 358 ? -31.953 27.266 27.672 1 56.19 358 LEU A O 1
ATOM 2744 N N . PRO A 1 359 ? -31.891 27.844 29.75 1 53.09 359 PRO A N 1
ATOM 2745 C CA . PRO A 1 359 ? -33.312 28.234 29.766 1 53.09 359 PRO A CA 1
ATOM 2746 C C . PRO A 1 359 ? -33.625 29.297 28.734 1 53.09 359 PRO A C 1
ATOM 2748 O O . PRO A 1 359 ? -32.781 30.109 28.391 1 53.09 359 PRO A O 1
ATOM 2751 N N . PRO A 1 360 ? -34.562 29.016 27.875 1 49.12 360 PRO A N 1
ATOM 2752 C CA . PRO A 1 360 ? -34.969 30.062 26.922 1 49.12 360 PRO A CA 1
ATOM 2753 C C . PRO A 1 360 ? -34.938 31.469 27.547 1 49.12 360 PRO A C 1
ATOM 2755 O O . PRO A 1 360 ? -35.406 31.641 28.672 1 49.12 360 PRO A O 1
ATOM 2758 N N . VAL A 1 361 ? -33.938 32.219 27.328 1 47.97 361 VAL A N 1
ATOM 2759 C CA . VAL A 1 361 ? -34 33.594 27.812 1 47.97 361 VAL A CA 1
ATOM 2760 C C . VAL A 1 361 ? -35.375 34.188 27.516 1 47.97 361 VAL A C 1
ATOM 2762 O O . VAL A 1 361 ? -35.812 34.219 26.375 1 47.97 361 VAL A O 1
ATOM 2765 N N . LYS A 1 362 ? -36.344 34.25 28.422 1 46.62 362 LYS A N 1
ATOM 2766 C CA . LYS A 1 362 ? -37.594 35 28.281 1 46.62 362 LYS A CA 1
ATOM 2767 C C . LYS A 1 362 ? -37.312 36.375 27.703 1 46.62 362 LYS A C 1
ATOM 2769 O O . LYS A 1 362 ? -36.562 37.156 28.266 1 46.62 362 LYS A O 1
ATOM 2774 N N . ALA A 1 363 ? -37.469 36.531 26.375 1 47.59 363 ALA A N 1
ATOM 2775 C CA . ALA A 1 363 ? -37.5 37.906 25.844 1 47.59 363 ALA A CA 1
ATOM 2776 C C . ALA A 1 363 ? -38.125 38.875 26.844 1 47.59 363 ALA A C 1
ATOM 2778 O O . ALA A 1 363 ? -39.156 38.531 27.469 1 47.59 363 ALA A O 1
ATOM 2779 N N . PRO A 1 364 ? -37.375 39.75 27.328 1 45.47 364 PRO A N 1
ATOM 2780 C CA . PRO A 1 364 ? -38.094 40.688 28.172 1 45.47 364 PRO A CA 1
ATOM 2781 C C . PRO A 1 364 ? -39.438 41.094 27.578 1 45.47 364 PRO A C 1
ATOM 2783 O O . PRO A 1 364 ? -39.562 41.25 26.344 1 45.47 364 PRO A O 1
ATOM 2786 N N . ALA A 1 365 ? -40.531 40.812 28.156 1 45.81 365 ALA A N 1
ATOM 2787 C CA . ALA A 1 365 ? -41.844 41.312 27.734 1 45.81 365 ALA A CA 1
ATOM 2788 C C . ALA A 1 365 ? -41.75 42.75 27.266 1 45.81 365 ALA A C 1
ATOM 2790 O O . ALA A 1 365 ? -41 43.531 27.828 1 45.81 365 ALA A O 1
ATOM 2791 N N . PRO A 1 366 ? -42 42.969 26 1 43.03 366 PRO A N 1
ATOM 2792 C CA . PRO A 1 366 ? -42.031 44.406 25.625 1 43.03 366 PRO A CA 1
ATOM 2793 C C . PRO A 1 366 ? -42.688 45.281 26.688 1 43.03 366 PRO A C 1
ATOM 2795 O O . PRO A 1 366 ? -43.719 44.938 27.234 1 43.03 366 PRO A O 1
ATOM 2798 N N . ASP A 1 367 ? -41.938 45.844 27.562 1 43.19 367 ASP A N 1
ATOM 2799 C CA . ASP A 1 367 ? -42.594 46.875 28.391 1 43.19 367 ASP A CA 1
ATOM 2800 C C . ASP A 1 367 ? -43.656 47.625 27.594 1 43.19 367 ASP A C 1
ATOM 2802 O O . ASP A 1 367 ? -43.344 48.188 26.547 1 43.19 367 ASP A O 1
ATOM 2806 N N . LEU A 1 368 ? -44.938 47.25 27.531 1 41.41 368 LEU A N 1
ATOM 2807 C CA . LEU A 1 368 ? -46.031 48.062 27.047 1 41.41 368 LEU A CA 1
ATOM 2808 C C . LEU A 1 368 ? -45.812 49.531 27.391 1 41.41 368 LEU A C 1
ATOM 2810 O O . LEU A 1 368 ? -45.75 49.875 28.578 1 41.41 368 LEU A O 1
ATOM 2814 N N . LEU A 1 369 ? -44.969 50.281 26.688 1 39.78 369 LEU A N 1
ATOM 2815 C CA . LEU A 1 369 ? -45 51.75 26.781 1 39.78 369 LEU A CA 1
ATOM 2816 C C . LEU A 1 369 ? -46.438 52.219 26.906 1 39.78 369 LEU A C 1
ATOM 2818 O O . LEU A 1 369 ? -47.281 51.969 26.016 1 39.78 369 LEU A O 1
ATOM 2822 N N . SER A 1 370 ? -47.094 52.156 28.094 1 39.81 370 SER A N 1
ATOM 2823 C CA . SER A 1 370 ? -48.312 52.906 28.359 1 39.81 370 SER A CA 1
ATOM 2824 C C . SER A 1 370 ? -48.344 54.25 27.656 1 39.81 370 SER A C 1
ATOM 2826 O O . SER A 1 370 ? -47.5 55.125 27.938 1 39.81 370 SER A O 1
ATOM 2828 N N . ASP A 1 371 ? -48.594 54.281 26.375 1 36.09 371 ASP A N 1
ATOM 2829 C CA . ASP A 1 371 ? -48.906 55.5 25.656 1 36.09 371 ASP A CA 1
ATOM 2830 C C . ASP A 1 371 ? -49.875 56.375 26.453 1 36.09 371 ASP A C 1
ATOM 2832 O O . ASP A 1 371 ? -51.062 56 26.625 1 36.09 371 ASP A O 1
ATOM 2836 N N . GLY A 1 372 ? -49.531 56.812 27.688 1 38.06 372 GLY A N 1
ATOM 2837 C CA . GLY A 1 372 ? -50.312 57.906 28.266 1 38.06 372 GLY A CA 1
ATOM 2838 C C . GLY A 1 372 ? -50.656 59 27.266 1 38.06 372 GLY A C 1
ATOM 2839 O O . GLY A 1 372 ? -49.812 59.75 26.859 1 38.06 372 GLY A O 1
ATOM 2840 N N . GLY A 1 373 ? -51.438 58.656 26.219 1 34.41 373 GLY A N 1
ATOM 2841 C CA . GLY A 1 373 ? -52.125 59.625 25.344 1 34.41 373 GLY A CA 1
ATOM 2842 C C . GLY A 1 373 ? -52.719 60.781 26.109 1 34.41 373 GLY A C 1
ATOM 2843 O O . GLY A 1 373 ? -53.594 60.594 26.953 1 34.41 373 GLY A O 1
ATOM 2844 N N . ASN A 1 374 ? -51.875 61.781 26.438 1 35.25 374 ASN A N 1
ATOM 2845 C CA . ASN A 1 374 ? -52.25 63.156 26.797 1 35.25 374 ASN A CA 1
ATOM 2846 C C . ASN A 1 374 ? -53.375 63.688 25.922 1 35.25 374 ASN A C 1
ATOM 2848 O O . ASN A 1 374 ? -53.188 63.906 24.719 1 35.25 374 ASN A O 1
ATOM 2852 N N . THR A 1 375 ? -54.625 63.125 26.062 1 35.84 375 THR A N 1
ATOM 2853 C CA . THR A 1 375 ? -55.844 63.781 25.547 1 35.84 375 THR A CA 1
ATOM 2854 C C . THR A 1 375 ? -55.844 65.25 25.859 1 35.84 375 THR A C 1
ATOM 2856 O O . THR A 1 375 ? -55.969 65.625 27.016 1 35.84 375 THR A O 1
ATOM 2859 N N . ALA A 1 376 ? -55.031 66.125 25.234 1 38.88 376 ALA A N 1
ATOM 2860 C CA . ALA A 1 376 ? -55.125 67.562 25.234 1 38.88 376 ALA A CA 1
ATOM 2861 C C . ALA A 1 376 ? -56.562 68 25.062 1 38.88 376 ALA A C 1
ATOM 2863 O O . ALA A 1 376 ? -57.188 67.75 24.016 1 38.88 376 ALA A O 1
ATOM 2864 N N . ARG A 1 377 ? -57.344 68.125 26.172 1 32.41 377 ARG A N 1
ATOM 2865 C CA . ARG A 1 377 ? -58.562 68.875 26.219 1 32.41 377 ARG A CA 1
ATOM 2866 C C . ARG A 1 377 ? -58.375 70.25 25.578 1 32.41 377 ARG A C 1
ATOM 2868 O O . ARG A 1 377 ? -57.438 71 25.938 1 32.41 377 ARG A O 1
ATOM 2875 N N . LYS A 1 378 ? -58.812 70.312 24.344 1 37.12 378 LYS A N 1
ATOM 2876 C CA . LYS A 1 378 ? -59.219 71.5 23.609 1 37.12 378 LYS A CA 1
ATOM 2877 C C . LYS A 1 378 ? -59.969 72.5 24.5 1 37.12 378 LYS A C 1
ATOM 2879 O O . LYS A 1 378 ? -61.156 72.312 24.781 1 37.12 378 LYS A O 1
ATOM 2884 N N . ARG A 1 379 ? -59.469 73 25.719 1 27.89 379 ARG A N 1
ATOM 2885 C CA . ARG A 1 379 ? -59.844 74.375 26.047 1 27.89 379 ARG A CA 1
ATOM 2886 C C . ARG A 1 379 ? -58.938 75.375 25.328 1 27.89 379 ARG A C 1
ATOM 2888 O O . ARG A 1 379 ? -57.75 75.125 25.203 1 27.89 379 ARG A O 1
ATOM 2895 N N . MET B 1 1 ? -5.371 30.422 -10.648 1 23.58 1 MET B N 1
ATOM 2896 C CA . MET B 1 1 ? -4.266 30.062 -11.531 1 23.58 1 MET B CA 1
ATOM 2897 C C . MET B 1 1 ? -3.646 28.734 -11.125 1 23.58 1 MET B C 1
ATOM 2899 O O . MET B 1 1 ? -3.105 28.609 -10.023 1 23.58 1 MET B O 1
ATOM 2903 N N . ALA B 1 2 ? -4.285 27.656 -11.492 1 31.08 2 ALA B N 1
ATOM 2904 C CA . ALA B 1 2 ? -3.75 26.328 -11.211 1 31.08 2 ALA B CA 1
ATOM 2905 C C . ALA B 1 2 ? -2.264 26.25 -11.547 1 31.08 2 ALA B C 1
ATOM 2907 O O . ALA B 1 2 ? -1.886 26.266 -12.727 1 31.08 2 ALA B O 1
ATOM 2908 N N . LYS B 1 3 ? -1.438 26.812 -10.672 1 37.59 3 LYS B N 1
ATOM 2909 C CA . LYS B 1 3 ? 0.004 26.844 -10.898 1 37.59 3 LYS B CA 1
ATOM 2910 C C . LYS B 1 3 ? 0.495 25.531 -11.516 1 37.59 3 LYS B C 1
ATOM 2912 O O . LYS B 1 3 ? -0.033 24.469 -11.211 1 37.59 3 LYS B O 1
ATOM 2917 N N . ARG B 1 4 ? 1.229 25.609 -12.617 1 36.03 4 ARG B N 1
ATOM 2918 C CA . ARG B 1 4 ? 1.864 24.641 -13.523 1 36.03 4 ARG B CA 1
ATOM 2919 C C . ARG B 1 4 ? 2.582 23.547 -12.742 1 36.03 4 ARG B C 1
ATOM 2921 O O . ARG B 1 4 ? 3.598 23.812 -12.094 1 36.03 4 ARG B O 1
ATOM 2928 N N . ILE B 1 5 ? 1.778 22.609 -12.297 1 39.62 5 ILE B N 1
ATOM 2929 C CA . ILE B 1 5 ? 2.186 21.469 -11.484 1 39.62 5 ILE B CA 1
ATOM 2930 C C . ILE B 1 5 ? 3.516 20.922 -11.992 1 39.62 5 ILE B C 1
ATOM 2932 O O . ILE B 1 5 ? 4.328 20.422 -11.203 1 39.62 5 ILE B O 1
ATOM 2936 N N . PHE B 1 6 ? 3.533 20.578 -13.289 1 42.94 6 PHE B N 1
ATOM 2937 C CA . PHE B 1 6 ? 4.719 19.922 -13.836 1 42.94 6 PHE B CA 1
ATOM 2938 C C . PHE B 1 6 ? 5.707 20.953 -14.359 1 42.94 6 PHE B C 1
ATOM 2940 O O . PHE B 1 6 ? 5.316 21.906 -15.047 1 42.94 6 PHE B O 1
ATOM 2947 N N . PRO B 1 7 ? 6.812 21.188 -13.773 1 47.56 7 PRO B N 1
ATOM 2948 C CA . PRO B 1 7 ? 7.754 22.125 -14.383 1 47.56 7 PRO B CA 1
ATOM 2949 C C . PRO B 1 7 ? 7.711 22.109 -15.906 1 47.56 7 PRO B C 1
ATOM 2951 O O . PRO B 1 7 ? 7.266 21.125 -16.5 1 47.56 7 PRO B O 1
ATOM 2954 N N . ARG B 1 8 ? 7.879 23.281 -16.672 1 51.69 8 ARG B N 1
ATOM 2955 C CA . ARG B 1 8 ? 7.906 23.5 -18.109 1 51.69 8 ARG B CA 1
ATOM 2956 C C . ARG B 1 8 ? 8.508 22.297 -18.844 1 51.69 8 ARG B C 1
ATOM 2958 O O . ARG B 1 8 ? 7.949 21.828 -19.828 1 51.69 8 ARG B O 1
ATOM 2965 N N . THR B 1 9 ? 9.961 21.828 -18.703 1 64.19 9 THR B N 1
ATOM 2966 C CA . THR B 1 9 ? 10.547 20.672 -19.375 1 64.19 9 THR B CA 1
ATOM 2967 C C . THR B 1 9 ? 11.297 19.797 -18.375 1 64.19 9 THR B C 1
ATOM 2969 O O . THR B 1 9 ? 11.82 20.281 -17.375 1 64.19 9 THR B O 1
ATOM 2972 N N . ALA B 1 10 ? 11.016 18.516 -18.297 1 72.12 10 ALA B N 1
ATOM 2973 C CA . ALA B 1 10 ? 11.688 17.5 -17.5 1 72.12 10 ALA B CA 1
ATOM 2974 C C . ALA B 1 10 ? 13.188 17.766 -17.422 1 72.12 10 ALA B C 1
ATOM 2976 O O . ALA B 1 10 ? 13.805 17.609 -16.375 1 72.12 10 ALA B O 1
ATOM 2977 N N . SER B 1 11 ? 13.68 18.297 -18.438 1 74.44 11 SER B N 1
ATOM 2978 C CA . SER B 1 11 ? 15.117 18.531 -18.5 1 74.44 11 SER B CA 1
ATOM 2979 C C . SER B 1 11 ? 15.516 19.719 -17.625 1 74.44 11 SER B C 1
ATOM 2981 O O . SER B 1 11 ? 16.547 19.672 -16.953 1 74.44 11 SER B O 1
ATOM 2983 N N . ALA B 1 12 ? 14.766 20.672 -17.641 1 74.75 12 ALA B N 1
ATOM 2984 C CA . ALA B 1 12 ? 15.055 21.844 -16.812 1 74.75 12 ALA B CA 1
ATOM 2985 C C . ALA B 1 12 ? 14.938 21.531 -15.336 1 74.75 12 ALA B C 1
ATOM 2987 O O . ALA B 1 12 ? 15.742 21.984 -14.523 1 74.75 12 ALA B O 1
ATOM 2988 N N . PHE B 1 13 ? 14.078 20.688 -15.086 1 80.12 13 PHE B N 1
ATOM 2989 C CA . PHE B 1 13 ? 13.859 20.281 -13.703 1 80.12 13 PHE B CA 1
ATOM 2990 C C . PHE B 1 13 ? 15.047 19.484 -13.18 1 80.12 13 PHE B C 1
ATOM 2992 O O . PHE B 1 13 ? 15.539 19.75 -12.078 1 80.12 13 PHE B O 1
ATOM 2999 N N . VAL B 1 14 ? 15.508 18.641 -14.016 1 79.94 14 VAL B N 1
ATOM 3000 C CA . VAL B 1 14 ? 16.625 17.781 -13.617 1 79.94 14 VAL B CA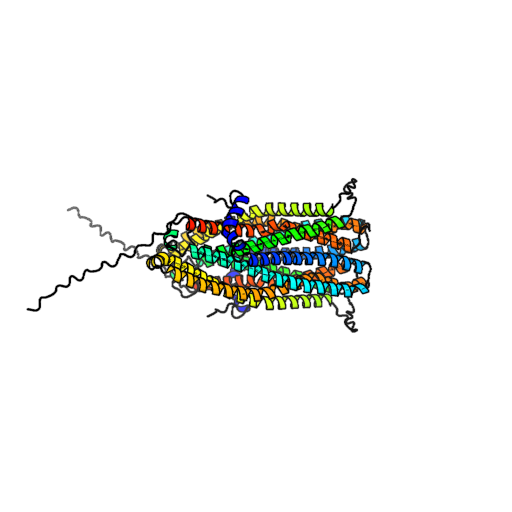 1
ATOM 3001 C C . VAL B 1 14 ? 17.875 18.625 -13.398 1 79.94 14 VAL B C 1
ATOM 3003 O O . VAL B 1 14 ? 18.625 18.391 -12.453 1 79.94 14 VAL B O 1
ATOM 3006 N N . ARG B 1 15 ? 18.016 19.625 -14.188 1 80.69 15 ARG B N 1
ATOM 3007 C CA . ARG B 1 15 ? 19.172 20.5 -14.062 1 80.69 15 ARG B CA 1
ATOM 3008 C C . ARG B 1 15 ? 19.109 21.328 -12.789 1 80.69 15 ARG B C 1
ATOM 3010 O O . ARG B 1 15 ? 20.109 21.5 -12.094 1 80.69 15 ARG B O 1
ATOM 3017 N N . ARG B 1 16 ? 18.016 21.75 -12.539 1 82.88 16 ARG B N 1
ATOM 3018 C CA . ARG B 1 16 ? 17.828 22.562 -11.344 1 82.88 16 ARG B CA 1
ATOM 3019 C C . ARG B 1 16 ? 18 21.734 -10.078 1 82.88 16 ARG B C 1
ATOM 3021 O O . ARG B 1 16 ? 18.578 22.188 -9.102 1 82.88 16 ARG B O 1
ATOM 3028 N N . PHE B 1 17 ? 17.562 20.594 -10.242 1 87.19 17 PHE B N 1
ATOM 3029 C CA . PHE B 1 17 ? 17.703 19.703 -9.102 1 87.19 17 PHE B CA 1
ATOM 3030 C C . PHE B 1 17 ? 19.172 19.328 -8.883 1 87.19 17 PHE B C 1
ATOM 3032 O O . PHE B 1 17 ? 19.625 19.281 -7.746 1 87.19 17 PHE B O 1
ATOM 3039 N N . ALA B 1 18 ? 19.812 19.109 -9.945 1 84.44 18 ALA B N 1
ATOM 3040 C CA . ALA B 1 18 ? 21.25 18.828 -9.867 1 84.44 18 ALA B CA 1
ATOM 3041 C C . ALA B 1 18 ? 22.016 20 -9.266 1 84.44 18 ALA B C 1
ATOM 3043 O O . ALA B 1 18 ? 22.984 19.797 -8.531 1 84.44 18 ALA B O 1
ATOM 3044 N N . GLY B 1 19 ? 21.609 21.156 -9.523 1 82.12 19 GLY B N 1
ATOM 3045 C CA . GLY B 1 19 ? 22.219 22.344 -8.93 1 82.12 19 GLY B CA 1
ATOM 3046 C C . GLY B 1 19 ? 21.969 22.453 -7.438 1 82.12 19 GLY B C 1
ATOM 3047 O O . GLY B 1 19 ? 22.844 22.891 -6.695 1 82.12 19 GLY B O 1
ATOM 3048 N N . LEU B 1 20 ? 20.844 22.016 -7.062 1 81.06 20 LEU B N 1
ATOM 3049 C CA . LEU B 1 20 ? 20.453 22.078 -5.656 1 81.06 20 LEU B CA 1
ATOM 3050 C C . LEU B 1 20 ? 21.156 21 -4.852 1 81.06 20 LEU B C 1
ATOM 3052 O O . LEU B 1 20 ? 21.766 21.281 -3.822 1 81.06 20 LEU B O 1
ATOM 3056 N N . ALA B 1 21 ? 21.141 19.797 -5.438 1 79.88 21 ALA B N 1
ATOM 3057 C CA . ALA B 1 21 ? 21.5 18.641 -4.617 1 79.88 21 ALA B CA 1
ATOM 3058 C C . ALA B 1 21 ? 22.781 17.984 -5.125 1 79.88 21 ALA B C 1
ATOM 3060 O O . ALA B 1 21 ? 23.297 17.062 -4.5 1 79.88 21 ALA B O 1
ATOM 3061 N N . GLY B 1 22 ? 23.328 18.5 -6.184 1 83.88 22 GLY B N 1
ATOM 3062 C CA . GLY B 1 22 ? 24.484 17.891 -6.812 1 83.88 22 GLY B CA 1
ATOM 3063 C C . GLY B 1 22 ? 25.781 18.094 -6.027 1 83.88 22 GLY B C 1
ATOM 3064 O O . GLY B 1 22 ? 26.719 17.328 -6.172 1 83.88 22 GLY B O 1
ATOM 3065 N N . GLY B 1 23 ? 25.766 19.094 -5.176 1 84.19 23 GLY B N 1
ATOM 3066 C CA . GLY B 1 23 ? 26.969 19.375 -4.406 1 84.19 23 GLY B CA 1
ATOM 3067 C C . GLY B 1 23 ? 27.359 18.25 -3.473 1 84.19 23 GLY B C 1
ATOM 3068 O O . GLY B 1 23 ? 28.547 18.109 -3.133 1 84.19 23 GLY B O 1
ATOM 3069 N N . TYR B 1 24 ? 26.406 17.531 -3.051 1 87.75 24 TYR B N 1
ATOM 3070 C CA . TYR B 1 24 ? 26.672 16.391 -2.191 1 87.75 24 TYR B CA 1
ATOM 3071 C C . TYR B 1 24 ? 27.531 15.352 -2.904 1 87.75 24 TYR B C 1
ATOM 3073 O O . TYR B 1 24 ? 28.406 14.734 -2.291 1 87.75 24 TYR B O 1
ATOM 3081 N N . TRP B 1 25 ? 27.391 15.195 -4.164 1 87.06 25 TRP B N 1
ATOM 3082 C CA . TRP B 1 25 ? 28.062 14.164 -4.957 1 87.06 25 TRP B CA 1
ATOM 3083 C C . TRP B 1 25 ? 29.391 14.664 -5.492 1 87.06 25 TRP B C 1
ATOM 3085 O O . TRP B 1 25 ? 30.203 13.883 -5.984 1 87.06 25 TRP B O 1
ATOM 3095 N N . SER B 1 26 ? 29.703 15.992 -5.406 1 83.81 26 SER B N 1
ATOM 3096 C CA . SER B 1 26 ? 30.922 16.578 -5.957 1 83.81 26 SER B CA 1
ATOM 3097 C C . SER B 1 26 ? 31.781 17.203 -4.863 1 83.81 26 SER B C 1
ATOM 3099 O O . SER B 1 26 ? 32.844 17.766 -5.145 1 83.81 26 SER B O 1
ATOM 3101 N N . GLY B 1 27 ? 31.406 17.016 -3.721 1 80.12 27 GLY B N 1
ATOM 3102 C CA . GLY B 1 27 ? 32.125 17.656 -2.629 1 80.12 27 GLY B CA 1
ATOM 3103 C C . GLY B 1 27 ? 33.406 16.938 -2.25 1 80.12 27 GLY B C 1
ATOM 3104 O O . GLY B 1 27 ? 33.938 16.125 -3.029 1 80.12 27 GLY B O 1
ATOM 3105 N N . ARG B 1 28 ? 33.969 17.375 -1.082 1 76.62 28 ARG B N 1
ATOM 3106 C CA . ARG B 1 28 ? 35.219 16.844 -0.592 1 76.62 28 ARG B CA 1
ATOM 3107 C C . ARG B 1 28 ? 35.125 15.352 -0.305 1 76.62 28 ARG B C 1
ATOM 3109 O O . ARG B 1 28 ? 36.094 14.602 -0.542 1 76.62 28 ARG B O 1
ATOM 3116 N N . ASP B 1 29 ? 33.969 14.945 0.121 1 83.75 29 ASP B N 1
ATOM 3117 C CA . ASP B 1 29 ? 33.75 13.539 0.46 1 83.75 29 ASP B CA 1
ATOM 3118 C C . ASP B 1 29 ? 33.094 12.789 -0.695 1 83.75 29 ASP B C 1
ATOM 3120 O O . ASP B 1 29 ? 32.344 11.828 -0.476 1 83.75 29 ASP B O 1
ATOM 3124 N N . ARG B 1 30 ? 33.469 13.203 -1.875 1 86.06 30 ARG B N 1
ATOM 3125 C CA . ARG B 1 30 ? 32.812 12.664 -3.059 1 86.06 30 ARG B CA 1
ATOM 3126 C C . ARG B 1 30 ? 33.094 11.18 -3.219 1 86.06 30 ARG B C 1
ATOM 3128 O O . ARG B 1 30 ? 32.219 10.406 -3.619 1 86.06 30 ARG B O 1
ATOM 3135 N N . TRP B 1 31 ? 34.281 10.836 -2.848 1 88.88 31 TRP B N 1
ATOM 3136 C CA . TRP B 1 31 ? 34.656 9.438 -3.061 1 88.88 31 TRP B CA 1
ATOM 3137 C C . TRP B 1 31 ? 33.844 8.516 -2.156 1 88.88 31 TRP B C 1
ATOM 3139 O O . TRP B 1 31 ? 33.406 7.449 -2.584 1 88.88 31 TRP B O 1
ATOM 3149 N N . SER B 1 32 ? 33.656 8.922 -0.931 1 90.62 32 SER B N 1
ATOM 3150 C CA . SER B 1 32 ? 32.844 8.133 -0.008 1 90.62 32 SER B CA 1
ATOM 3151 C C . SER B 1 32 ? 31.391 8.031 -0.486 1 90.62 32 SER B C 1
ATOM 3153 O O . SER B 1 32 ? 30.766 6.973 -0.376 1 90.62 32 SER B O 1
ATOM 3155 N N . VAL B 1 33 ? 30.922 9.055 -1.022 1 91.94 33 VAL B N 1
ATOM 3156 C CA . VAL B 1 33 ? 29.547 9.094 -1.505 1 91.94 33 VAL B CA 1
ATOM 3157 C C . VAL B 1 33 ? 29.422 8.227 -2.754 1 91.94 33 VAL B C 1
ATOM 3159 O O . VAL B 1 33 ? 28.453 7.457 -2.881 1 91.94 33 VAL B O 1
ATOM 3162 N N . TRP B 1 34 ? 30.406 8.289 -3.619 1 92.38 34 TRP B N 1
ATOM 3163 C CA . TRP B 1 34 ? 30.375 7.488 -4.844 1 92.38 34 TRP B CA 1
ATOM 3164 C C . TRP B 1 34 ? 30.5 6.004 -4.527 1 92.38 34 TRP B C 1
ATOM 3166 O O . TRP B 1 34 ? 29.906 5.164 -5.199 1 92.38 34 TRP B O 1
ATOM 3176 N N . LEU B 1 35 ? 31.281 5.746 -3.518 1 93.62 35 LEU B N 1
ATOM 3177 C CA . LEU B 1 35 ? 31.406 4.355 -3.09 1 93.62 35 LEU B CA 1
ATOM 3178 C C . LEU B 1 35 ? 30.078 3.83 -2.555 1 93.62 35 LEU B C 1
ATOM 3180 O O . LEU B 1 35 ? 29.703 2.689 -2.828 1 93.62 35 LEU B O 1
ATOM 3184 N N . LEU B 1 36 ? 29.422 4.66 -1.831 1 94 36 LEU B N 1
ATOM 3185 C CA . LEU B 1 36 ? 28.109 4.281 -1.336 1 94 36 LEU B CA 1
ATOM 3186 C C . LEU B 1 36 ? 27.125 4.102 -2.488 1 94 36 LEU B C 1
ATOM 3188 O O . LEU B 1 36 ? 26.328 3.162 -2.486 1 94 36 LEU B O 1
ATOM 3192 N N . GLY B 1 37 ? 27.219 4.98 -3.416 1 95.38 37 GLY B N 1
ATOM 3193 C CA . GLY B 1 37 ? 26.391 4.848 -4.602 1 95.38 37 GLY B CA 1
ATOM 3194 C C . GLY B 1 37 ? 26.656 3.578 -5.383 1 95.38 37 GLY B C 1
ATOM 3195 O O . GLY B 1 37 ? 25.734 2.887 -5.805 1 95.38 37 GLY B O 1
ATOM 3196 N N . ALA B 1 38 ? 27.891 3.285 -5.574 1 96.19 38 ALA B N 1
ATOM 3197 C CA . ALA B 1 38 ? 28.297 2.068 -6.281 1 96.19 38 ALA B CA 1
ATOM 3198 C C . ALA B 1 38 ? 27.844 0.823 -5.516 1 96.19 38 ALA B C 1
ATOM 3200 O O . ALA B 1 38 ? 27.406 -0.155 -6.117 1 96.19 38 ALA B O 1
ATOM 3201 N N . ALA B 1 39 ? 28.031 0.929 -4.242 1 97.06 39 ALA B N 1
ATOM 3202 C CA . ALA B 1 39 ? 27.578 -0.181 -3.402 1 97.06 39 ALA B CA 1
ATOM 3203 C C . ALA B 1 39 ? 26.078 -0.384 -3.514 1 97.06 39 ALA B C 1
ATOM 3205 O O . ALA B 1 39 ? 25.594 -1.519 -3.582 1 97.06 39 ALA B O 1
ATOM 3206 N N . LEU B 1 40 ? 25.375 0.685 -3.531 1 96.94 40 LEU B N 1
ATOM 3207 C CA . LEU B 1 40 ? 23.922 0.611 -3.674 1 96.94 40 LEU B CA 1
ATOM 3208 C C . LEU B 1 40 ? 23.547 -0.01 -5.012 1 96.94 40 LEU B C 1
ATOM 3210 O O . LEU B 1 40 ? 22.656 -0.855 -5.078 1 96.94 40 LEU B O 1
ATOM 3214 N N . LEU B 1 41 ? 24.219 0.359 -6.047 1 97.31 41 LEU B N 1
ATOM 3215 C CA . LEU B 1 41 ? 23.969 -0.198 -7.371 1 97.31 41 LEU B CA 1
ATOM 3216 C C . LEU B 1 41 ? 24.281 -1.69 -7.402 1 97.31 41 LEU B C 1
ATOM 3218 O O . LEU B 1 41 ? 23.484 -2.482 -7.922 1 97.31 41 LEU B O 1
ATOM 3222 N N . ALA B 1 42 ? 25.391 -2.045 -6.855 1 98 42 ALA B N 1
ATOM 3223 C CA . ALA B 1 42 ? 25.797 -3.451 -6.812 1 98 42 ALA B CA 1
ATOM 3224 C C . ALA B 1 42 ? 24.781 -4.285 -6.035 1 98 42 ALA B C 1
ATOM 3226 O O . ALA B 1 42 ? 24.422 -5.391 -6.453 1 98 42 ALA B O 1
ATOM 3227 N N . LEU B 1 43 ? 24.344 -3.746 -4.965 1 97.75 43 LEU B N 1
ATOM 3228 C CA . LEU B 1 43 ? 23.375 -4.453 -4.145 1 97.75 43 LEU B CA 1
ATOM 3229 C C . LEU B 1 43 ? 22.016 -4.504 -4.836 1 97.75 43 LEU B C 1
ATOM 3231 O O . LEU B 1 43 ? 21.25 -5.461 -4.66 1 97.75 43 LEU B O 1
ATOM 3235 N N . THR B 1 44 ? 21.719 -3.518 -5.629 1 97.31 44 THR B N 1
ATOM 3236 C CA . THR B 1 44 ? 20.5 -3.549 -6.422 1 97.31 44 THR B CA 1
ATOM 3237 C C . THR B 1 44 ? 20.562 -4.66 -7.469 1 97.31 44 THR B C 1
ATOM 3239 O O . THR B 1 44 ? 19.578 -5.375 -7.68 1 97.31 44 THR B O 1
ATOM 3242 N N . VAL B 1 45 ? 21.672 -4.797 -8.062 1 97.5 45 VAL B N 1
ATOM 3243 C CA . VAL B 1 45 ? 21.875 -5.895 -9 1 97.5 45 VAL B CA 1
ATOM 3244 C C . VAL B 1 45 ? 21.703 -7.23 -8.281 1 97.5 45 VAL B C 1
ATOM 3246 O O . VAL B 1 45 ? 21.047 -8.141 -8.797 1 97.5 45 VAL B O 1
ATOM 3249 N N . ALA B 1 46 ? 22.25 -7.273 -7.113 1 97.75 46 ALA B N 1
ATOM 3250 C CA . ALA B 1 46 ? 22.109 -8.477 -6.309 1 97.75 46 ALA B CA 1
ATOM 3251 C C . ALA B 1 46 ? 20.641 -8.734 -5.973 1 97.75 46 ALA B C 1
ATOM 3253 O O . ALA B 1 46 ? 20.188 -9.883 -5.961 1 97.75 46 ALA B O 1
ATOM 3254 N N . GLN B 1 47 ? 19.922 -7.746 -5.754 1 96.31 47 GLN B N 1
ATOM 3255 C CA . GLN B 1 47 ? 18.5 -7.883 -5.453 1 96.31 47 GLN B CA 1
ATOM 3256 C C . GLN B 1 47 ? 17.734 -8.445 -6.648 1 96.31 47 GLN B C 1
ATOM 3258 O O . GLN B 1 47 ? 16.844 -9.289 -6.484 1 96.31 47 GLN B O 1
ATOM 3263 N N . VAL B 1 48 ? 18.078 -8.008 -7.797 1 96.56 48 VAL B N 1
ATOM 3264 C CA . VAL B 1 48 ? 17.391 -8.438 -9.016 1 96.56 48 VAL B CA 1
ATOM 3265 C C . VAL B 1 48 ? 17.703 -9.906 -9.281 1 96.56 48 VAL B C 1
ATOM 3267 O O . VAL B 1 48 ? 16.906 -10.617 -9.891 1 96.56 48 VAL B O 1
ATOM 3270 N N . SER B 1 49 ? 18.828 -10.359 -8.781 1 96.94 49 SER B N 1
ATOM 3271 C CA . SER B 1 49 ? 19.219 -11.742 -9.023 1 96.94 49 SER B CA 1
ATOM 3272 C C . SER B 1 49 ? 18.328 -12.711 -8.25 1 96.94 49 SER B C 1
ATOM 3274 O O . SER B 1 49 ? 18.234 -13.891 -8.594 1 96.94 49 SER B O 1
ATOM 3276 N N . VAL B 1 50 ? 17.641 -12.195 -7.254 1 95.38 50 VAL B N 1
ATOM 3277 C CA . VAL B 1 50 ? 16.828 -13.07 -6.406 1 95.38 50 VAL B CA 1
ATOM 3278 C C . VAL B 1 50 ? 15.617 -13.57 -7.191 1 95.38 50 VAL B C 1
ATOM 3280 O O . VAL B 1 50 ? 15.406 -14.781 -7.32 1 95.38 50 VAL B O 1
ATOM 3283 N N . PRO B 1 51 ? 14.805 -12.656 -7.758 1 95.25 51 PRO B N 1
ATOM 3284 C CA . PRO B 1 51 ? 13.695 -13.172 -8.562 1 95.25 51 PRO B CA 1
ATOM 3285 C C . PRO B 1 51 ? 14.164 -14.008 -9.75 1 95.25 51 PRO B C 1
ATOM 3287 O O . PRO B 1 51 ? 13.477 -14.945 -10.156 1 95.25 51 PRO B O 1
ATOM 3290 N N . VAL B 1 52 ? 15.281 -13.75 -10.281 1 95.75 52 VAL B N 1
ATOM 3291 C CA . VAL B 1 52 ? 15.836 -14.539 -11.383 1 95.75 52 VAL B CA 1
ATOM 3292 C C . VAL B 1 52 ? 16.188 -15.938 -10.891 1 95.75 52 VAL B C 1
ATOM 3294 O O . VAL B 1 52 ? 15.852 -16.938 -11.539 1 95.75 52 VAL B O 1
ATOM 3297 N N . MET B 1 53 ? 16.859 -16 -9.719 1 96.44 53 MET B N 1
ATOM 3298 C CA . MET B 1 53 ? 17.188 -17.297 -9.125 1 96.44 53 MET B CA 1
ATOM 3299 C C . MET B 1 53 ? 15.93 -18.078 -8.789 1 96.44 53 MET B C 1
ATOM 3301 O O . MET B 1 53 ? 15.883 -19.297 -8.969 1 96.44 53 MET B O 1
ATOM 3305 N N . MET B 1 54 ? 14.961 -17.375 -8.336 1 94.62 54 MET B N 1
ATOM 3306 C CA . MET B 1 54 ? 13.695 -18.031 -8.008 1 94.62 54 MET B CA 1
ATOM 3307 C C . MET B 1 54 ? 13.016 -18.562 -9.258 1 94.62 54 MET B C 1
ATOM 3309 O O . MET B 1 54 ? 12.391 -19.625 -9.227 1 94.62 54 MET B O 1
ATOM 3313 N N . ASN B 1 55 ? 13.102 -17.797 -10.289 1 94.94 55 ASN B N 1
ATOM 3314 C CA . ASN B 1 55 ? 12.547 -18.234 -11.57 1 94.94 55 ASN B CA 1
ATOM 3315 C C . ASN B 1 55 ? 13.219 -19.5 -12.07 1 94.94 55 ASN B C 1
ATOM 3317 O O . ASN B 1 55 ? 12.539 -20.438 -12.516 1 94.94 55 ASN B O 1
ATOM 3321 N N . LEU B 1 56 ? 14.516 -19.609 -11.992 1 94.81 56 LEU B N 1
ATOM 3322 C CA . LEU B 1 56 ? 15.266 -20.797 -12.391 1 94.81 56 LEU B CA 1
ATOM 3323 C C . LEU B 1 56 ? 14.984 -21.969 -11.453 1 94.81 56 LEU B C 1
ATOM 3325 O O . LEU B 1 56 ? 14.852 -23.109 -11.898 1 94.81 56 LEU B O 1
ATOM 3329 N N . TRP B 1 57 ? 14.93 -21.625 -10.219 1 94.44 57 TRP B N 1
ATOM 3330 C CA . TRP B 1 57 ? 14.586 -22.625 -9.227 1 94.44 57 TRP B CA 1
ATOM 3331 C C . TRP B 1 57 ? 13.227 -23.25 -9.531 1 94.44 57 TRP B C 1
ATOM 3333 O O . TRP B 1 57 ? 13.07 -24.469 -9.477 1 94.44 57 TRP B O 1
ATOM 3343 N N . SER B 1 58 ? 12.281 -22.422 -9.852 1 93.56 58 SER B N 1
ATOM 3344 C CA . SER B 1 58 ? 10.938 -22.891 -10.18 1 93.56 58 SER B CA 1
ATOM 3345 C C . SER B 1 58 ? 10.961 -23.828 -11.391 1 93.56 58 SER B C 1
ATOM 3347 O O . SER B 1 58 ? 10.312 -24.875 -11.383 1 93.56 58 SER B O 1
ATOM 3349 N N . GLN B 1 59 ? 11.672 -23.453 -12.383 1 94.38 59 GLN B N 1
ATOM 3350 C CA . GLN B 1 59 ? 11.797 -24.297 -13.57 1 94.38 59 GLN B CA 1
ATOM 3351 C C . GLN B 1 59 ? 12.367 -25.656 -13.219 1 94.38 59 GLN B C 1
ATOM 3353 O O . GLN B 1 59 ? 11.82 -26.688 -13.633 1 94.38 59 GLN B O 1
ATOM 3358 N N . ARG B 1 60 ? 13.391 -25.672 -12.5 1 93.62 60 ARG B N 1
ATOM 3359 C CA . ARG B 1 60 ? 14.062 -26.922 -12.156 1 93.62 60 ARG B CA 1
ATOM 3360 C C . ARG B 1 60 ? 13.195 -27.781 -11.242 1 93.62 60 ARG B C 1
ATOM 3362 O O . ARG B 1 60 ? 13.195 -29 -11.344 1 93.62 60 ARG B O 1
ATOM 3369 N N . LEU B 1 61 ? 12.555 -27.172 -10.359 1 93 61 LEU B N 1
ATOM 3370 C CA . LEU B 1 61 ? 11.672 -27.906 -9.461 1 93 61 LEU B CA 1
ATOM 3371 C C . LEU B 1 61 ? 10.555 -28.594 -10.25 1 93 61 LEU B C 1
ATOM 3373 O O . LEU B 1 61 ? 10.328 -29.797 -10.086 1 93 61 LEU B O 1
ATOM 3377 N N . PHE B 1 62 ? 9.914 -27.891 -11.102 1 92.12 62 PHE B N 1
ATOM 3378 C CA . PHE B 1 62 ? 8.773 -28.438 -11.828 1 92.12 62 PHE B CA 1
ATOM 3379 C C . PHE B 1 62 ? 9.219 -29.469 -12.844 1 92.12 62 PHE B C 1
ATOM 3381 O O . PHE B 1 62 ? 8.508 -30.438 -13.117 1 92.12 62 PHE B O 1
ATOM 3388 N N . ASP B 1 63 ? 10.398 -29.25 -13.383 1 92.56 63 ASP B N 1
ATOM 3389 C CA . ASP B 1 63 ? 10.961 -30.281 -14.234 1 92.56 63 ASP B CA 1
ATOM 3390 C C . ASP B 1 63 ? 11.211 -31.562 -13.438 1 92.56 63 ASP B C 1
ATOM 3392 O O . ASP B 1 63 ? 10.906 -32.656 -13.906 1 92.56 63 ASP B O 1
ATOM 3396 N N . ALA B 1 64 ? 11.758 -31.375 -12.266 1 91.25 64 ALA B N 1
ATOM 3397 C CA . ALA B 1 64 ? 12.008 -32.531 -11.398 1 91.25 64 ALA B CA 1
ATOM 3398 C C . ALA B 1 64 ? 10.695 -33.219 -11.016 1 91.25 64 ALA B C 1
ATOM 3400 O O . ALA B 1 64 ? 10.625 -34.438 -10.969 1 91.25 64 ALA B O 1
ATOM 3401 N N . LEU B 1 65 ? 9.727 -32.5 -10.781 1 88.25 65 LEU B N 1
ATOM 3402 C CA . LEU B 1 65 ? 8.422 -33.031 -10.406 1 88.25 65 LEU B CA 1
ATOM 3403 C C . LEU B 1 65 ? 7.781 -33.75 -11.586 1 88.25 65 LEU B C 1
ATOM 3405 O O . LEU B 1 65 ? 7.188 -34.812 -11.414 1 88.25 65 LEU B O 1
ATOM 3409 N N . GLU B 1 66 ? 7.887 -33.094 -12.711 1 87.12 66 GLU B N 1
ATOM 3410 C CA . GLU B 1 66 ? 7.336 -33.719 -13.914 1 87.12 66 GLU B CA 1
ATOM 3411 C C . GLU B 1 66 ? 7.984 -35.062 -14.172 1 87.12 66 GLU B C 1
ATOM 3413 O O . GLU B 1 66 ? 7.312 -36.031 -14.602 1 87.12 66 GLU B O 1
ATOM 3418 N N . GLN B 1 67 ? 9.219 -35.125 -13.867 1 86.88 67 GLN B N 1
ATOM 3419 C CA . GLN B 1 67 ? 9.961 -36.375 -14.094 1 86.88 67 GLN B CA 1
ATOM 3420 C C . GLN B 1 67 ? 9.836 -37.312 -12.898 1 86.88 67 GLN B C 1
ATOM 3422 O O . GLN B 1 67 ? 10.398 -38.406 -12.906 1 86.88 67 GLN B O 1
ATOM 3427 N N . ARG B 1 68 ? 9.07 -36.875 -11.82 1 84.56 68 ARG B N 1
ATOM 3428 C CA . ARG B 1 68 ? 8.867 -37.625 -10.594 1 84.56 68 ARG B CA 1
ATOM 3429 C C . ARG B 1 68 ? 10.195 -38 -9.961 1 84.56 68 ARG B C 1
ATOM 3431 O O . ARG B 1 68 ? 10.344 -39.125 -9.438 1 84.56 68 ARG B O 1
ATOM 3438 N N . ALA B 1 69 ? 11.109 -37.125 -10.125 1 84.88 69 ALA B N 1
ATOM 3439 C CA . ALA B 1 69 ? 12.445 -37.344 -9.578 1 84.88 69 ALA B CA 1
ATOM 3440 C C . ALA B 1 69 ? 12.516 -36.969 -8.109 1 84.88 69 ALA B C 1
ATOM 3442 O O . ALA B 1 69 ? 12.93 -35.844 -7.781 1 84.88 69 ALA B O 1
ATOM 3443 N N . MET B 1 70 ? 12.266 -37.844 -7.25 1 82.69 70 MET B N 1
ATOM 3444 C CA . MET B 1 70 ? 12.195 -37.594 -5.816 1 82.69 70 MET B CA 1
ATOM 3445 C C . MET B 1 70 ? 13.586 -37.312 -5.246 1 82.69 70 MET B C 1
ATOM 3447 O O . MET B 1 70 ? 13.711 -36.625 -4.219 1 82.69 70 MET B O 1
ATOM 3451 N N . ASP B 1 71 ? 14.555 -37.75 -5.906 1 86.31 71 ASP B N 1
ATOM 3452 C CA . ASP B 1 71 ? 15.93 -37.594 -5.434 1 86.31 71 ASP B CA 1
ATOM 3453 C C . ASP B 1 71 ? 16.391 -36.156 -5.527 1 86.31 71 ASP B C 1
ATOM 3455 O O . ASP B 1 71 ? 17.312 -35.719 -4.82 1 86.31 71 ASP B O 1
ATOM 3459 N N . ARG B 1 72 ? 15.703 -35.406 -6.34 1 89.75 72 ARG B N 1
ATOM 3460 C CA . ARG B 1 72 ? 16.109 -34 -6.562 1 89.75 72 ARG B CA 1
ATOM 3461 C C . ARG B 1 72 ? 15.414 -33.062 -5.594 1 89.75 72 ARG B C 1
ATOM 3463 O O . ARG B 1 72 ? 15.812 -31.906 -5.438 1 89.75 72 ARG B O 1
ATOM 3470 N N . LEU B 1 73 ? 14.484 -33.594 -4.883 1 89.19 73 LEU B N 1
ATOM 3471 C CA . LEU B 1 73 ? 13.656 -32.719 -4.055 1 89.19 73 LEU B CA 1
ATOM 3472 C C . LEU B 1 73 ? 14.469 -32.125 -2.906 1 89.19 73 LEU B C 1
ATOM 3474 O O . LEU B 1 73 ? 14.414 -30.922 -2.654 1 89.19 73 LEU B O 1
ATOM 3478 N N . PRO B 1 74 ? 15.297 -32.906 -2.225 1 90.56 74 PRO B N 1
ATOM 3479 C CA . PRO B 1 74 ? 16.094 -32.312 -1.148 1 90.56 74 PRO B CA 1
ATOM 3480 C C . PRO B 1 74 ? 17.078 -31.25 -1.651 1 90.56 74 PRO B C 1
ATOM 3482 O O . PRO B 1 74 ? 17.328 -30.266 -0.958 1 90.56 74 PRO B O 1
ATOM 3485 N N . VAL B 1 75 ? 17.578 -31.484 -2.791 1 92.75 75 VAL B N 1
ATOM 3486 C CA . VAL B 1 75 ? 18.484 -30.5 -3.393 1 92.75 75 VAL B CA 1
ATOM 3487 C C . VAL B 1 75 ? 17.734 -29.203 -3.682 1 92.75 75 VAL B C 1
ATOM 3489 O O . VAL B 1 75 ? 18.266 -28.109 -3.461 1 92.75 75 VAL B O 1
ATOM 3492 N N . MET B 1 76 ? 16.531 -29.375 -4.152 1 92.88 76 MET B N 1
ATOM 3493 C CA . MET B 1 76 ? 15.719 -28.188 -4.461 1 92.88 76 MET B CA 1
ATOM 3494 C C . MET B 1 76 ? 15.344 -27.438 -3.186 1 92.88 76 MET B C 1
ATOM 3496 O O . MET B 1 76 ? 15.289 -26.219 -3.176 1 92.88 76 MET B O 1
ATOM 3500 N N . VAL B 1 77 ? 15.109 -28.172 -2.129 1 92.94 77 VAL B N 1
ATOM 3501 C CA . VAL B 1 77 ? 14.812 -27.547 -0.84 1 92.94 77 VAL B CA 1
ATOM 3502 C C . VAL B 1 77 ? 16.031 -26.781 -0.341 1 92.94 77 VAL B C 1
ATOM 3504 O O . VAL B 1 77 ? 15.898 -25.641 0.123 1 92.94 77 VAL B O 1
ATOM 3507 N N . ALA B 1 78 ? 17.172 -27.344 -0.452 1 95 78 ALA B N 1
ATOM 3508 C CA . ALA B 1 78 ? 18.406 -26.703 -0.036 1 95 78 ALA B CA 1
ATOM 3509 C C . ALA B 1 78 ? 18.672 -25.453 -0.87 1 95 78 ALA B C 1
ATOM 3511 O O . ALA B 1 78 ? 19.125 -24.438 -0.34 1 95 78 ALA B O 1
ATOM 3512 N N . ALA B 1 79 ? 18.422 -25.594 -2.146 1 95.5 79 ALA B N 1
ATOM 3513 C CA . ALA B 1 79 ? 18.609 -24.438 -3.031 1 95.5 79 ALA B CA 1
ATOM 3514 C C . ALA B 1 79 ? 17.688 -23.297 -2.645 1 95.5 79 ALA B C 1
ATOM 3516 O O . ALA B 1 79 ? 18.094 -22.125 -2.648 1 95.5 79 ALA B O 1
ATOM 3517 N N . ALA B 1 80 ? 16.469 -23.641 -2.287 1 95.31 80 ALA B N 1
ATOM 3518 C CA . ALA B 1 80 ? 15.523 -22.609 -1.834 1 95.31 80 ALA B CA 1
ATOM 3519 C C . ALA B 1 80 ? 16.016 -21.953 -0.549 1 95.31 80 ALA B C 1
ATOM 3521 O O . ALA B 1 80 ? 15.891 -20.734 -0.386 1 95.31 80 ALA B O 1
ATOM 3522 N N . GLY B 1 81 ? 16.516 -22.734 0.335 1 96.31 81 GLY B N 1
ATOM 3523 C CA . GLY B 1 81 ? 17.109 -22.188 1.546 1 96.31 81 GLY B CA 1
ATOM 3524 C C . GLY B 1 81 ? 18.266 -21.25 1.272 1 96.31 81 GLY B C 1
ATOM 3525 O O . GLY B 1 81 ? 18.406 -20.219 1.926 1 96.31 81 GLY B O 1
ATOM 3526 N N . GLY B 1 82 ? 19.125 -21.625 0.37 1 97 82 GLY B N 1
ATOM 3527 C CA . GLY B 1 82 ? 20.219 -20.766 -0.036 1 97 82 GLY B CA 1
ATOM 3528 C C . GLY B 1 82 ? 19.734 -19.438 -0.599 1 97 82 GLY B C 1
ATOM 3529 O O . GLY B 1 82 ? 20.297 -18.375 -0.263 1 97 82 GLY B O 1
ATOM 3530 N N . ILE B 1 83 ? 18.703 -19.469 -1.454 1 96.5 83 ILE B N 1
ATOM 3531 C CA . ILE B 1 83 ? 18.156 -18.25 -2.031 1 96.5 83 ILE B CA 1
ATOM 3532 C C . ILE B 1 83 ? 17.562 -17.375 -0.926 1 96.5 83 ILE B C 1
ATOM 3534 O O . ILE B 1 83 ? 17.719 -16.156 -0.943 1 96.5 83 ILE B O 1
ATOM 3538 N N . LEU B 1 84 ? 16.938 -18.062 0.014 1 96.12 84 LEU B N 1
ATOM 3539 C CA . LEU B 1 84 ? 16.344 -17.359 1.152 1 96.12 84 LEU B CA 1
ATOM 3540 C C . LEU B 1 84 ? 17.422 -16.609 1.934 1 96.12 84 LEU B C 1
ATOM 3542 O O . LEU B 1 84 ? 17.266 -15.406 2.197 1 96.12 84 LEU B O 1
ATOM 3546 N N . LEU B 1 85 ? 18.484 -17.266 2.289 1 97.44 85 LEU B N 1
ATOM 3547 C CA . LEU B 1 85 ? 19.562 -16.656 3.062 1 97.44 85 LEU B CA 1
ATOM 3548 C C . LEU B 1 85 ? 20.234 -15.539 2.27 1 97.44 85 LEU B C 1
ATOM 3550 O O . LEU B 1 85 ? 20.562 -14.492 2.824 1 97.44 85 LEU B O 1
ATOM 3554 N N . TYR B 1 86 ? 20.453 -15.828 1.006 1 97.19 86 TYR B N 1
ATOM 3555 C CA . TYR B 1 86 ? 21.031 -14.812 0.12 1 97.19 86 TYR B CA 1
ATOM 3556 C C . TYR B 1 86 ? 20.125 -13.586 0.057 1 97.19 86 TYR B C 1
ATOM 3558 O O . TYR B 1 86 ? 20.609 -12.453 0.144 1 97.19 86 TYR B O 1
ATOM 3566 N N . ASN B 1 87 ? 18.859 -13.766 -0.061 1 96.56 87 ASN B N 1
ATOM 3567 C CA . ASN B 1 87 ? 17.891 -12.672 -0.122 1 96.56 87 ASN B CA 1
ATOM 3568 C C . ASN B 1 87 ? 17.906 -11.836 1.152 1 96.56 87 ASN B C 1
ATOM 3570 O O . ASN B 1 87 ? 17.875 -10.602 1.09 1 96.56 87 ASN B O 1
ATOM 3574 N N . ILE B 1 88 ? 18 -12.477 2.271 1 96.56 88 ILE B N 1
ATOM 3575 C CA . ILE B 1 88 ? 18.047 -11.789 3.553 1 96.56 88 ILE B CA 1
ATOM 3576 C C . ILE B 1 88 ? 19.312 -10.922 3.623 1 96.56 88 ILE B C 1
ATOM 3578 O O . ILE B 1 88 ? 19.25 -9.734 3.945 1 96.56 88 ILE B O 1
ATOM 3582 N N . ALA B 1 89 ? 20.375 -11.5 3.275 1 97.62 89 ALA B N 1
ATOM 3583 C CA . ALA B 1 89 ? 21.656 -10.812 3.35 1 97.62 89 ALA B CA 1
ATOM 3584 C C . ALA B 1 89 ? 21.672 -9.586 2.443 1 97.62 89 ALA B C 1
ATOM 3586 O O . ALA B 1 89 ? 22.078 -8.5 2.867 1 97.62 89 ALA B O 1
ATOM 3587 N N . VAL B 1 90 ? 21.234 -9.758 1.249 1 97.12 90 VAL B N 1
ATOM 3588 C CA . VAL B 1 90 ? 21.234 -8.672 0.273 1 97.12 90 VAL B CA 1
ATOM 3589 C C . VAL B 1 90 ? 20.281 -7.57 0.728 1 97.12 90 VAL B C 1
ATOM 3591 O O . VAL B 1 90 ? 20.609 -6.387 0.655 1 97.12 90 VAL B O 1
ATOM 3594 N N . THR B 1 91 ? 19.188 -7.93 1.219 1 95.75 91 THR B N 1
ATOM 3595 C CA . THR B 1 91 ? 18.172 -6.961 1.63 1 95.75 91 THR B CA 1
ATOM 3596 C C . THR B 1 91 ? 18.672 -6.121 2.805 1 95.75 91 THR B C 1
ATOM 3598 O O . THR B 1 91 ? 18.531 -4.898 2.807 1 95.75 91 THR B O 1
ATOM 3601 N N . VAL B 1 92 ? 19.25 -6.773 3.74 1 95.88 92 VAL B N 1
ATOM 3602 C CA . VAL B 1 92 ? 19.75 -6.086 4.926 1 95.88 92 VAL B CA 1
ATOM 3603 C C . VAL B 1 92 ? 20.906 -5.156 4.539 1 95.88 92 VAL B C 1
ATOM 3605 O O . VAL B 1 92 ? 20.922 -3.986 4.93 1 95.88 92 VAL B O 1
ATOM 3608 N N . ALA B 1 93 ? 21.797 -5.652 3.799 1 97 93 ALA B N 1
ATOM 3609 C CA . ALA B 1 93 ? 22.938 -4.844 3.359 1 97 93 ALA B CA 1
ATOM 3610 C C . ALA B 1 93 ? 22.469 -3.646 2.537 1 97 93 ALA B C 1
ATOM 3612 O O . ALA B 1 93 ? 22.953 -2.529 2.721 1 97 93 ALA B O 1
ATOM 3613 N N . HIS B 1 94 ? 21.562 -3.922 1.715 1 96.25 94 HIS B N 1
ATOM 3614 C CA . HIS B 1 94 ? 21.016 -2.871 0.863 1 96.25 94 HIS B CA 1
ATOM 3615 C C . HIS B 1 94 ? 20.375 -1.764 1.693 1 96.25 94 HIS B C 1
ATOM 3617 O O . HIS B 1 94 ? 20.578 -0.579 1.42 1 96.25 94 HIS B O 1
ATOM 3623 N N . LEU B 1 95 ? 19.688 -2.121 2.684 1 95.12 95 LEU B N 1
ATOM 3624 C CA . LEU B 1 95 ? 19.016 -1.141 3.529 1 95.12 95 LEU B CA 1
ATOM 3625 C C . LEU B 1 95 ? 20.016 -0.254 4.246 1 95.12 95 LEU B C 1
ATOM 3627 O O . LEU B 1 95 ? 19.859 0.968 4.293 1 95.12 95 LEU B O 1
ATOM 3631 N N . TRP B 1 96 ? 21.031 -0.852 4.734 1 95.38 96 TRP B N 1
ATOM 3632 C CA . TRP B 1 96 ? 22.047 -0.096 5.461 1 95.38 96 TRP B CA 1
ATOM 3633 C C . TRP B 1 96 ? 22.703 0.933 4.551 1 95.38 96 TRP B C 1
ATOM 3635 O O . TRP B 1 96 ? 22.875 2.094 4.938 1 95.38 96 TRP B O 1
ATOM 3645 N N . VAL B 1 97 ? 23.031 0.534 3.416 1 96.44 97 VAL B N 1
ATOM 3646 C CA . VAL B 1 97 ? 23.719 1.416 2.479 1 96.44 97 VAL B CA 1
ATOM 3647 C C . VAL B 1 97 ? 22.766 2.521 2.02 1 96.44 97 VAL B C 1
ATOM 3649 O O . VAL B 1 97 ? 23.141 3.697 1.995 1 96.44 97 VAL B O 1
ATOM 3652 N N . LYS B 1 98 ? 21.578 2.152 1.713 1 96.69 98 LYS B N 1
ATOM 3653 C CA . LYS B 1 98 ? 20.594 3.117 1.24 1 96.69 98 LYS B CA 1
ATOM 3654 C C . LYS B 1 98 ? 20.312 4.18 2.299 1 96.69 98 LYS B C 1
ATOM 3656 O O . LYS B 1 98 ? 20.297 5.375 1.997 1 96.69 98 LYS B O 1
ATOM 3661 N N . ARG B 1 99 ? 20.141 3.764 3.496 1 95.75 99 ARG B N 1
ATOM 3662 C CA . ARG B 1 99 ? 19.812 4.688 4.574 1 95.75 99 ARG B CA 1
ATOM 3663 C C . ARG B 1 99 ? 20.984 5.605 4.895 1 95.75 99 ARG B C 1
ATOM 3665 O O . ARG B 1 99 ? 20.797 6.773 5.238 1 95.75 99 ARG B O 1
ATOM 3672 N N . ARG B 1 100 ? 22.156 5.082 4.793 1 95.06 100 ARG B N 1
ATOM 3673 C CA . ARG B 1 100 ? 23.328 5.914 4.996 1 95.06 100 ARG B CA 1
ATOM 3674 C C . ARG B 1 100 ? 23.422 6.996 3.928 1 95.06 100 ARG B C 1
ATOM 3676 O O . ARG B 1 100 ? 23.734 8.148 4.23 1 95.06 100 ARG B O 1
ATOM 3683 N N . LEU B 1 101 ? 23.172 6.598 2.727 1 94.75 101 LEU B N 1
ATOM 3684 C CA . LEU B 1 101 ? 23.203 7.555 1.625 1 94.75 101 LEU B CA 1
ATOM 3685 C C . LEU B 1 101 ? 22.109 8.609 1.79 1 94.75 101 LEU B C 1
ATOM 3687 O O . LEU B 1 101 ? 22.359 9.797 1.591 1 94.75 101 LEU B O 1
ATOM 3691 N N . GLN B 1 102 ? 20.922 8.172 2.166 1 95.56 102 GLN B N 1
ATOM 3692 C CA . GLN B 1 102 ? 19.797 9.078 2.367 1 95.56 102 GLN B CA 1
ATOM 3693 C C . GLN B 1 102 ? 20.109 10.109 3.447 1 95.56 102 GLN B C 1
ATOM 3695 O O . GLN B 1 102 ? 19.938 11.312 3.23 1 95.56 102 GLN B O 1
ATOM 3700 N N . PHE B 1 103 ? 20.594 9.641 4.5 1 95.12 103 PHE B N 1
ATOM 3701 C CA . PHE B 1 103 ? 20.828 10.555 5.609 1 95.12 103 PHE B CA 1
ATOM 3702 C C . PHE B 1 103 ? 22 11.484 5.305 1 95.12 103 PHE B C 1
ATOM 3704 O O . PHE B 1 103 ? 21.969 12.664 5.668 1 95.12 103 PHE B O 1
ATOM 3711 N N . GLY B 1 104 ? 23.031 10.953 4.73 1 93.88 104 GLY B N 1
ATOM 3712 C CA . GLY B 1 104 ? 24.141 11.812 4.348 1 93.88 104 GLY B CA 1
ATOM 3713 C C . GLY B 1 104 ? 23.719 12.961 3.445 1 93.88 104 GLY B C 1
ATOM 3714 O O . GLY B 1 104 ? 24.172 14.094 3.629 1 93.88 104 GLY B O 1
ATOM 3715 N N . TRP B 1 105 ? 22.953 12.656 2.514 1 94.12 105 TRP B N 1
ATOM 3716 C CA . TRP B 1 105 ? 22.453 13.672 1.586 1 94.12 105 TRP B CA 1
ATOM 3717 C C . TRP B 1 105 ? 21.594 14.695 2.307 1 94.12 105 TRP B C 1
ATOM 3719 O O . TRP B 1 105 ? 21.734 15.898 2.096 1 94.12 105 TRP B O 1
ATOM 3729 N N . ARG B 1 106 ? 20.688 14.211 3.139 1 95.19 106 ARG B N 1
ATOM 3730 C CA . ARG B 1 106 ? 19.828 15.102 3.904 1 95.19 106 ARG B CA 1
ATOM 3731 C C . ARG B 1 106 ? 20.641 16.016 4.805 1 95.19 106 ARG B C 1
ATOM 3733 O O . ARG B 1 106 ? 20.375 17.219 4.883 1 95.19 106 ARG B O 1
ATOM 3740 N N . ALA B 1 107 ? 21.625 15.438 5.496 1 94.12 107 ALA B N 1
ATOM 3741 C CA . ALA B 1 107 ? 22.484 16.203 6.398 1 94.12 107 ALA B CA 1
ATOM 3742 C C . ALA B 1 107 ? 23.234 17.297 5.641 1 94.12 107 ALA B C 1
ATOM 3744 O O . ALA B 1 107 ? 23.297 18.438 6.098 1 94.12 107 ALA B O 1
ATOM 3745 N N . TRP B 1 108 ? 23.766 16.953 4.527 1 93.25 108 TRP B N 1
ATOM 3746 C CA . TRP B 1 108 ? 24.516 17.906 3.705 1 93.25 108 TRP B CA 1
ATOM 3747 C C . TRP B 1 108 ? 23.625 19.062 3.266 1 93.25 108 TRP B C 1
ATOM 3749 O O . TRP B 1 108 ? 23.984 20.234 3.43 1 93.25 108 TRP B O 1
ATOM 3759 N N . LEU B 1 109 ? 22.484 18.781 2.717 1 93.06 109 LEU B N 1
ATOM 3760 C CA . LEU B 1 109 ? 21.578 19.797 2.199 1 93.06 109 LEU B CA 1
ATOM 3761 C C . LEU B 1 109 ? 21.016 20.656 3.332 1 93.06 109 LEU B C 1
ATOM 3763 O O . LEU B 1 109 ? 20.859 21.859 3.188 1 93.06 109 LEU B O 1
ATOM 3767 N N . THR B 1 110 ? 20.672 19.984 4.43 1 94 110 THR B N 1
ATOM 3768 C CA . THR B 1 110 ? 20.156 20.703 5.598 1 94 110 THR B CA 1
ATOM 3769 C C . THR B 1 110 ? 21.203 21.688 6.117 1 94 110 THR B C 1
ATOM 3771 O O . THR B 1 110 ? 20.875 22.859 6.371 1 94 110 THR B O 1
ATOM 3774 N N . ARG B 1 111 ? 22.406 21.297 6.27 1 91.75 111 ARG B N 1
ATOM 3775 C CA . ARG B 1 111 ? 23.484 22.172 6.734 1 91.75 111 ARG B CA 1
ATOM 3776 C C . ARG B 1 111 ? 23.688 23.344 5.777 1 91.75 111 ARG B C 1
ATOM 3778 O O . ARG B 1 111 ? 23.891 24.484 6.207 1 91.75 111 ARG B O 1
ATOM 3785 N N . ARG B 1 112 ? 23.625 23.062 4.586 1 91 112 ARG B N 1
ATOM 3786 C CA . ARG B 1 112 ? 23.828 24.094 3.566 1 91 112 ARG B CA 1
ATOM 3787 C C . ARG B 1 112 ? 22.719 25.141 3.619 1 91 112 ARG B C 1
ATOM 3789 O O . ARG B 1 112 ? 22.984 26.344 3.576 1 91 112 ARG B O 1
ATOM 3796 N N . LEU B 1 113 ? 21.516 24.734 3.754 1 92 113 LEU B N 1
ATOM 3797 C CA . LEU B 1 113 ? 20.375 25.656 3.74 1 92 113 LEU B CA 1
ATOM 3798 C C . LEU B 1 113 ? 20.281 26.422 5.055 1 92 113 LEU B C 1
ATOM 3800 O O . LEU B 1 113 ? 19.984 27.609 5.066 1 92 113 LEU B O 1
ATOM 3804 N N . VAL B 1 114 ? 20.516 25.703 6.137 1 91.94 114 VAL B N 1
ATOM 3805 C CA . VAL B 1 114 ? 20.531 26.375 7.434 1 91.94 114 VAL B CA 1
ATOM 3806 C C . VAL B 1 114 ? 21.656 27.391 7.469 1 91.94 114 VAL B C 1
ATOM 3808 O O . VAL B 1 114 ? 21.469 28.516 7.953 1 91.94 114 VAL B O 1
ATOM 3811 N N . GLY B 1 115 ? 22.766 27.031 6.965 1 90.38 115 GLY B N 1
ATOM 3812 C CA . GLY B 1 115 ? 23.891 27.953 6.891 1 90.38 115 GLY B CA 1
ATOM 3813 C C . GLY B 1 115 ? 23.625 29.172 6.02 1 90.38 115 GLY B C 1
ATOM 3814 O O . GLY B 1 115 ? 24.047 30.281 6.344 1 90.38 115 GLY B O 1
ATOM 3815 N N . ALA B 1 116 ? 22.938 28.953 4.996 1 88.31 116 ALA B N 1
ATOM 3816 C CA . ALA B 1 116 ? 22.594 30.047 4.098 1 88.31 116 ALA B CA 1
ATOM 3817 C C . ALA B 1 116 ? 21.5 30.938 4.699 1 88.31 116 ALA B C 1
ATOM 3819 O O . ALA B 1 116 ? 21.5 32.156 4.504 1 88.31 116 ALA B O 1
ATOM 3820 N N . TRP B 1 117 ? 20.625 30.359 5.438 1 90.12 117 TRP B N 1
ATOM 3821 C CA . TRP B 1 117 ? 19.469 31.047 5.992 1 90.12 117 TRP B CA 1
ATOM 3822 C C . TRP B 1 117 ? 19.844 31.828 7.242 1 90.12 117 TRP B C 1
ATOM 3824 O O . TRP B 1 117 ? 19.516 33 7.367 1 90.12 117 TRP B O 1
ATOM 3834 N N . VAL B 1 118 ? 20.609 31.156 8.102 1 90.5 118 VAL B N 1
ATOM 3835 C CA . VAL B 1 118 ? 20.969 31.766 9.375 1 90.5 118 VAL B CA 1
ATOM 3836 C C . VAL B 1 118 ? 22.359 32.406 9.281 1 90.5 118 VAL B C 1
ATOM 3838 O O . VAL B 1 118 ? 23.281 31.984 10 1 90.5 118 VAL B O 1
ATOM 3841 N N . SER B 1 119 ? 22.453 33.281 8.391 1 87.88 119 SER B N 1
ATOM 3842 C CA . SER B 1 119 ? 23.719 33.969 8.156 1 87.88 119 SER B CA 1
ATOM 3843 C C . SER B 1 119 ? 23.5 35.344 7.598 1 87.88 119 SER B C 1
ATOM 3845 O O . SER B 1 119 ? 22.625 35.562 6.75 1 87.88 119 SER B O 1
ATOM 3847 N N . ASP B 1 120 ? 24.188 36.25 8.148 1 83.69 120 ASP B N 1
ATOM 3848 C CA . ASP B 1 120 ? 24.328 37.594 7.605 1 83.69 120 ASP B CA 1
ATOM 3849 C C . ASP B 1 120 ? 22.969 38.281 7.504 1 83.69 120 ASP B C 1
ATOM 3851 O O . ASP B 1 120 ? 22.688 38.969 6.512 1 83.69 120 ASP B O 1
ATOM 3855 N N . GLY B 1 121 ? 22.062 38 8.398 1 81.38 121 GLY B N 1
ATOM 3856 C CA . GLY B 1 121 ? 20.797 38.719 8.469 1 81.38 121 GLY B CA 1
ATOM 3857 C C . GLY B 1 121 ? 19.781 38.219 7.457 1 81.38 121 GLY B C 1
ATOM 3858 O O . GLY B 1 121 ? 18.703 38.781 7.316 1 81.38 121 GLY B O 1
ATOM 3859 N N . ARG B 1 122 ? 20.047 37.25 6.75 1 84.44 122 ARG B N 1
ATOM 3860 C CA . ARG B 1 122 ? 19.156 36.719 5.73 1 84.44 122 ARG B CA 1
ATOM 3861 C C . ARG B 1 122 ? 17.859 36.188 6.355 1 84.44 122 ARG B C 1
ATOM 3863 O O . ARG B 1 122 ? 16.797 36.219 5.734 1 84.44 122 ARG B O 1
ATOM 3870 N N . GLU B 1 123 ? 17.984 35.688 7.613 1 86 123 GLU B N 1
ATOM 3871 C CA . GLU B 1 123 ? 16.797 35.156 8.305 1 86 123 GLU B CA 1
ATOM 3872 C C . GLU B 1 123 ? 15.766 36.281 8.531 1 86 123 GLU B C 1
ATOM 3874 O O . GLU B 1 123 ? 14.562 36 8.547 1 86 123 GLU B O 1
ATOM 3879 N N . GLN B 1 124 ? 16.297 37.469 8.648 1 80.31 124 GLN B N 1
ATOM 3880 C CA . GLN B 1 124 ? 15.398 38.594 8.852 1 80.31 124 GLN B CA 1
ATOM 3881 C C . GLN B 1 124 ? 14.859 39.125 7.527 1 80.31 124 GLN B C 1
ATOM 3883 O O . GLN B 1 124 ? 13.727 39.594 7.461 1 80.31 124 GLN B O 1
ATOM 3888 N N . ALA B 1 125 ? 15.633 39.062 6.531 1 79.56 125 ALA B N 1
ATOM 3889 C CA . ALA B 1 125 ? 15.305 39.656 5.238 1 79.56 125 ALA B CA 1
ATOM 3890 C C . ALA B 1 125 ? 14.375 38.75 4.438 1 79.56 125 ALA B C 1
ATOM 3892 O O . ALA B 1 125 ? 13.633 39.219 3.568 1 79.56 125 ALA B O 1
ATOM 3893 N N . LEU B 1 126 ? 14.336 37.5 4.738 1 82.62 126 LEU B N 1
ATOM 3894 C CA . LEU B 1 126 ? 13.672 36.5 3.916 1 82.62 126 LEU B CA 1
ATOM 3895 C C . LEU B 1 126 ? 12.172 36.719 3.877 1 82.62 126 LEU B C 1
ATOM 3897 O O . LEU B 1 126 ? 11.555 36.688 2.807 1 82.62 126 LEU B O 1
ATOM 3901 N N . PRO B 1 127 ? 11.484 36.969 5.023 1 75 127 PRO B N 1
ATOM 3902 C CA . PRO B 1 127 ? 10.023 37.125 4.98 1 75 127 PRO B CA 1
ATOM 3903 C C . PRO B 1 127 ? 9.586 38.281 4.102 1 75 127 PRO B C 1
ATOM 3905 O O . PRO B 1 127 ? 8.453 38.312 3.619 1 75 127 PRO B O 1
ATOM 3908 N N . SER B 1 128 ? 10.391 39.281 3.998 1 70.06 128 SER B N 1
ATOM 3909 C CA . SER B 1 128 ? 10.039 40.469 3.25 1 70.06 128 SER B CA 1
ATOM 3910 C C . SER B 1 128 ? 10.133 40.25 1.747 1 70.06 128 SER B C 1
ATOM 3912 O O . SER B 1 128 ? 9.648 41.062 0.953 1 70.06 128 SER B O 1
ATOM 3914 N N . ARG B 1 129 ? 10.641 39.219 1.354 1 66.94 129 ARG B N 1
ATOM 3915 C CA . ARG B 1 129 ? 10.812 38.938 -0.07 1 66.94 129 ARG B CA 1
ATOM 3916 C C . ARG B 1 129 ? 9.57 38.25 -0.644 1 66.94 129 ARG B C 1
ATOM 3918 O O . ARG B 1 129 ? 8.93 37.469 0.037 1 66.94 129 ARG B O 1
ATOM 3925 N N . PRO B 1 130 ? 9.195 38.781 -1.813 1 62.75 130 PRO B N 1
ATOM 3926 C CA . PRO B 1 130 ? 8.062 38.094 -2.469 1 62.75 130 PRO B CA 1
ATOM 3927 C C . PRO B 1 130 ? 8.367 36.656 -2.867 1 62.75 130 PRO B C 1
ATOM 3929 O O . PRO B 1 130 ? 9.508 36.344 -3.213 1 62.75 130 PRO B O 1
ATOM 3932 N N . GLY B 1 131 ? 7.566 35.719 -2.605 1 58.56 131 GLY B N 1
ATOM 3933 C CA . GLY B 1 131 ? 7.68 34.344 -3.062 1 58.56 131 GLY B CA 1
ATOM 3934 C C . GLY B 1 131 ? 7.129 33.344 -2.068 1 58.56 131 GLY B C 1
ATOM 3935 O O . GLY B 1 131 ? 6.668 33.719 -0.989 1 58.56 131 GLY B O 1
ATOM 3936 N N . ASP B 1 132 ? 7 32.25 -2.508 1 53.34 132 ASP B N 1
ATOM 3937 C CA . ASP B 1 132 ? 6.441 31.141 -1.747 1 53.34 132 ASP B CA 1
ATOM 3938 C C . ASP B 1 132 ? 7.449 30.609 -0.733 1 53.34 132 ASP B C 1
ATOM 3940 O O . ASP B 1 132 ? 7.906 29.469 -0.846 1 53.34 132 ASP B O 1
ATOM 3944 N N . HIS B 1 133 ? 8.047 31.594 0.046 1 62.75 133 HIS B N 1
ATOM 3945 C CA . HIS B 1 133 ? 9.039 31.156 1.022 1 62.75 133 HIS B CA 1
ATOM 3946 C C . HIS B 1 133 ? 8.523 31.344 2.447 1 62.75 133 HIS B C 1
ATOM 3948 O O . HIS B 1 133 ? 9.305 31.578 3.367 1 62.75 133 HIS B O 1
ATOM 3954 N N . ASP B 1 134 ? 7.207 31.266 2.512 1 65.06 134 ASP B N 1
ATOM 3955 C CA . ASP B 1 134 ? 6.594 31.719 3.756 1 65.06 134 ASP B CA 1
ATOM 3956 C C . ASP B 1 134 ? 6.871 30.734 4.891 1 65.06 134 ASP B C 1
ATOM 3958 O O . ASP B 1 134 ? 6.688 31.062 6.066 1 65.06 134 ASP B O 1
ATOM 3962 N N . ASN B 1 135 ? 7.543 29.594 4.531 1 81.81 135 ASN B N 1
ATOM 3963 C CA . ASN B 1 135 ? 7.766 28.625 5.598 1 81.81 135 ASN B CA 1
ATOM 3964 C C . ASN B 1 135 ? 9.117 27.938 5.457 1 81.81 135 ASN B C 1
ATOM 3966 O O . ASN B 1 135 ? 9.18 26.734 5.234 1 81.81 135 ASN B O 1
ATOM 3970 N N . PRO B 1 136 ? 10.172 28.781 5.719 1 86.19 136 PRO B N 1
ATOM 3971 C CA . PRO B 1 136 ? 11.5 28.188 5.547 1 86.19 136 PRO B CA 1
ATOM 3972 C C . PRO B 1 136 ? 11.766 27.031 6.52 1 86.19 136 PRO B C 1
ATOM 3974 O O . PRO B 1 136 ? 12.445 26.078 6.172 1 86.19 136 PRO B O 1
ATOM 3977 N N . ASP B 1 137 ? 11.25 27.141 7.746 1 87.56 137 ASP B N 1
ATOM 3978 C CA . ASP B 1 137 ? 11.422 26.094 8.734 1 87.56 137 ASP B CA 1
ATOM 3979 C C . ASP B 1 137 ? 10.812 24.781 8.242 1 87.56 137 ASP B C 1
ATOM 3981 O O . ASP B 1 137 ? 11.422 23.719 8.383 1 87.56 137 ASP B O 1
ATOM 3985 N N . GLY B 1 138 ? 9.68 24.844 7.629 1 87.31 138 GLY B N 1
ATOM 3986 C CA . GLY B 1 138 ? 9.055 23.656 7.066 1 87.31 138 GLY B CA 1
ATOM 3987 C C . GLY B 1 138 ? 9.805 23.094 5.871 1 87.31 138 GLY B C 1
ATOM 3988 O O . GLY B 1 138 ? 9.945 21.875 5.742 1 87.31 138 GLY B O 1
ATOM 3989 N N . ARG B 1 139 ? 10.281 23.984 5.098 1 88.81 139 ARG B N 1
ATOM 3990 C CA . ARG B 1 139 ? 11.016 23.547 3.906 1 88.81 139 ARG B CA 1
ATOM 3991 C C . ARG B 1 139 ? 12.32 22.859 4.285 1 88.81 139 ARG B C 1
ATOM 3993 O O . ARG B 1 139 ? 12.656 21.812 3.734 1 88.81 139 ARG B O 1
ATOM 4000 N N . ILE B 1 140 ? 12.938 23.375 5.262 1 91.56 140 ILE B N 1
ATOM 4001 C CA . ILE B 1 140 ? 14.219 22.828 5.676 1 91.56 140 ILE B CA 1
ATOM 4002 C C . ILE B 1 140 ? 14.008 21.531 6.445 1 91.56 140 ILE B C 1
ATOM 4004 O O . ILE B 1 140 ? 14.719 20.547 6.234 1 91.56 140 ILE B O 1
ATOM 4008 N N . ALA B 1 141 ? 13.047 21.562 7.254 1 91 141 ALA B N 1
ATOM 4009 C CA . ALA B 1 141 ? 12.836 20.406 8.133 1 91 141 ALA B CA 1
ATOM 4010 C C . ALA B 1 141 ? 12.148 19.266 7.383 1 91 141 ALA B C 1
ATOM 4012 O O . ALA B 1 141 ? 12.523 18.109 7.539 1 91 141 ALA B O 1
ATOM 4013 N N . GLU B 1 142 ? 11.211 19.547 6.516 1 89.94 142 GLU B N 1
ATOM 4014 C CA . GLU B 1 142 ? 10.352 18.516 5.949 1 89.94 142 GLU B CA 1
ATOM 4015 C C . GLU B 1 142 ? 10.664 18.281 4.473 1 89.94 142 GLU B C 1
ATOM 4017 O O . GLU B 1 142 ? 10.883 17.156 4.047 1 89.94 142 GLU B O 1
ATOM 4022 N N . ASP B 1 143 ? 10.68 19.328 3.717 1 90.56 143 ASP B N 1
ATOM 4023 C CA . ASP B 1 143 ? 10.852 19.188 2.275 1 90.56 143 ASP B CA 1
ATOM 4024 C C . ASP B 1 143 ? 12.234 18.625 1.942 1 90.56 143 ASP B C 1
ATOM 4026 O O . ASP B 1 143 ? 12.375 17.797 1.036 1 90.56 143 ASP B O 1
ATOM 4030 N N . VAL B 1 144 ? 13.18 19.078 2.654 1 93.5 144 VAL B N 1
ATOM 4031 C CA . VAL B 1 144 ? 14.531 18.562 2.42 1 93.5 144 VAL B CA 1
ATOM 4032 C C . VAL B 1 144 ? 14.562 17.062 2.684 1 93.5 144 VAL B C 1
ATOM 4034 O O . VAL B 1 144 ? 15.195 16.312 1.943 1 93.5 144 VAL B O 1
ATOM 4037 N N . ARG B 1 145 ? 13.977 16.641 3.723 1 94.25 145 ARG B N 1
ATOM 4038 C CA . ARG B 1 145 ? 13.875 15.227 4.023 1 94.25 145 ARG B CA 1
ATOM 4039 C C . ARG B 1 145 ? 13.219 14.461 2.877 1 94.25 145 ARG B C 1
ATOM 4041 O O . ARG B 1 145 ? 13.758 13.461 2.404 1 94.25 145 ARG B O 1
ATOM 4048 N N . ILE B 1 146 ? 12.141 14.945 2.391 1 92.62 146 ILE B N 1
ATOM 4049 C CA . ILE B 1 146 ? 11.375 14.305 1.329 1 92.62 146 ILE B CA 1
ATOM 4050 C C . ILE B 1 146 ? 12.195 14.258 0.046 1 92.62 146 ILE B C 1
ATOM 4052 O O . ILE B 1 146 ? 12.289 13.219 -0.609 1 92.62 146 ILE B O 1
ATOM 4056 N N . VAL B 1 147 ? 12.789 15.336 -0.272 1 93 147 VAL B N 1
ATOM 4057 C CA . VAL B 1 147 ? 13.555 15.469 -1.505 1 93 147 VAL B CA 1
ATOM 4058 C C . VAL B 1 147 ? 14.688 14.445 -1.518 1 93 147 VAL B C 1
ATOM 4060 O O . VAL B 1 147 ? 14.891 13.742 -2.512 1 93 147 VAL B O 1
ATOM 4063 N N . THR B 1 148 ? 15.383 14.344 -0.432 1 94.25 148 THR B N 1
ATOM 4064 C CA . THR B 1 148 ? 16.562 13.484 -0.399 1 94.25 148 THR B CA 1
ATOM 4065 C C . THR B 1 148 ? 16.156 12.016 -0.247 1 94.25 148 THR B C 1
ATOM 4067 O O . THR B 1 148 ? 16.688 11.148 -0.945 1 94.25 148 THR B O 1
ATOM 4070 N N . GLU B 1 149 ? 15.242 11.727 0.602 1 94.75 149 GLU B N 1
ATOM 4071 C CA . GLU B 1 149 ? 14.805 10.352 0.824 1 94.75 149 GLU B CA 1
ATOM 4072 C C . GLU B 1 149 ? 14.117 9.781 -0.418 1 94.75 149 GLU B C 1
ATOM 4074 O O . GLU B 1 149 ? 14.453 8.688 -0.869 1 94.75 149 GLU B O 1
ATOM 4079 N N . LEU B 1 150 ? 13.219 10.531 -1.017 1 93.88 150 LEU B N 1
ATOM 4080 C CA . LEU B 1 150 ? 12.453 10.039 -2.152 1 93.88 150 LEU B CA 1
ATOM 4081 C C . LEU B 1 150 ? 13.32 9.984 -3.408 1 93.88 150 LEU B C 1
ATOM 4083 O O . LEU B 1 150 ? 13.117 9.125 -4.27 1 93.88 150 LEU B O 1
ATOM 4087 N N . ALA B 1 151 ? 14.258 10.859 -3.488 1 93.88 151 ALA B N 1
ATOM 4088 C CA . ALA B 1 151 ? 15.164 10.805 -4.629 1 93.88 151 ALA B CA 1
ATOM 4089 C C . ALA B 1 151 ? 15.898 9.469 -4.68 1 93.88 151 ALA B C 1
ATOM 4091 O O . ALA B 1 151 ? 15.953 8.828 -5.734 1 93.88 151 ALA B O 1
ATOM 4092 N N . VAL B 1 152 ? 16.422 9.086 -3.557 1 95.31 152 VAL B N 1
ATOM 4093 C CA . VAL B 1 152 ? 17.156 7.832 -3.482 1 95.31 152 VAL B CA 1
ATOM 4094 C C . VAL B 1 152 ? 16.203 6.656 -3.668 1 95.31 152 VAL B C 1
ATOM 4096 O O . VAL B 1 152 ? 16.516 5.703 -4.391 1 95.31 152 VAL B O 1
ATOM 4099 N N . ASP B 1 153 ? 15.047 6.715 -3.076 1 95.69 153 ASP B N 1
ATOM 4100 C CA . ASP B 1 153 ? 14.062 5.645 -3.188 1 95.69 153 ASP B CA 1
ATOM 4101 C C . ASP B 1 153 ? 13.617 5.457 -4.633 1 95.69 153 ASP B C 1
ATOM 4103 O O . ASP B 1 153 ? 13.57 4.332 -5.137 1 95.69 153 ASP B O 1
ATOM 4107 N N . LEU B 1 154 ? 13.273 6.574 -5.258 1 93.31 154 LEU B N 1
ATOM 4108 C CA . LEU B 1 154 ? 12.812 6.535 -6.641 1 93.31 154 LEU B CA 1
ATOM 4109 C C . LEU B 1 154 ? 13.938 6.086 -7.57 1 93.31 154 LEU B C 1
ATOM 4111 O O . LEU B 1 154 ? 13.711 5.297 -8.492 1 93.31 154 LEU B O 1
ATOM 4115 N N . GLY B 1 155 ? 15.109 6.629 -7.32 1 94.94 155 GLY B N 1
ATOM 4116 C CA . GLY B 1 155 ? 16.25 6.18 -8.094 1 94.94 155 GLY B CA 1
ATOM 4117 C C . GLY B 1 155 ? 16.5 4.684 -7.992 1 94.94 155 GLY B C 1
ATOM 4118 O O . GLY B 1 155 ? 16.703 4.012 -9 1 94.94 155 GLY B O 1
ATOM 4119 N N . HIS B 1 156 ? 16.453 4.242 -6.84 1 95.81 156 HIS B N 1
ATOM 4120 C CA . HIS B 1 156 ? 16.656 2.816 -6.598 1 95.81 156 HIS B CA 1
ATOM 4121 C C . HIS B 1 156 ? 15.555 1.986 -7.238 1 95.81 156 HIS B C 1
ATOM 4123 O O . HIS B 1 156 ? 15.828 1.004 -7.93 1 95.81 156 HIS B O 1
ATOM 4129 N N . SER B 1 157 ? 14.328 2.305 -6.965 1 95.44 157 SER B N 1
ATOM 4130 C CA . SER B 1 157 ? 13.211 1.514 -7.465 1 95.44 157 SER B CA 1
ATOM 4131 C C . SER B 1 157 ? 13.18 1.498 -8.992 1 95.44 157 SER B C 1
ATOM 4133 O O . SER B 1 157 ? 12.859 0.476 -9.602 1 95.44 157 SER B O 1
ATOM 4135 N N . LEU B 1 158 ? 13.5 2.609 -9.578 1 94.75 158 LEU B N 1
ATOM 4136 C CA . LEU B 1 158 ? 13.555 2.67 -11.031 1 94.75 158 LEU B CA 1
ATOM 4137 C C . LEU B 1 158 ? 14.672 1.781 -11.57 1 94.75 158 LEU B C 1
ATOM 4139 O O . LEU B 1 158 ? 14.461 1.025 -12.523 1 94.75 158 LEU B O 1
ATOM 4143 N N . THR B 1 159 ? 15.82 1.933 -10.969 1 96.5 159 THR B N 1
ATOM 4144 C CA . THR B 1 159 ? 16.953 1.107 -11.375 1 96.5 159 THR B CA 1
ATOM 4145 C C . THR B 1 159 ? 16.625 -0.375 -11.227 1 96.5 159 THR B C 1
ATOM 4147 O O . THR B 1 159 ? 16.906 -1.173 -12.125 1 96.5 159 THR B O 1
ATOM 4150 N N . TYR B 1 160 ? 16.047 -0.731 -10.094 1 96.06 160 TYR B N 1
ATOM 4151 C CA . TYR B 1 160 ? 15.633 -2.107 -9.844 1 96.06 160 TYR B CA 1
ATOM 4152 C C . TYR B 1 160 ? 14.68 -2.598 -10.93 1 96.06 160 TYR B C 1
ATOM 4154 O O . TYR B 1 160 ? 14.875 -3.672 -11.5 1 96.06 160 TYR B O 1
ATOM 4162 N N . CYS B 1 161 ? 13.727 -1.802 -11.195 1 94.88 161 CYS B N 1
ATOM 4163 C CA . CYS B 1 161 ? 12.695 -2.164 -12.164 1 94.88 161 CYS B CA 1
ATOM 4164 C C . CYS B 1 161 ? 13.297 -2.322 -13.562 1 94.88 161 CYS B C 1
ATOM 4166 O O . CYS B 1 161 ? 12.938 -3.242 -14.297 1 94.88 161 CYS B O 1
ATOM 4168 N N . LEU B 1 162 ? 14.156 -1.479 -13.969 1 95.5 162 LEU B N 1
ATOM 4169 C CA . LEU B 1 162 ? 14.797 -1.551 -15.273 1 95.5 162 LEU B CA 1
ATOM 4170 C C . LEU B 1 162 ? 15.664 -2.803 -15.391 1 95.5 162 LEU B C 1
ATOM 4172 O O . LEU B 1 162 ? 15.641 -3.49 -16.406 1 95.5 162 LEU B O 1
ATOM 4176 N N . LEU B 1 163 ? 16.406 -3.043 -14.352 1 96.19 163 LEU B N 1
ATOM 4177 C CA . LEU B 1 163 ? 17.25 -4.234 -14.344 1 96.19 163 LEU B CA 1
ATOM 4178 C C . LEU B 1 163 ? 16.406 -5.5 -14.383 1 96.19 163 LEU B C 1
ATOM 4180 O O . LEU B 1 163 ? 16.75 -6.469 -15.062 1 96.19 163 LEU B O 1
ATOM 4184 N N . LEU B 1 164 ? 15.359 -5.445 -13.633 1 95.44 164 LEU B N 1
ATOM 4185 C CA . LEU B 1 164 ? 14.43 -6.57 -13.641 1 95.44 164 LEU B CA 1
ATOM 4186 C C . LEU B 1 164 ? 13.844 -6.781 -15.031 1 95.44 164 LEU B C 1
ATOM 4188 O O . LEU B 1 164 ? 13.781 -7.914 -15.516 1 95.44 164 LEU B O 1
ATOM 4192 N N . LEU B 1 165 ? 13.461 -5.723 -15.641 1 93.62 165 LEU B N 1
ATOM 4193 C CA . LEU B 1 165 ? 12.875 -5.777 -16.969 1 93.62 165 LEU B CA 1
ATOM 4194 C C . LEU B 1 165 ? 13.875 -6.352 -17.984 1 93.62 165 LEU B C 1
ATOM 4196 O O . LEU B 1 165 ? 13.531 -7.23 -18.766 1 93.62 165 LEU B O 1
ATOM 4200 N N . VAL B 1 166 ? 15.047 -5.91 -17.922 1 94.88 166 VAL B N 1
ATOM 4201 C CA . VAL B 1 166 ? 16.078 -6.387 -18.844 1 94.88 166 VAL B CA 1
ATOM 4202 C C . VAL B 1 166 ? 16.328 -7.875 -18.609 1 94.88 166 VAL B C 1
ATOM 4204 O O . VAL B 1 166 ? 16.422 -8.648 -19.562 1 94.88 166 VAL B O 1
ATOM 4207 N N . SER B 1 167 ? 16.406 -8.273 -17.375 1 94.94 167 SER B N 1
ATOM 4208 C CA . SER B 1 167 ? 16.672 -9.664 -17.031 1 94.94 167 SER B CA 1
ATOM 4209 C C . SER B 1 167 ? 15.555 -10.578 -17.531 1 94.94 167 SER B C 1
ATOM 4211 O O . SER B 1 167 ? 15.82 -11.578 -18.203 1 94.94 167 SER B O 1
ATOM 4213 N N . PHE B 1 168 ? 14.391 -10.234 -17.297 1 93.94 168 PHE B N 1
ATOM 4214 C CA . PHE B 1 168 ? 13.281 -11.109 -17.641 1 93.94 168 PHE B CA 1
ATOM 4215 C C . PHE B 1 168 ? 12.914 -10.961 -19.109 1 93.94 168 PHE B C 1
ATOM 4217 O O . PHE B 1 168 ? 12.367 -11.875 -19.719 1 93.94 168 PHE B O 1
ATOM 4224 N N . ALA B 1 169 ? 13.211 -9.812 -19.672 1 91.69 169 ALA B N 1
ATOM 4225 C CA . ALA B 1 169 ? 13.125 -9.711 -21.125 1 91.69 169 ALA B CA 1
ATOM 4226 C C . ALA B 1 169 ? 14.07 -10.695 -21.812 1 91.69 169 ALA B C 1
ATOM 4228 O O . ALA B 1 169 ? 13.695 -11.359 -22.781 1 91.69 169 ALA B O 1
ATOM 4229 N N . SER B 1 170 ? 15.242 -10.75 -21.297 1 91.62 170 SER B N 1
ATOM 4230 C CA . SER B 1 170 ? 16.234 -11.688 -21.828 1 91.62 170 SER B CA 1
ATOM 4231 C C . SER B 1 170 ? 15.766 -13.133 -21.656 1 91.62 170 SER B C 1
ATOM 4233 O O . SER B 1 170 ? 15.906 -13.945 -22.562 1 91.62 170 SER B O 1
ATOM 4235 N N . ILE B 1 171 ? 15.211 -13.445 -20.531 1 91.75 171 ILE B N 1
ATOM 4236 C CA . ILE B 1 171 ? 14.711 -14.789 -20.25 1 91.75 171 ILE B CA 1
ATOM 4237 C C . ILE B 1 171 ? 13.57 -15.125 -21.188 1 91.75 171 ILE B C 1
ATOM 4239 O O . ILE B 1 171 ? 13.555 -16.203 -21.812 1 91.75 171 ILE B O 1
ATOM 4243 N N . LEU B 1 172 ? 12.672 -14.242 -21.359 1 89.69 172 LEU B N 1
ATOM 4244 C CA . LEU B 1 172 ? 11.523 -14.461 -22.234 1 89.69 172 LEU B CA 1
ATOM 4245 C C . LEU B 1 172 ? 11.969 -14.609 -23.688 1 89.69 172 LEU B C 1
ATOM 4247 O O . LEU B 1 172 ? 11.406 -15.414 -24.422 1 89.69 172 LEU B O 1
ATOM 4251 N N . TRP B 1 173 ? 12.945 -13.844 -24.047 1 87.5 173 TRP B N 1
ATOM 4252 C CA . TRP B 1 173 ? 13.469 -13.922 -25.406 1 87.5 173 TRP B CA 1
ATOM 4253 C C . TRP B 1 173 ? 14.07 -15.297 -25.688 1 87.5 173 TRP B C 1
ATOM 4255 O O . TRP B 1 173 ? 13.82 -15.883 -26.734 1 87.5 173 TRP B O 1
ATOM 4265 N N . ARG B 1 174 ? 14.727 -15.812 -24.703 1 86.44 174 ARG B N 1
ATOM 4266 C CA . ARG B 1 174 ? 15.375 -17.109 -24.844 1 86.44 174 ARG B CA 1
ATOM 4267 C C . ARG B 1 174 ? 14.344 -18.234 -24.844 1 86.44 174 ARG B C 1
ATOM 4269 O O . ARG B 1 174 ? 14.477 -19.203 -25.594 1 86.44 174 ARG B O 1
ATOM 4276 N N . LEU B 1 175 ? 13.367 -18.109 -24.047 1 86.19 175 LEU B N 1
ATOM 4277 C CA . LEU B 1 175 ? 12.375 -19.156 -23.875 1 86.19 175 LEU B CA 1
ATOM 4278 C C . LEU B 1 175 ? 11.383 -19.156 -25.031 1 86.19 175 LEU B C 1
ATOM 4280 O O . LEU B 1 175 ? 10.68 -20.141 -25.25 1 86.19 175 LEU B O 1
ATOM 4284 N N . SER B 1 176 ? 11.062 -18.031 -25.641 1 80.56 176 SER B N 1
ATOM 4285 C CA . SER B 1 176 ? 10.102 -17.906 -26.734 1 80.56 176 SER B CA 1
ATOM 4286 C C . SER B 1 176 ? 10.484 -18.797 -27.922 1 80.56 176 SER B C 1
ATOM 4288 O O . SER B 1 176 ? 9.625 -19.219 -28.688 1 80.56 176 SER B O 1
ATOM 4290 N N . GLY B 1 177 ? 11.562 -19.453 -27.812 1 67.44 177 GLY B N 1
ATOM 4291 C CA . GLY B 1 177 ? 11.945 -20.219 -28.984 1 67.44 177 GLY B CA 1
ATOM 4292 C C . GLY B 1 177 ? 11.43 -19.625 -30.281 1 67.44 177 GLY B C 1
ATOM 4293 O O . GLY B 1 177 ? 11.164 -18.422 -30.359 1 67.44 177 GLY B O 1
ATOM 4294 N N . VAL B 1 178 ? 11.531 -20.375 -31.484 1 55.66 178 VAL B N 1
ATOM 4295 C CA . VAL B 1 178 ? 11.008 -19.953 -32.781 1 55.66 178 VAL B CA 1
ATOM 4296 C C . VAL B 1 178 ? 9.586 -20.469 -32.938 1 55.66 178 VAL B C 1
ATOM 4298 O O . VAL B 1 178 ? 9.367 -21.688 -33.062 1 55.66 178 VAL B O 1
ATOM 4301 N N . ALA B 1 179 ? 8.688 -20.203 -32 1 55.41 179 ALA B N 1
ATOM 4302 C CA . ALA B 1 179 ? 7.383 -20.844 -32.094 1 55.41 179 ALA B CA 1
ATOM 4303 C C . ALA B 1 179 ? 6.531 -20.219 -33.188 1 55.41 179 ALA B C 1
ATOM 4305 O O . ALA B 1 179 ? 6.48 -18.984 -33.312 1 55.41 179 ALA B O 1
ATOM 4306 N N . PRO B 1 180 ? 5.961 -21.094 -34.094 1 50.03 180 PRO B N 1
ATOM 4307 C CA . PRO B 1 180 ? 4.996 -20.609 -35.094 1 50.03 180 PRO B CA 1
ATOM 4308 C C . PRO B 1 180 ? 3.721 -20.062 -34.438 1 50.03 180 PRO B C 1
ATOM 4310 O O . PRO B 1 180 ? 3.178 -20.672 -33.531 1 50.03 180 PRO B O 1
ATOM 4313 N N . VAL B 1 181 ? 3.654 -18.984 -33.969 1 50.22 181 VAL B N 1
ATOM 4314 C CA . VAL B 1 181 ? 2.381 -18.5 -33.438 1 50.22 181 VAL B CA 1
ATOM 4315 C C . VAL B 1 181 ? 1.292 -18.641 -34.5 1 50.22 181 VAL B C 1
ATOM 4317 O O . VAL B 1 181 ? 1.408 -18.094 -35.594 1 50.22 181 VAL B O 1
ATOM 4320 N N . ALA B 1 182 ? 0.583 -19.812 -34.625 1 45.72 182 ALA B N 1
ATOM 4321 C CA . ALA B 1 182 ? -0.488 -20 -35.594 1 45.72 182 ALA B CA 1
ATOM 4322 C C . ALA B 1 182 ? -1.714 -19.156 -35.219 1 45.72 182 ALA B C 1
ATOM 4324 O O . ALA B 1 182 ? -2.357 -19.406 -34.219 1 45.72 182 ALA B O 1
ATOM 4325 N N . PHE B 1 183 ? -1.63 -17.969 -35.188 1 42.22 183 PHE B N 1
ATOM 4326 C CA . PHE B 1 183 ? -2.918 -17.281 -35.094 1 42.22 183 PHE B CA 1
ATOM 4327 C C . PHE B 1 183 ? -3.6 -17.25 -36.438 1 42.22 183 PHE B C 1
ATOM 4329 O O . PHE B 1 183 ? -3.078 -16.641 -37.375 1 42.22 183 PHE B O 1
ATOM 4336 N N . GLY B 1 184 ? -4.836 -17.75 -36.656 1 46 184 GLY B N 1
ATOM 4337 C CA . GLY B 1 184 ? -5.676 -17.734 -37.844 1 46 184 GLY B CA 1
ATOM 4338 C C . GLY B 1 184 ? -4.973 -18.281 -39.094 1 46 184 GLY B C 1
ATOM 4339 O O . GLY B 1 184 ? -5.184 -17.781 -40.188 1 46 184 GLY B O 1
ATOM 4340 N N . GLY B 1 185 ? -4.027 -19.156 -39.062 1 47.12 185 GLY B N 1
ATOM 4341 C CA . GLY B 1 185 ? -3.352 -19.75 -40.219 1 47.12 185 GLY B CA 1
ATOM 4342 C C . GLY B 1 185 ? -1.907 -19.297 -40.344 1 47.12 185 GLY B C 1
ATOM 4343 O O . GLY B 1 185 ? -1.16 -19.844 -41.188 1 47.12 185 GLY B O 1
ATOM 4344 N N . VAL B 1 186 ? -1.617 -17.969 -40.094 1 43.38 186 VAL B N 1
ATOM 4345 C CA . VAL B 1 186 ? -0.28 -17.469 -40.406 1 43.38 186 VAL B CA 1
ATOM 4346 C C . VAL B 1 186 ? 0.662 -17.797 -39.25 1 43.38 186 VAL B C 1
ATOM 4348 O O . VAL B 1 186 ? 0.361 -17.484 -38.094 1 43.38 186 VAL B O 1
ATOM 4351 N N . SER B 1 187 ? 1.396 -18.734 -39.281 1 48.12 187 SER B N 1
ATOM 4352 C CA . SER B 1 187 ? 2.467 -19.156 -38.375 1 48.12 187 SER B CA 1
ATOM 4353 C C . SER B 1 187 ? 3.59 -18.125 -38.344 1 48.12 187 SER B C 1
ATOM 4355 O O . SER B 1 187 ? 4.402 -18.047 -39.25 1 48.12 187 SER B O 1
ATOM 4357 N N . LEU B 1 188 ? 3.43 -16.906 -38.031 1 46.31 188 LEU B N 1
ATOM 4358 C CA . LEU B 1 188 ? 4.578 -16.016 -38 1 46.31 188 LEU B CA 1
ATOM 4359 C C . LEU B 1 188 ? 5.527 -16.406 -36.875 1 46.31 188 LEU B C 1
ATOM 4361 O O . LEU B 1 188 ? 5.109 -16.531 -35.719 1 46.31 188 LEU B O 1
ATOM 4365 N N . ALA B 1 189 ? 6.582 -17 -37.125 1 54.62 189 ALA B N 1
ATOM 4366 C CA . ALA B 1 189 ? 7.703 -17.312 -36.25 1 54.62 189 ALA B CA 1
ATOM 4367 C C . ALA B 1 189 ? 8.336 -16.031 -35.688 1 54.62 189 ALA B C 1
ATOM 4369 O O . ALA B 1 189 ? 9.148 -15.391 -36.375 1 54.62 189 ALA B O 1
ATOM 4370 N N . VAL B 1 190 ? 7.656 -15.297 -34.969 1 59.91 190 VAL B N 1
ATOM 4371 C CA . VAL B 1 190 ? 8.266 -14.078 -34.438 1 59.91 190 VAL B CA 1
ATOM 4372 C C . VAL B 1 190 ? 9.141 -14.414 -33.25 1 59.91 190 VAL B C 1
ATOM 4374 O O . VAL B 1 190 ? 8.648 -14.898 -32.219 1 59.91 190 VAL B O 1
ATOM 4377 N N . PRO B 1 191 ? 10.547 -14.297 -33.5 1 67 191 PRO B N 1
ATOM 4378 C CA . PRO B 1 191 ? 11.438 -14.422 -32.344 1 67 191 PRO B CA 1
ATOM 4379 C C . PRO B 1 191 ? 11.07 -13.477 -31.203 1 67 191 PRO B C 1
ATOM 4381 O O . PRO B 1 191 ? 10.641 -12.344 -31.453 1 67 191 PRO B O 1
ATOM 4384 N N . GLY B 1 192 ? 10.883 -14.086 -29.984 1 78.69 192 GLY B N 1
ATOM 4385 C CA . GLY B 1 192 ? 10.602 -13.266 -28.812 1 78.69 192 GLY B CA 1
ATOM 4386 C C . GLY B 1 192 ? 9.133 -12.922 -28.672 1 78.69 192 GLY B C 1
ATOM 4387 O O . GLY B 1 192 ? 8.789 -11.867 -28.141 1 78.69 192 GLY B O 1
ATOM 4388 N N . HIS B 1 193 ? 8.328 -13.727 -29.312 1 82.69 193 HIS B N 1
ATOM 4389 C CA . HIS B 1 193 ? 6.902 -13.398 -29.328 1 82.69 193 HIS B CA 1
ATOM 4390 C C . HIS B 1 193 ? 6.344 -13.258 -27.922 1 82.69 193 HIS B C 1
ATOM 4392 O O . HIS B 1 193 ? 5.477 -12.414 -27.672 1 82.69 193 HIS B O 1
ATOM 4398 N N . LEU B 1 194 ? 6.879 -14.062 -27 1 84.94 194 LEU B N 1
ATOM 4399 C CA . LEU B 1 194 ? 6.391 -13.961 -25.641 1 84.94 194 LEU B CA 1
ATOM 4400 C C . LEU B 1 194 ? 6.746 -12.602 -25.031 1 84.94 194 LEU B C 1
ATOM 4402 O O . LEU B 1 194 ? 5.953 -12.023 -24.281 1 84.94 194 LEU B O 1
ATOM 4406 N N . LEU B 1 195 ? 7.898 -12.156 -25.359 1 87.12 195 LEU B N 1
ATOM 4407 C CA . LEU B 1 195 ? 8.312 -10.844 -24.875 1 87.12 195 LEU B CA 1
ATOM 4408 C C . LEU B 1 195 ? 7.426 -9.742 -25.438 1 87.12 195 LEU B C 1
ATOM 4410 O O . LEU B 1 195 ? 7.008 -8.844 -24.703 1 87.12 195 LEU B O 1
ATOM 4414 N N . LEU B 1 196 ? 7.152 -9.758 -26.672 1 87.31 196 LEU B N 1
ATOM 4415 C CA . LEU B 1 196 ? 6.301 -8.766 -27.312 1 87.31 196 LEU B CA 1
ATOM 4416 C C . LEU B 1 196 ? 4.898 -8.781 -26.719 1 87.31 196 LEU B C 1
ATOM 4418 O O . LEU B 1 196 ? 4.285 -7.73 -26.516 1 87.31 196 LEU B O 1
ATOM 4422 N N . LEU B 1 197 ? 4.453 -9.977 -26.453 1 88.38 197 LEU B N 1
ATOM 4423 C CA . LEU B 1 197 ? 3.131 -10.102 -25.844 1 88.38 197 LEU B CA 1
ATOM 4424 C C . LEU B 1 197 ? 3.123 -9.516 -24.438 1 88.38 197 LEU B C 1
ATOM 4426 O O . LEU B 1 197 ? 2.16 -8.852 -24.031 1 88.38 197 LEU B O 1
ATOM 4430 N N . ALA B 1 198 ? 4.195 -9.805 -23.703 1 88.06 198 ALA B N 1
ATOM 4431 C CA . ALA B 1 198 ? 4.312 -9.258 -22.359 1 88.06 198 ALA B CA 1
ATOM 4432 C C . ALA B 1 198 ? 4.352 -7.73 -22.391 1 88.06 198 ALA B C 1
ATOM 4434 O O . ALA B 1 198 ? 3.689 -7.07 -21.594 1 88.06 198 ALA B O 1
ATOM 4435 N N . LEU B 1 199 ? 5.09 -7.199 -23.312 1 89.19 199 LEU B N 1
ATOM 4436 C CA . LEU B 1 199 ? 5.207 -5.754 -23.469 1 89.19 199 LEU B CA 1
ATOM 4437 C C . LEU B 1 199 ? 3.867 -5.137 -23.859 1 89.19 199 LEU B C 1
ATOM 4439 O O . LEU B 1 199 ? 3.473 -4.102 -23.328 1 89.19 199 LEU B O 1
ATOM 4443 N N . ALA B 1 200 ? 3.203 -5.77 -24.719 1 90.31 200 ALA B N 1
ATOM 4444 C CA . ALA B 1 200 ? 1.896 -5.285 -25.156 1 90.31 200 ALA B CA 1
ATOM 4445 C C . ALA B 1 200 ? 0.888 -5.32 -24.016 1 90.31 200 ALA B C 1
ATOM 4447 O O . ALA B 1 200 ? 0.138 -4.363 -23.812 1 90.31 200 ALA B O 1
ATOM 4448 N N . PHE B 1 201 ? 0.899 -6.414 -23.344 1 89.44 201 PHE B N 1
ATOM 4449 C CA . PHE B 1 201 ? 0.003 -6.574 -22.203 1 89.44 201 PHE B CA 1
ATOM 4450 C C . PHE B 1 201 ? 0.274 -5.508 -21.156 1 89.44 201 PHE B C 1
ATOM 4452 O O . PHE B 1 201 ? -0.655 -4.871 -20.656 1 89.44 201 PHE B O 1
ATOM 4459 N N . ALA B 1 202 ? 1.495 -5.328 -20.828 1 88.38 202 ALA B N 1
ATOM 4460 C CA . ALA B 1 202 ? 1.881 -4.344 -19.812 1 88.38 202 ALA B CA 1
ATOM 4461 C C . ALA B 1 202 ? 1.541 -2.928 -20.281 1 88.38 202 ALA B C 1
ATOM 4463 O O . ALA B 1 202 ? 1.056 -2.113 -19.484 1 88.38 202 ALA B O 1
ATOM 4464 N N . ALA B 1 203 ? 1.841 -2.621 -21.484 1 87.94 203 ALA B N 1
ATOM 4465 C CA . ALA B 1 203 ? 1.54 -1.304 -22.047 1 87.94 203 ALA B CA 1
ATOM 4466 C C . ALA B 1 203 ? 0.039 -1.027 -22.016 1 87.94 203 ALA B C 1
ATOM 4468 O O . ALA B 1 203 ? -0.391 0.062 -21.625 1 87.94 203 ALA B O 1
ATOM 4469 N N . ALA B 1 204 ? -0.685 -2.033 -22.438 1 90.94 204 ALA B N 1
ATOM 4470 C CA . ALA B 1 204 ? -2.139 -1.893 -22.422 1 90.94 204 ALA B CA 1
ATOM 4471 C C . ALA B 1 204 ? -2.662 -1.689 -21.016 1 90.94 204 ALA B C 1
ATOM 4473 O O . ALA B 1 204 ? -3.5 -0.816 -20.766 1 90.94 204 ALA B O 1
ATOM 4474 N N . GLY B 1 205 ? -2.146 -2.48 -20.125 1 88 205 GLY B N 1
ATOM 4475 C CA . GLY B 1 205 ? -2.551 -2.342 -18.734 1 88 205 GLY B CA 1
ATOM 4476 C C . GLY B 1 205 ? -2.197 -0.991 -18.141 1 88 205 GLY B C 1
ATOM 4477 O O . GLY B 1 205 ? -3.027 -0.36 -17.484 1 88 205 GLY B O 1
ATOM 4478 N N . THR B 1 206 ? -1.038 -0.543 -18.422 1 84.94 206 THR B N 1
ATOM 4479 C CA . THR B 1 206 ? -0.573 0.737 -17.891 1 84.94 206 THR B CA 1
ATOM 4480 C C . THR B 1 206 ? -1.39 1.888 -18.469 1 84.94 206 THR B C 1
ATOM 4482 O O . THR B 1 206 ? -1.812 2.787 -17.75 1 84.94 206 THR B O 1
ATOM 4485 N N . THR B 1 207 ? -1.602 1.868 -19.719 1 88.31 207 THR B N 1
ATOM 4486 C CA . THR B 1 207 ? -2.377 2.912 -20.391 1 88.31 207 THR B CA 1
ATOM 4487 C C . THR B 1 207 ? -3.805 2.947 -19.844 1 88.31 207 THR B C 1
ATOM 4489 O O . THR B 1 207 ? -4.344 4.02 -19.578 1 88.31 207 THR B O 1
ATOM 4492 N N . ALA B 1 208 ? -4.383 1.786 -19.656 1 91.38 208 ALA B N 1
ATOM 4493 C CA . ALA B 1 208 ? -5.734 1.699 -19.109 1 91.38 208 ALA B CA 1
ATOM 4494 C C . ALA B 1 208 ? -5.773 2.188 -17.672 1 91.38 208 ALA B C 1
ATOM 4496 O O . ALA B 1 208 ? -6.715 2.875 -17.266 1 91.38 208 ALA B O 1
ATOM 4497 N N . ALA B 1 209 ? -4.805 1.858 -16.969 1 87.81 209 ALA B N 1
ATOM 4498 C CA . ALA B 1 209 ? -4.723 2.285 -15.57 1 87.81 209 ALA B CA 1
ATOM 4499 C C . ALA B 1 209 ? -4.672 3.807 -15.469 1 87.81 209 ALA B C 1
ATOM 4501 O O . ALA B 1 209 ? -5.367 4.398 -14.641 1 87.81 209 ALA B O 1
ATOM 4502 N N . ILE B 1 210 ? -3.914 4.438 -16.297 1 85.69 210 ILE B N 1
ATOM 4503 C CA . ILE B 1 210 ? -3.797 5.891 -16.297 1 85.69 210 ILE B CA 1
ATOM 4504 C C . ILE B 1 210 ? -5.129 6.52 -16.703 1 85.69 210 ILE B C 1
ATOM 4506 O O . ILE B 1 210 ? -5.566 7.504 -16.109 1 85.69 210 ILE B O 1
ATOM 4510 N N . ALA B 1 211 ? -5.73 5.965 -17.641 1 90.44 211 ALA B N 1
ATOM 4511 C CA . ALA B 1 211 ? -6.984 6.496 -18.156 1 90.44 211 ALA B CA 1
ATOM 4512 C C . ALA B 1 211 ? -8.078 6.492 -17.094 1 90.44 211 ALA B C 1
ATOM 4514 O O . ALA B 1 211 ? -8.883 7.418 -17.016 1 90.44 211 ALA B O 1
ATOM 4515 N N . VAL B 1 212 ? -8.094 5.484 -16.297 1 90.81 212 VAL B N 1
ATOM 4516 C CA . VAL B 1 212 ? -9.164 5.391 -15.312 1 90.81 212 VAL B CA 1
ATOM 4517 C C . VAL B 1 212 ? -8.758 6.129 -14.039 1 90.81 212 VAL B C 1
ATOM 4519 O O . VAL B 1 212 ? -9.617 6.535 -13.25 1 90.81 212 VAL B O 1
ATOM 4522 N N . ALA B 1 213 ? -7.523 6.293 -13.859 1 85.69 213 ALA B N 1
ATOM 4523 C CA . ALA B 1 213 ? -7.027 6.938 -12.648 1 85.69 213 ALA B CA 1
ATOM 4524 C C . ALA B 1 213 ? -7.223 8.453 -12.711 1 85.69 213 ALA B C 1
ATOM 4526 O O . ALA B 1 213 ? -7.5 9.094 -11.695 1 85.69 213 ALA B O 1
ATOM 4527 N N . ARG B 1 214 ? -7.148 9.078 -13.766 1 85.94 214 ARG B N 1
ATOM 4528 C CA . ARG B 1 214 ? -7.184 10.523 -13.93 1 85.94 214 ARG B CA 1
ATOM 4529 C C . ARG B 1 214 ? -8.516 11.102 -13.469 1 85.94 214 ARG B C 1
ATOM 4531 O O . ARG B 1 214 ? -8.555 12.023 -12.656 1 85.94 214 ARG B O 1
ATOM 4538 N N . PRO B 1 215 ? -9.578 10.492 -13.945 1 90.12 215 PRO B N 1
ATOM 4539 C CA . PRO B 1 215 ? -10.852 11.016 -13.453 1 90.12 215 PRO B CA 1
ATOM 4540 C C . PRO B 1 215 ? -11.016 10.844 -11.938 1 90.12 215 PRO B C 1
ATOM 4542 O O . PRO B 1 215 ? -11.672 11.656 -11.289 1 90.12 215 PRO B O 1
ATOM 4545 N N . LEU B 1 216 ? -10.508 9.898 -11.43 1 88.5 216 LEU B N 1
ATOM 4546 C CA . LEU B 1 216 ? -10.609 9.68 -9.992 1 88.5 216 LEU B CA 1
ATOM 4547 C C . LEU B 1 216 ? -9.859 10.773 -9.227 1 88.5 216 LEU B C 1
ATOM 4549 O O . LEU B 1 216 ? -10.344 11.258 -8.203 1 88.5 216 LEU B O 1
ATOM 4553 N N . VAL B 1 217 ? -8.758 11.117 -9.766 1 83.12 217 VAL B N 1
ATOM 4554 C CA . VAL B 1 217 ? -7.961 12.156 -9.125 1 83.12 217 VAL B CA 1
ATOM 4555 C C . VAL B 1 217 ? -8.727 13.477 -9.125 1 83.12 217 VAL B C 1
ATOM 4557 O O . VAL B 1 217 ? -8.805 14.156 -8.102 1 83.12 217 VAL B O 1
ATOM 4560 N N . ARG B 1 218 ? -9.297 13.766 -10.195 1 86.94 218 ARG B N 1
ATOM 4561 C CA . ARG B 1 218 ? -10.07 15 -10.312 1 86.94 218 ARG B CA 1
ATOM 4562 C C . ARG B 1 218 ? -11.273 14.984 -9.375 1 86.94 218 ARG B C 1
ATOM 4564 O O . ARG B 1 218 ? -11.562 15.977 -8.703 1 86.94 218 ARG B O 1
ATOM 4571 N N . ALA B 1 219 ? -11.938 13.867 -9.359 1 90.81 219 ALA B N 1
ATOM 4572 C CA . ALA B 1 219 ? -13.109 13.742 -8.484 1 90.81 219 ALA B CA 1
ATOM 4573 C C . ALA B 1 219 ? -12.703 13.82 -7.02 1 90.81 219 ALA B C 1
ATOM 4575 O O . ALA B 1 219 ? -13.43 14.391 -6.199 1 90.81 219 ALA B O 1
ATOM 4576 N N . ALA B 1 220 ? -11.648 13.297 -6.723 1 88.75 220 ALA B N 1
ATOM 4577 C CA . ALA B 1 220 ? -11.148 13.32 -5.352 1 88.75 220 ALA B CA 1
ATOM 4578 C C . ALA B 1 220 ? -10.789 14.742 -4.926 1 88.75 220 ALA B C 1
ATOM 4580 O O . ALA B 1 220 ? -11.062 15.141 -3.791 1 88.75 220 ALA B O 1
ATOM 4581 N N . GLU B 1 221 ? -10.172 15.453 -5.801 1 84.19 221 GLU B N 1
ATOM 4582 C CA . GLU B 1 221 ? -9.82 16.844 -5.52 1 84.19 221 GLU B CA 1
ATOM 4583 C C . GLU B 1 221 ? -11.07 17.688 -5.285 1 84.19 221 GLU B C 1
ATOM 4585 O O . GLU B 1 221 ? -11.109 18.5 -4.363 1 84.19 221 GLU B O 1
ATOM 4590 N N . ARG B 1 222 ? -11.984 17.453 -6.074 1 87.5 222 ARG B N 1
ATOM 4591 C CA . ARG B 1 222 ? -13.242 18.188 -5.918 1 87.5 222 ARG B CA 1
ATOM 4592 C C . ARG B 1 222 ? -13.906 17.844 -4.582 1 87.5 222 ARG B C 1
ATOM 4594 O O . ARG B 1 222 ? -14.375 18.75 -3.879 1 87.5 222 ARG B O 1
ATOM 4601 N N . ARG B 1 223 ? -13.969 16.594 -4.289 1 91.06 223 ARG B N 1
ATOM 4602 C CA . ARG B 1 223 ? -14.539 16.172 -3.014 1 91.06 223 ARG B CA 1
ATOM 4603 C C . ARG B 1 223 ? -13.789 16.797 -1.843 1 91.06 223 ARG B C 1
ATOM 4605 O O . ARG B 1 223 ? -14.406 17.25 -0.872 1 91.06 223 ARG B O 1
ATOM 4612 N N . GLN B 1 224 ? -12.523 16.859 -1.979 1 87.06 224 GLN B N 1
ATOM 4613 C CA . GLN B 1 224 ? -11.711 17.453 -0.927 1 87.06 224 GLN B CA 1
ATOM 4614 C C . GLN B 1 224 ? -12.047 18.938 -0.751 1 87.06 224 GLN B C 1
ATOM 4616 O O . GLN B 1 224 ? -12.078 19.438 0.372 1 87.06 224 GLN B O 1
ATOM 4621 N N . GLY B 1 225 ? -12.242 19.609 -1.828 1 87.25 225 GLY B N 1
ATOM 4622 C CA . GLY B 1 225 ? -12.664 21 -1.757 1 87.25 225 GLY B CA 1
ATOM 4623 C C . GLY B 1 225 ? -13.992 21.188 -1.058 1 87.25 225 GLY B C 1
ATOM 4624 O O . GLY B 1 225 ? -14.141 22.078 -0.212 1 87.25 225 GLY B O 1
ATOM 4625 N N . LEU B 1 226 ? -14.891 20.375 -1.378 1 91.5 226 LEU B N 1
ATOM 4626 C CA . LEU B 1 226 ? -16.219 20.453 -0.767 1 91.5 226 LEU B CA 1
ATOM 4627 C C . LEU B 1 226 ? -16.141 20.125 0.719 1 91.5 226 LEU B C 1
ATOM 4629 O O . LEU B 1 226 ? -16.859 20.719 1.528 1 91.5 226 LEU B O 1
ATOM 4633 N N . GLU B 1 227 ? -15.32 19.172 1.039 1 92.06 227 GLU B N 1
ATOM 4634 C CA . GLU B 1 227 ? -15.102 18.844 2.441 1 92.06 227 GLU B CA 1
ATOM 4635 C C . GLU B 1 227 ? -14.484 20.016 3.199 1 92.06 227 GLU B C 1
ATOM 4637 O O . GLU B 1 227 ? -14.828 20.266 4.355 1 92.06 227 GLU B O 1
ATOM 4642 N N . ALA B 1 228 ? -13.586 20.672 2.516 1 85.69 228 ALA B N 1
ATOM 4643 C CA . ALA B 1 228 ? -12.969 21.859 3.115 1 85.69 228 ALA B CA 1
ATOM 4644 C C . ALA B 1 228 ? -14 22.953 3.371 1 85.69 228 ALA B C 1
ATOM 4646 O O . ALA B 1 228 ? -13.969 23.594 4.418 1 85.69 228 ALA B O 1
ATOM 4647 N N . ASP B 1 229 ? -14.836 23.125 2.422 1 90.06 229 ASP B N 1
ATOM 4648 C CA . ASP B 1 229 ? -15.906 24.109 2.584 1 90.06 229 ASP B CA 1
ATOM 4649 C C . ASP B 1 229 ? -16.781 23.766 3.785 1 90.06 229 ASP B C 1
ATOM 4651 O O . ASP B 1 229 ? -17.156 24.641 4.559 1 90.06 229 ASP B O 1
ATOM 4655 N N . PHE B 1 230 ? -17.094 22.562 3.918 1 94.19 230 PHE B N 1
ATOM 4656 C CA . PHE B 1 230 ? -17.891 22.094 5.043 1 94.19 230 PHE B CA 1
ATOM 4657 C C . PHE B 1 230 ? -17.172 22.344 6.363 1 94.19 230 PHE B C 1
ATOM 4659 O O . PHE B 1 230 ? -17.766 22.859 7.312 1 94.19 230 PHE B O 1
ATOM 4666 N N . ARG B 1 231 ? -15.969 22 6.328 1 90.25 231 ARG B N 1
ATOM 4667 C CA . ARG B 1 231 ? -15.156 22.234 7.52 1 90.25 231 ARG B CA 1
ATOM 4668 C C . ARG B 1 231 ? -15.086 23.719 7.863 1 90.25 231 ARG B C 1
ATOM 4670 O O . ARG B 1 231 ? -15.18 24.094 9.031 1 90.25 231 ARG B O 1
ATOM 4677 N N . PHE B 1 232 ? -14.914 24.516 6.914 1 88.69 232 PHE B N 1
ATOM 4678 C CA . PHE B 1 232 ? -14.867 25.953 7.113 1 88.69 232 PHE B CA 1
ATOM 4679 C C . PHE B 1 232 ? -16.203 26.469 7.652 1 88.69 232 PHE B C 1
ATOM 4681 O O . PHE B 1 232 ? -16.219 27.359 8.5 1 88.69 232 PHE B O 1
ATOM 4688 N N . GLY B 1 233 ? -17.172 25.969 7.156 1 91.25 233 GLY B N 1
ATOM 4689 C CA . GLY B 1 233 ? -18.484 26.328 7.664 1 91.25 233 GLY B CA 1
ATOM 4690 C C . GLY B 1 233 ? -18.672 26.016 9.141 1 91.25 233 GLY B C 1
ATOM 4691 O O . GLY B 1 233 ? -19.188 26.828 9.898 1 91.25 233 GLY B O 1
ATOM 4692 N N . LEU B 1 234 ? -18.266 24.906 9.531 1 92.69 234 LEU B N 1
ATOM 4693 C CA . LEU B 1 234 ? -18.344 24.484 10.93 1 92.69 234 LEU B CA 1
ATOM 4694 C C . LEU B 1 234 ? -17.453 25.359 11.805 1 92.69 234 LEU B C 1
ATOM 4696 O O . LEU B 1 234 ? -17.844 25.734 12.914 1 92.69 234 LEU B O 1
ATOM 4700 N N . ALA B 1 235 ? -16.25 25.641 11.297 1 89.81 235 ALA B N 1
ATOM 4701 C CA . ALA B 1 235 ? -15.336 26.5 12.031 1 89.81 235 ALA B CA 1
ATOM 4702 C C . ALA B 1 235 ? -15.938 27.875 12.266 1 89.81 235 ALA B C 1
ATOM 4704 O O . ALA B 1 235 ? -15.742 28.484 13.32 1 89.81 235 ALA B O 1
ATOM 4705 N N . ARG B 1 236 ? -16.656 28.375 11.336 1 90.81 236 ARG B N 1
ATOM 4706 C CA . ARG B 1 236 ? -17.328 29.672 11.453 1 90.81 236 ARG B CA 1
ATOM 4707 C C . ARG B 1 236 ? -18.375 29.641 12.555 1 90.81 236 ARG B C 1
ATOM 4709 O O . ARG B 1 236 ? -18.547 30.625 13.289 1 90.81 236 ARG B O 1
ATOM 4716 N N . VAL B 1 237 ? -19.062 28.562 12.609 1 90.12 237 VAL B N 1
ATOM 4717 C CA . VAL B 1 237 ? -20.062 28.406 13.672 1 90.12 237 VAL B CA 1
ATOM 4718 C C . VAL B 1 237 ? -19.359 28.422 15.031 1 90.12 237 VAL B C 1
ATOM 4720 O O . VAL B 1 237 ? -19.859 29.047 15.977 1 90.12 237 VAL B O 1
ATOM 4723 N N . ARG B 1 238 ? -18.25 27.734 15.148 1 88.81 238 ARG B N 1
ATOM 4724 C CA . ARG B 1 238 ? -17.484 27.719 16.391 1 88.81 238 ARG B CA 1
ATOM 4725 C C . ARG B 1 238 ? -17.016 29.109 16.766 1 88.81 238 ARG B C 1
ATOM 4727 O O . ARG B 1 238 ? -17.109 29.516 17.938 1 88.81 238 ARG B O 1
ATOM 4734 N N . GLU B 1 239 ? -16.562 29.859 15.797 1 87.31 239 GLU B N 1
ATOM 4735 C CA . GLU B 1 239 ? -16.016 31.203 16.031 1 87.31 239 GLU B CA 1
ATOM 4736 C C . GLU B 1 239 ? -17.125 32.188 16.391 1 87.31 239 GLU B C 1
ATOM 4738 O O . GLU B 1 239 ? -16.906 33.125 17.141 1 87.31 239 GLU B O 1
ATOM 4743 N N . ASN B 1 240 ? -18.297 31.938 15.844 1 89.38 240 ASN B N 1
ATOM 4744 C CA . ASN B 1 240 ? -19.406 32.875 16.047 1 89.38 240 ASN B CA 1
ATOM 4745 C C . ASN B 1 240 ? -20.469 32.281 16.984 1 89.38 240 ASN B C 1
ATOM 4747 O O . ASN B 1 240 ? -21.641 32.625 16.891 1 89.38 240 ASN B O 1
ATOM 4751 N N . ALA B 1 241 ? -20.062 31.406 17.75 1 88.25 241 ALA B N 1
ATOM 4752 C CA . ALA B 1 241 ? -21 30.641 18.578 1 88.25 241 ALA B CA 1
ATOM 4753 C C . ALA B 1 241 ? -21.812 31.578 19.469 1 88.25 241 ALA B C 1
ATOM 4755 O O . ALA B 1 241 ? -23.031 31.391 19.625 1 88.25 241 ALA B O 1
ATOM 4756 N N . SER B 1 242 ? -21.188 32.594 20.047 1 86.19 242 SER B N 1
ATOM 4757 C CA . SER B 1 242 ? -21.859 33.531 20.938 1 86.19 242 SER B CA 1
ATOM 4758 C C . SER B 1 242 ? -22.922 34.344 20.203 1 86.19 242 SER B C 1
ATOM 4760 O O . SER B 1 242 ? -24.016 34.562 20.719 1 86.19 242 SER B O 1
ATOM 4762 N N . VAL B 1 243 ? -22.531 34.75 19.047 1 87.62 243 VAL B N 1
ATOM 4763 C CA . VAL B 1 243 ? -23.453 35.531 18.234 1 87.62 243 VAL B CA 1
ATOM 4764 C C . VAL B 1 243 ? -24.641 34.688 17.797 1 87.62 243 VAL B C 1
ATOM 4766 O O . VAL B 1 243 ? -25.781 35.156 17.844 1 87.62 243 VAL B O 1
ATOM 4769 N N . ILE B 1 244 ? -24.469 33.531 17.453 1 89.31 244 ILE B N 1
ATOM 4770 C CA . ILE B 1 244 ? -25.5 32.594 17 1 89.31 244 ILE B CA 1
ATOM 4771 C C . ILE B 1 244 ? -26.469 32.312 18.141 1 89.31 244 ILE B C 1
ATOM 4773 O O . ILE B 1 244 ? -27.688 32.312 17.938 1 89.31 244 ILE B O 1
ATOM 4777 N N . ALA B 1 245 ? -25.938 32.062 19.234 1 86 245 ALA B N 1
ATOM 4778 C CA . ALA B 1 245 ? -26.766 31.781 20.391 1 86 245 ALA B CA 1
ATOM 4779 C C . ALA B 1 245 ? -27.625 33 20.766 1 86 245 ALA B C 1
ATOM 4781 O O . ALA B 1 245 ? -28.828 32.844 21.047 1 86 245 ALA B O 1
ATOM 4782 N N . ARG B 1 246 ? -27 34.125 20.781 1 84.62 246 ARG B N 1
ATOM 4783 C CA . ARG B 1 246 ? -27.672 35.344 21.172 1 84.62 246 ARG B CA 1
ATOM 4784 C C . ARG B 1 246 ? -28.797 35.688 20.203 1 84.62 246 ARG B C 1
ATOM 4786 O O . ARG B 1 246 ? -29.859 36.188 20.625 1 84.62 246 ARG B O 1
ATOM 4793 N N . GLN B 1 247 ? -28.547 35.438 19 1 90 247 GLN B N 1
ATOM 4794 C CA . GLN B 1 247 ? -29.516 35.781 17.969 1 90 247 GLN B CA 1
ATOM 4795 C C . GLN B 1 247 ? -30.469 34.625 17.688 1 90 247 GLN B C 1
ATOM 4797 O O . GLN B 1 247 ? -31.344 34.719 16.812 1 90 247 GLN B O 1
ATOM 4802 N N . ARG B 1 248 ? -30.359 33.562 18.328 1 86 248 ARG B N 1
ATOM 4803 C CA . ARG B 1 248 ? -31.172 32.375 18.125 1 86 248 ARG B CA 1
ATOM 4804 C C . ARG B 1 248 ? -31.172 31.938 16.672 1 86 248 ARG B C 1
ATOM 4806 O O . ARG B 1 248 ? -32.219 31.641 16.109 1 86 248 ARG B O 1
ATOM 4813 N N . GLY B 1 249 ? -30.047 32.062 16.062 1 87.75 249 GLY B N 1
ATOM 4814 C CA . GLY B 1 249 ? -29.906 31.766 14.648 1 87.75 249 GLY B CA 1
ATOM 4815 C C . GLY B 1 249 ? -29.484 30.328 14.398 1 87.75 249 GLY B C 1
ATOM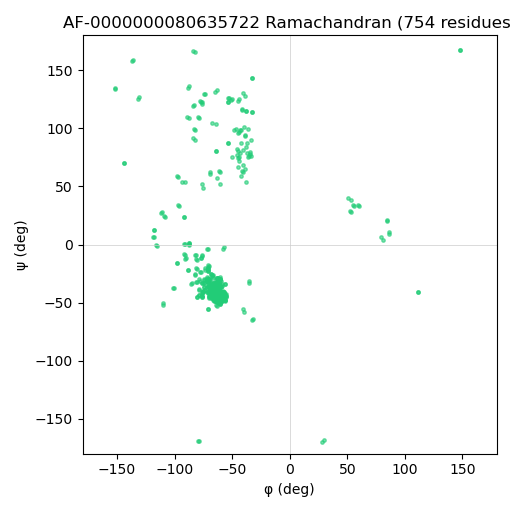 4816 O O . GLY B 1 249 ? -28.922 30.016 13.344 1 87.75 249 GLY B O 1
ATOM 4817 N N . GLU B 1 250 ? -29.719 29.438 15.273 1 89.88 250 GLU B N 1
ATOM 4818 C CA . GLU B 1 250 ? -29.25 28.062 15.18 1 89.88 250 GLU B CA 1
ATOM 4819 C C . GLU B 1 250 ? -29.906 27.328 14.008 1 89.88 250 GLU B C 1
ATOM 4821 O O . GLU B 1 250 ? -29.25 26.547 13.305 1 89.88 250 GLU B O 1
ATOM 4826 N N . ALA B 1 251 ? -31.125 27.562 13.789 1 90.5 251 ALA B N 1
ATOM 4827 C CA . ALA B 1 251 ? -31.844 26.906 12.695 1 90.5 251 ALA B CA 1
ATOM 4828 C C . ALA B 1 251 ? -31.266 27.312 11.344 1 90.5 251 ALA B C 1
ATOM 4830 O O . ALA B 1 251 ? -31.109 26.484 10.445 1 90.5 251 ALA B O 1
ATOM 4831 N N . VAL B 1 252 ? -30.938 28.578 11.242 1 90.69 252 VAL B N 1
ATOM 4832 C CA . VAL B 1 252 ? -30.375 29.094 10 1 90.69 252 VAL B CA 1
ATOM 4833 C C . VAL B 1 252 ? -29 28.469 9.766 1 90.69 252 VAL B C 1
ATOM 4835 O O . VAL B 1 252 ? -28.672 28.062 8.641 1 90.69 252 VAL B O 1
ATOM 4838 N N . GLU B 1 253 ? -28.266 28.359 10.797 1 91.56 253 GLU B N 1
ATOM 4839 C CA . GLU B 1 253 ? -26.922 27.797 10.672 1 91.56 253 GLU B CA 1
ATOM 4840 C C . GLU B 1 253 ? -26.969 26.312 10.359 1 91.56 253 GLU B C 1
ATOM 4842 O O . GLU B 1 253 ? -26.172 25.812 9.57 1 91.56 253 GLU B O 1
ATOM 4847 N N . ARG B 1 254 ? -27.891 25.609 10.938 1 92.25 254 ARG B N 1
ATOM 4848 C CA . ARG B 1 254 ? -28.047 24.203 10.625 1 92.25 254 ARG B CA 1
ATOM 4849 C C . ARG B 1 254 ? -28.438 24 9.164 1 92.25 254 ARG B C 1
ATOM 4851 O O . ARG B 1 254 ? -27.984 23.047 8.516 1 92.25 254 ARG B O 1
ATOM 4858 N N . GLY B 1 255 ? -29.281 24.859 8.688 1 92.5 255 GLY B N 1
ATOM 4859 C CA . GLY B 1 255 ? -29.625 24.828 7.273 1 92.5 255 GLY B CA 1
ATOM 4860 C C . GLY B 1 255 ? -28.438 25.047 6.359 1 92.5 255 GLY B C 1
ATOM 4861 O O . GLY B 1 255 ? -28.281 24.344 5.355 1 92.5 255 GLY B O 1
ATOM 4862 N N . ARG B 1 256 ? -27.641 25.984 6.766 1 92.62 256 ARG B N 1
ATOM 4863 C CA . ARG B 1 256 ? -26.422 26.266 6 1 92.62 256 ARG B CA 1
ATOM 4864 C C . ARG B 1 256 ? -25.484 25.062 6.008 1 92.62 256 ARG B C 1
ATOM 4866 O O . ARG B 1 256 ? -24.891 24.734 4.984 1 92.62 256 ARG B O 1
ATOM 4873 N N . MET B 1 257 ? -25.375 24.469 7.133 1 93.38 257 MET B N 1
ATOM 4874 C CA . MET B 1 257 ? -24.516 23.297 7.25 1 93.38 257 MET B CA 1
ATOM 4875 C C . MET B 1 257 ? -25.062 22.141 6.398 1 93.38 257 MET B C 1
ATOM 4877 O O . MET B 1 257 ? -24.281 21.391 5.801 1 93.38 257 MET B O 1
ATOM 4881 N N . SER B 1 258 ? -26.328 22.078 6.344 1 93.31 258 SER B N 1
ATOM 4882 C CA . SER B 1 258 ? -26.953 21.031 5.527 1 93.31 258 SER B CA 1
ATOM 4883 C C . SER B 1 258 ? -26.656 21.25 4.047 1 93.31 258 SER B C 1
ATOM 4885 O O . SER B 1 258 ? -26.391 20.281 3.32 1 93.31 258 SER B O 1
ATOM 4887 N N . LEU B 1 259 ? -26.672 22.453 3.662 1 93.06 259 LEU B N 1
ATOM 4888 C CA . LEU B 1 259 ? -26.359 22.781 2.271 1 93.06 259 LEU B CA 1
ATOM 4889 C C . LEU B 1 259 ? -24.906 22.453 1.94 1 93.06 259 LEU B C 1
ATOM 4891 O O . LEU B 1 259 ? -24.625 21.906 0.877 1 93.06 259 LEU B O 1
ATOM 4895 N N . LEU B 1 260 ? -24.094 22.797 2.834 1 94.44 260 LEU B N 1
ATOM 4896 C CA . LEU B 1 260 ? -22.688 22.484 2.635 1 94.44 260 LEU B CA 1
ATOM 4897 C C . LEU B 1 260 ? -22.453 20.984 2.592 1 94.44 260 LEU B C 1
ATOM 4899 O O . LEU B 1 260 ? -21.656 20.5 1.779 1 94.44 260 LEU B O 1
ATOM 4903 N N . PHE B 1 261 ? -23.141 20.328 3.404 1 94.75 261 PHE B N 1
ATOM 4904 C CA . PHE B 1 261 ? -22.969 18.875 3.453 1 94.75 261 PHE B CA 1
ATOM 4905 C C . PHE B 1 261 ? -23.578 18.219 2.211 1 94.75 261 PHE B C 1
ATOM 4907 O O . PHE B 1 261 ? -23.094 17.172 1.769 1 94.75 261 PHE B O 1
ATOM 4914 N N . ASP B 1 262 ? -24.531 18.781 1.646 1 94.44 262 ASP B N 1
ATOM 4915 C CA . ASP B 1 262 ? -25.062 18.312 0.374 1 94.44 262 ASP B CA 1
ATOM 4916 C C . ASP B 1 262 ? -24.016 18.406 -0.733 1 94.44 262 ASP B C 1
ATOM 4918 O O . ASP B 1 262 ? -24 17.578 -1.653 1 94.44 262 ASP B O 1
ATOM 4922 N N . GLY B 1 263 ? -23.25 19.438 -0.704 1 94.69 263 GLY B N 1
ATOM 4923 C CA . GLY B 1 263 ? -22.109 19.516 -1.598 1 94.69 263 GLY B CA 1
ATOM 4924 C C . GLY B 1 263 ? -21.156 18.344 -1.444 1 94.69 263 GLY B C 1
ATOM 4925 O O . GLY B 1 263 ? -20.703 17.766 -2.438 1 94.69 263 GLY B O 1
ATOM 4926 N N . VAL B 1 264 ? -20.938 17.953 -0.235 1 94.44 264 VAL B N 1
ATOM 4927 C CA . VAL B 1 264 ? -20.078 16.812 0.064 1 94.44 264 VAL B CA 1
ATOM 4928 C C . VAL B 1 264 ? -20.703 15.531 -0.507 1 94.44 264 VAL B C 1
ATOM 4930 O O . VAL B 1 264 ? -20 14.68 -1.057 1 94.44 264 VAL B O 1
ATOM 4933 N N . ARG B 1 265 ? -21.984 15.492 -0.436 1 95.31 265 ARG B N 1
ATOM 4934 C CA . ARG B 1 265 ? -22.688 14.344 -0.985 1 95.31 265 ARG B CA 1
ATOM 4935 C C . ARG B 1 265 ? -22.484 14.242 -2.494 1 95.31 265 ARG B C 1
ATOM 4937 O O . ARG B 1 265 ? -22.188 13.164 -3.018 1 95.31 265 ARG B O 1
ATOM 4944 N N . ARG B 1 266 ? -22.594 15.328 -3.141 1 94.81 266 ARG B N 1
ATOM 4945 C CA . ARG B 1 266 ? -22.422 15.359 -4.59 1 94.81 266 ARG B CA 1
ATOM 4946 C C . ARG B 1 266 ? -21 14.977 -4.977 1 94.81 266 ARG B C 1
ATOM 4948 O O . ARG B 1 266 ? -20.781 14.258 -5.953 1 94.81 266 ARG B O 1
ATOM 4955 N N . GLY B 1 267 ? -20.141 15.461 -4.203 1 94.31 267 GLY B N 1
ATOM 4956 C CA . GLY B 1 267 ? -18.75 15.07 -4.43 1 94.31 267 GLY B CA 1
ATOM 4957 C C . GLY B 1 267 ? -18.5 13.586 -4.215 1 94.31 267 GLY B C 1
ATOM 4958 O O . GLY B 1 267 ? -17.766 12.961 -4.973 1 94.31 267 GLY B O 1
ATOM 4959 N N . TRP B 1 268 ? -19.156 13.125 -3.242 1 94.62 268 TRP B N 1
ATOM 4960 C CA . TRP B 1 268 ? -19.047 11.703 -2.918 1 94.62 268 TRP B CA 1
ATOM 4961 C C . TRP B 1 268 ? -19.594 10.852 -4.059 1 94.62 268 TRP B C 1
ATOM 4963 O O . TRP B 1 268 ? -18.969 9.867 -4.465 1 94.62 268 TRP B O 1
ATOM 4973 N N . GLU B 1 269 ? -20.656 11.211 -4.625 1 94.88 269 GLU B N 1
ATOM 4974 C CA . GLU B 1 269 ? -21.297 10.461 -5.703 1 94.88 269 GLU B CA 1
ATOM 4975 C C . GLU B 1 269 ? -20.469 10.516 -6.98 1 94.88 269 GLU B C 1
ATOM 4977 O O . GLU B 1 269 ? -20.312 9.5 -7.672 1 94.88 269 GLU B O 1
ATOM 4982 N N . ARG B 1 270 ? -19.953 11.641 -7.23 1 93.69 270 ARG B N 1
ATOM 4983 C CA . ARG B 1 270 ? -19.109 11.781 -8.398 1 93.69 270 ARG B CA 1
ATOM 4984 C C . ARG B 1 270 ? -17.828 10.945 -8.25 1 93.69 270 ARG B C 1
ATOM 4986 O O . ARG B 1 270 ? -17.391 10.297 -9.203 1 93.69 270 ARG B O 1
ATOM 4993 N N . GLN B 1 271 ? -17.297 10.961 -7.141 1 93.81 271 GLN B N 1
ATOM 4994 C CA . GLN B 1 271 ? -16.109 10.156 -6.887 1 93.81 271 GLN B CA 1
ATOM 4995 C C . GLN B 1 271 ? -16.422 8.672 -6.992 1 93.81 271 GLN B C 1
ATOM 4997 O O . GLN B 1 271 ? -15.578 7.887 -7.453 1 93.81 271 GLN B O 1
ATOM 5002 N N . THR B 1 272 ? -17.578 8.32 -6.578 1 95.06 272 THR B N 1
ATOM 5003 C CA . THR B 1 272 ? -17.969 6.918 -6.66 1 95.06 272 THR B CA 1
ATOM 5004 C C . THR B 1 272 ? -17.984 6.441 -8.109 1 95.06 272 THR B C 1
ATOM 5006 O O . THR B 1 272 ? -17.531 5.336 -8.406 1 95.06 272 THR B O 1
ATOM 5009 N N . GLY B 1 273 ? -18.422 7.254 -8.992 1 94.25 273 GLY B N 1
ATOM 5010 C CA . GLY B 1 273 ? -18.422 6.914 -10.406 1 94.25 273 GLY B CA 1
ATOM 5011 C C . GLY B 1 273 ? -17.031 6.656 -10.953 1 94.25 273 GLY B C 1
ATOM 5012 O O . GLY B 1 273 ? -16.828 5.699 -11.703 1 94.25 273 GLY B O 1
ATOM 5013 N N . ALA B 1 274 ? -16.156 7.438 -10.555 1 93.06 274 ALA B N 1
ATOM 5014 C CA . ALA B 1 274 ? -14.773 7.262 -10.984 1 93.06 274 ALA B CA 1
ATOM 5015 C C . ALA B 1 274 ? -14.148 6.027 -10.336 1 93.06 274 ALA B C 1
ATOM 5017 O O . ALA B 1 274 ? -13.359 5.32 -10.969 1 93.06 274 ALA B O 1
ATOM 5018 N N . LEU B 1 275 ? -14.539 5.809 -9.141 1 92.44 275 LEU B N 1
ATOM 5019 C CA . LEU B 1 275 ? -14.023 4.66 -8.406 1 92.44 275 LEU B CA 1
ATOM 5020 C C . LEU B 1 275 ? -14.5 3.354 -9.031 1 92.44 275 LEU B C 1
ATOM 5022 O O . LEU B 1 275 ? -13.773 2.357 -9.031 1 92.44 275 LEU B O 1
ATOM 5026 N N . VAL B 1 276 ? -15.633 3.396 -9.539 1 93.88 276 VAL B N 1
ATOM 5027 C CA . VAL B 1 276 ? -16.203 2.219 -10.195 1 93.88 276 VAL B CA 1
ATOM 5028 C C . VAL B 1 276 ? -15.305 1.803 -11.359 1 93.88 276 VAL B C 1
ATOM 5030 O O . VAL B 1 276 ? -14.992 0.62 -11.523 1 93.88 276 VAL B O 1
ATOM 5033 N N . ARG B 1 277 ? -14.883 2.74 -12.086 1 93.69 277 ARG B N 1
ATOM 5034 C CA . ARG B 1 277 ? -14.023 2.449 -13.234 1 93.69 277 ARG B CA 1
ATOM 5035 C C . ARG B 1 277 ? -12.672 1.904 -12.781 1 93.69 277 ARG B C 1
ATOM 5037 O O . ARG B 1 277 ? -12.141 0.967 -13.383 1 93.69 277 ARG B O 1
ATOM 5044 N N . VAL B 1 278 ? -12.211 2.453 -11.797 1 91.38 278 VAL B N 1
ATOM 5045 C CA . VAL B 1 278 ? -10.906 2.031 -11.281 1 91.38 278 VAL B CA 1
ATOM 5046 C C . VAL B 1 278 ? -11.008 0.615 -10.719 1 91.38 278 VAL B C 1
ATOM 5048 O O . VAL B 1 278 ? -10.148 -0.227 -10.984 1 91.38 278 VAL B O 1
ATOM 5051 N N . MET B 1 279 ? -12.07 0.353 -10.039 1 92.06 279 MET B N 1
ATOM 5052 C CA . MET B 1 279 ? -12.242 -0.963 -9.422 1 92.06 279 MET B CA 1
ATOM 5053 C C . MET B 1 279 ? -12.523 -2.021 -10.484 1 92.06 279 MET B C 1
ATOM 5055 O O . MET B 1 279 ? -12.055 -3.154 -10.375 1 92.06 279 MET B O 1
ATOM 5059 N N . ALA B 1 280 ? -13.219 -1.621 -11.406 1 93.19 280 ALA B N 1
ATOM 5060 C CA . ALA B 1 280 ? -13.469 -2.537 -12.523 1 93.19 280 ALA B CA 1
ATOM 5061 C C . ALA B 1 280 ? -12.172 -2.896 -13.234 1 93.19 280 ALA B C 1
ATOM 5063 O O . ALA B 1 280 ? -11.945 -4.062 -13.578 1 93.19 280 ALA B O 1
ATOM 5064 N N . PHE B 1 281 ? -11.414 -2.002 -13.484 1 92.38 281 PHE B N 1
ATOM 5065 C CA . PHE B 1 281 ? -10.117 -2.25 -14.109 1 92.38 281 PHE B CA 1
ATOM 5066 C C . PHE B 1 281 ? -9.266 -3.164 -13.234 1 92.38 281 PHE B C 1
ATOM 5068 O O . PHE B 1 281 ? -8.688 -4.137 -13.727 1 92.38 281 PHE B O 1
ATOM 5075 N N . GLY B 1 282 ? -9.219 -2.781 -11.984 1 90.44 282 GLY B N 1
ATOM 5076 C CA . GLY B 1 282 ? -8.438 -3.609 -11.078 1 90.44 282 GLY B CA 1
ATOM 5077 C C . GLY B 1 282 ? -8.891 -5.059 -11.055 1 90.44 282 GLY B C 1
ATOM 5078 O O . GLY B 1 282 ? -8.062 -5.969 -11.094 1 90.44 282 GLY B O 1
ATOM 5079 N N . ALA B 1 283 ? -10.117 -5.23 -11 1 90.81 283 ALA B N 1
ATOM 5080 C CA . ALA B 1 283 ? -10.688 -6.574 -10.992 1 90.81 283 ALA B CA 1
ATOM 5081 C C . ALA B 1 283 ? -10.359 -7.324 -12.281 1 90.81 283 ALA B C 1
ATOM 5083 O O . ALA B 1 283 ? -10.055 -8.516 -12.25 1 90.81 283 ALA B O 1
ATOM 5084 N N . SER B 1 284 ? -10.406 -6.602 -13.32 1 92.19 284 SER B N 1
ATOM 5085 C CA . SER B 1 284 ? -10.086 -7.195 -14.617 1 92.19 284 SER B CA 1
ATOM 5086 C C . SER B 1 284 ? -8.602 -7.543 -14.711 1 92.19 284 SER B C 1
ATOM 5088 O O . SER B 1 284 ? -8.242 -8.648 -15.125 1 92.19 284 SER B O 1
ATOM 5090 N N . TYR B 1 285 ? -7.855 -6.664 -14.289 1 86.81 285 TYR B N 1
ATOM 5091 C CA . TYR B 1 285 ? -6.41 -6.816 -14.414 1 86.81 285 TYR B CA 1
ATOM 5092 C C . TYR B 1 285 ? -5.898 -7.941 -13.516 1 86.81 285 TYR B C 1
ATOM 5094 O O . TYR B 1 285 ? -4.988 -8.68 -13.898 1 86.81 285 TYR B O 1
ATOM 5102 N N . SER B 1 286 ? -6.43 -8.086 -12.398 1 85.62 286 SER B N 1
ATOM 5103 C CA . SER B 1 286 ? -6.016 -9.125 -11.461 1 85.62 286 SER B CA 1
ATOM 5104 C C . SER B 1 286 ? -6.23 -10.516 -12.047 1 85.62 286 SER B C 1
ATOM 5106 O O . SER B 1 286 ? -5.332 -11.359 -12 1 85.62 286 SER B O 1
ATOM 5108 N N . VAL B 1 287 ? -7.324 -10.695 -12.68 1 88.88 287 VAL B N 1
ATOM 5109 C CA . VAL B 1 287 ? -7.637 -12.008 -13.25 1 88.88 287 VAL B CA 1
ATOM 5110 C C . VAL B 1 287 ? -6.816 -12.227 -14.516 1 88.88 287 VAL B C 1
ATOM 5112 O O . VAL B 1 287 ? -6.195 -13.281 -14.688 1 88.88 287 VAL B O 1
ATOM 5115 N N . LEU B 1 288 ? -6.781 -11.242 -15.305 1 90.88 288 LEU B N 1
ATOM 5116 C CA . LEU B 1 288 ? -6.059 -11.367 -16.562 1 90.88 288 LEU B CA 1
ATOM 5117 C C . LEU B 1 288 ? -4.574 -11.617 -16.328 1 90.88 288 LEU B C 1
ATOM 5119 O O . LEU B 1 288 ? -3.955 -12.43 -17.016 1 90.88 288 LEU B O 1
ATOM 5123 N N . SER B 1 289 ? -4.016 -10.938 -15.383 1 87.62 289 SER B N 1
ATOM 5124 C CA . SER B 1 289 ? -2.59 -11.07 -15.102 1 87.62 289 SER B CA 1
ATOM 5125 C C . SER B 1 289 ? -2.26 -12.461 -14.555 1 87.62 289 SER B C 1
ATOM 5127 O O . SER B 1 289 ? -1.144 -12.953 -14.734 1 87.62 289 SER B O 1
ATOM 5129 N N . ALA B 1 290 ? -3.188 -13.07 -13.93 1 85.06 290 ALA B N 1
ATOM 5130 C CA . ALA B 1 290 ? -2.982 -14.398 -13.367 1 85.06 290 ALA B CA 1
ATOM 5131 C C . ALA B 1 290 ? -3.141 -15.477 -14.438 1 85.06 290 ALA B C 1
ATOM 5133 O O . ALA B 1 290 ? -2.406 -16.469 -14.445 1 85.06 290 ALA B O 1
ATOM 5134 N N . VAL B 1 291 ? -3.98 -15.25 -15.391 1 91 291 VAL B N 1
ATOM 5135 C CA . VAL B 1 291 ? -4.406 -16.297 -16.312 1 91 291 VAL B CA 1
ATOM 5136 C C . VAL B 1 291 ? -3.656 -16.172 -17.625 1 91 291 VAL B C 1
ATOM 5138 O O . VAL B 1 291 ? -3.229 -17.172 -18.203 1 91 291 VAL B O 1
ATOM 5141 N N . PHE B 1 292 ? -3.426 -15.031 -18.047 1 89.56 292 PHE B N 1
ATOM 5142 C CA . PHE B 1 292 ? -2.959 -14.742 -19.391 1 89.56 292 PHE B CA 1
ATOM 5143 C C . PHE B 1 292 ? -1.605 -15.398 -19.656 1 89.56 292 PHE B C 1
ATOM 5145 O O . PHE B 1 292 ? -1.426 -16.094 -20.656 1 89.56 292 PHE B O 1
ATOM 5152 N N . PRO B 1 293 ? -0.66 -15.25 -18.75 1 88.69 293 PRO B N 1
ATOM 5153 C CA . PRO B 1 293 ? 0.652 -15.844 -19.016 1 88.69 293 PRO B CA 1
ATOM 5154 C C . PRO B 1 293 ? 0.591 -17.359 -19.172 1 88.69 293 PRO B C 1
ATOM 5156 O O . PRO B 1 293 ? 1.278 -17.922 -20.031 1 88.69 293 PRO B O 1
ATOM 5159 N N . ILE B 1 294 ? -0.204 -18 -18.391 1 89.5 294 ILE B N 1
ATOM 5160 C CA . ILE B 1 294 ? -0.32 -19.453 -18.438 1 89.5 294 ILE B CA 1
ATOM 5161 C C . ILE B 1 294 ? -0.995 -19.875 -19.734 1 89.5 294 ILE B C 1
ATOM 5163 O O . ILE B 1 294 ? -0.536 -20.812 -20.406 1 89.5 294 ILE B O 1
ATOM 5167 N N . LEU B 1 295 ? -2.029 -19.172 -20.125 1 89.38 295 LEU B N 1
ATOM 5168 C CA . LEU B 1 295 ? -2.812 -19.547 -21.312 1 89.38 295 LEU B CA 1
ATOM 5169 C C . LEU B 1 295 ? -2.006 -19.328 -22.578 1 89.38 295 LEU B C 1
ATOM 5171 O O . LEU B 1 295 ? -2.186 -20.062 -23.562 1 89.38 295 LEU B O 1
ATOM 5175 N N . VAL B 1 296 ? -1.124 -18.391 -22.562 1 86.06 296 VAL B N 1
ATOM 5176 C CA . VAL B 1 296 ? -0.313 -18.078 -23.75 1 86.06 296 VAL B CA 1
ATOM 5177 C C . VAL B 1 296 ? 0.71 -19.188 -23.969 1 86.06 296 VAL B C 1
ATOM 5179 O O . VAL B 1 296 ? 1.037 -19.516 -25.109 1 86.06 296 VAL B O 1
ATOM 5182 N N . VAL B 1 297 ? 1.172 -19.812 -22.922 1 88.12 297 VAL B N 1
ATOM 5183 C CA . VAL B 1 297 ? 2.248 -20.797 -23.031 1 88.12 297 VAL B CA 1
ATOM 5184 C C . VAL B 1 297 ? 1.664 -22.203 -23.062 1 88.12 297 VAL B C 1
ATOM 5186 O O . VAL B 1 297 ? 2.322 -23.141 -23.516 1 88.12 297 VAL B O 1
ATOM 5189 N N . ALA B 1 298 ? 0.426 -22.391 -22.688 1 88.44 298 ALA B N 1
ATOM 5190 C CA . ALA B 1 298 ? -0.224 -23.672 -22.484 1 88.44 298 ALA B CA 1
ATOM 5191 C C . ALA B 1 298 ? -0.222 -24.5 -23.781 1 88.44 298 ALA B C 1
ATOM 5193 O O . ALA B 1 298 ? 0.053 -25.688 -23.766 1 88.44 298 ALA B O 1
ATOM 5194 N N . PRO B 1 299 ? -0.467 -23.828 -24.922 1 84.25 299 PRO B N 1
ATOM 5195 C CA . PRO B 1 299 ? -0.506 -24.625 -26.141 1 84.25 299 PRO B CA 1
ATOM 5196 C C . PRO B 1 299 ? 0.842 -25.266 -26.469 1 84.25 299 PRO B C 1
ATOM 5198 O O . PRO B 1 299 ? 0.891 -26.391 -26.969 1 84.25 299 PRO B O 1
ATOM 5201 N N . ARG B 1 300 ? 1.899 -24.641 -26.188 1 84.62 300 ARG B N 1
ATOM 5202 C CA . ARG B 1 300 ? 3.229 -25.188 -26.453 1 84.62 300 ARG B CA 1
ATOM 5203 C C . ARG B 1 300 ? 3.527 -26.359 -25.531 1 84.62 300 ARG B C 1
ATOM 5205 O O . ARG B 1 300 ? 4.188 -27.328 -25.938 1 84.62 300 ARG B O 1
ATOM 5212 N N . TYR B 1 301 ? 3.1 -26.281 -24.406 1 87.5 301 TYR B N 1
ATOM 5213 C CA . TYR B 1 301 ? 3.262 -27.391 -23.469 1 87.5 301 TYR B CA 1
ATOM 5214 C C . TYR B 1 301 ? 2.379 -28.562 -23.875 1 87.5 301 TYR B C 1
ATOM 5216 O O . TYR B 1 301 ? 2.832 -29.719 -23.891 1 87.5 301 TYR B O 1
ATOM 5224 N N . ALA B 1 302 ? 1.148 -28.25 -24.188 1 84.25 302 ALA B N 1
ATOM 5225 C CA . ALA B 1 302 ? 0.205 -29.297 -24.578 1 84.25 302 ALA B CA 1
ATOM 5226 C C . ALA B 1 302 ? 0.69 -30.047 -25.812 1 84.25 302 ALA B C 1
ATOM 5228 O O . ALA B 1 302 ? 0.462 -31.25 -25.953 1 84.25 302 ALA B O 1
ATOM 5229 N N . ALA B 1 303 ? 1.385 -29.312 -26.609 1 83.69 303 ALA B N 1
ATOM 5230 C CA . ALA B 1 303 ? 1.917 -29.891 -27.844 1 83.69 303 ALA B CA 1
ATOM 5231 C C . ALA B 1 303 ? 3.205 -30.656 -27.562 1 83.69 303 ALA B C 1
ATOM 5233 O O . ALA B 1 303 ? 3.752 -31.312 -28.469 1 83.69 303 ALA B O 1
ATOM 5234 N N . GLY B 1 304 ? 3.725 -30.516 -26.344 1 85.12 304 GLY B N 1
ATOM 5235 C CA . GLY B 1 304 ? 4.934 -31.234 -25.969 1 85.12 304 GLY B CA 1
ATOM 5236 C C . GLY B 1 304 ? 6.203 -30.5 -26.359 1 85.12 304 GLY B C 1
ATOM 5237 O O . GLY B 1 304 ? 7.297 -31.078 -26.312 1 85.12 304 GLY B O 1
ATOM 5238 N N . ALA B 1 305 ? 6.066 -29.297 -26.75 1 84.5 305 ALA B N 1
ATOM 5239 C CA . ALA B 1 305 ? 7.207 -28.531 -27.234 1 84.5 305 ALA B CA 1
ATOM 5240 C C . ALA B 1 305 ? 8.062 -28.016 -26.078 1 84.5 305 ALA B C 1
ATOM 5242 O O . ALA B 1 305 ? 9.25 -27.734 -26.266 1 84.5 305 ALA B O 1
ATOM 5243 N N . ILE B 1 306 ? 7.457 -27.891 -24.938 1 87.62 306 ILE B N 1
ATOM 5244 C CA . ILE B 1 306 ? 8.195 -27.422 -23.766 1 87.62 306 ILE B CA 1
ATOM 5245 C C . ILE B 1 306 ? 7.836 -28.266 -22.547 1 87.62 306 ILE B C 1
ATOM 5247 O O . ILE B 1 306 ? 6.824 -28.969 -22.547 1 87.62 306 ILE B O 1
ATOM 5251 N N . THR B 1 307 ? 8.727 -28.219 -21.594 1 91.31 307 THR B N 1
ATOM 5252 C CA . THR B 1 307 ? 8.492 -28.953 -20.359 1 91.31 307 THR B CA 1
ATOM 5253 C C . THR B 1 307 ? 7.629 -28.141 -19.406 1 91.31 307 THR B C 1
ATOM 5255 O O . THR B 1 307 ? 7.371 -26.953 -19.641 1 91.31 307 THR B O 1
ATOM 5258 N N . LEU B 1 308 ? 7.152 -28.891 -18.391 1 89.81 308 LEU B N 1
ATOM 5259 C CA . LEU B 1 308 ? 6.375 -28.203 -17.359 1 89.81 308 LEU B CA 1
ATOM 5260 C C . LEU B 1 308 ? 7.188 -27.094 -16.719 1 89.81 308 LEU B C 1
ATOM 5262 O O . LEU B 1 308 ? 6.664 -26 -16.453 1 89.81 308 LEU B O 1
ATOM 5266 N N . GLY B 1 309 ? 8.391 -27.312 -16.438 1 92.44 309 GLY B N 1
ATOM 5267 C CA . GLY B 1 309 ? 9.273 -26.312 -15.867 1 92.44 309 GLY B CA 1
ATOM 5268 C C . GLY B 1 309 ? 9.414 -25.078 -16.734 1 92.44 309 GLY B C 1
ATOM 5269 O O . GLY B 1 309 ? 9.336 -23.953 -16.234 1 92.44 309 GLY B O 1
ATOM 5270 N N . VAL B 1 310 ? 9.57 -25.266 -18 1 91.06 310 VAL B N 1
ATOM 5271 C CA . VAL B 1 310 ? 9.711 -24.156 -18.922 1 91.06 310 VAL B CA 1
ATOM 5272 C C . VAL B 1 310 ? 8.398 -23.375 -18.984 1 91.06 310 VAL B C 1
ATOM 5274 O O . VAL B 1 310 ? 8.414 -22.141 -19.094 1 91.06 310 VAL B O 1
ATOM 5277 N N . MET B 1 311 ? 7.367 -24.078 -18.953 1 90.19 311 MET B N 1
ATOM 5278 C CA . MET B 1 311 ? 6.07 -23.391 -18.969 1 90.19 311 MET B CA 1
ATOM 5279 C C . MET B 1 311 ? 5.914 -22.5 -17.734 1 90.19 311 MET B C 1
ATOM 5281 O O . MET B 1 311 ? 5.539 -21.344 -17.859 1 90.19 311 MET B O 1
ATOM 5285 N N . MET B 1 312 ? 6.203 -23.078 -16.594 1 91.44 312 MET B N 1
ATOM 5286 C CA . MET B 1 312 ? 6.074 -22.328 -15.352 1 91.44 312 MET B CA 1
ATOM 5287 C C . MET B 1 312 ? 7.059 -21.172 -15.312 1 91.44 312 MET B C 1
ATOM 5289 O O . MET B 1 312 ? 6.707 -20.062 -14.891 1 91.44 312 MET B O 1
ATOM 5293 N N . GLN B 1 313 ? 8.211 -21.391 -15.742 1 92.5 313 GLN B N 1
ATOM 5294 C CA . GLN B 1 313 ? 9.234 -20.359 -15.805 1 92.5 313 GLN B CA 1
ATOM 5295 C C . GLN B 1 313 ? 8.797 -19.203 -16.703 1 92.5 313 GLN B C 1
ATOM 5297 O O . GLN B 1 313 ? 8.969 -18.031 -16.344 1 92.5 313 GLN B O 1
ATOM 5302 N N . THR B 1 314 ? 8.273 -19.578 -17.812 1 90.94 314 THR B N 1
ATOM 5303 C CA . THR B 1 314 ? 7.852 -18.578 -18.781 1 90.94 314 THR B CA 1
ATOM 5304 C C . THR B 1 314 ? 6.703 -17.734 -18.219 1 90.94 314 THR B C 1
ATOM 5306 O O . THR B 1 314 ? 6.703 -16.516 -18.344 1 90.94 314 THR B O 1
ATOM 5309 N N . ALA B 1 315 ? 5.754 -18.422 -17.656 1 90.5 315 ALA B N 1
ATOM 5310 C CA . ALA B 1 315 ? 4.629 -17.703 -17.062 1 90.5 315 ALA B CA 1
ATOM 5311 C C . ALA B 1 315 ? 5.098 -16.719 -15.992 1 90.5 315 ALA B C 1
ATOM 5313 O O . ALA B 1 315 ? 4.641 -15.578 -15.945 1 90.5 315 ALA B O 1
ATOM 5314 N N . GLN B 1 316 ? 6 -17.141 -15.156 1 92.44 316 GLN B N 1
ATOM 5315 C CA . GLN B 1 316 ? 6.527 -16.297 -14.086 1 92.44 316 GLN B CA 1
ATOM 5316 C C . GLN B 1 316 ? 7.34 -15.141 -14.648 1 92.44 316 GLN B C 1
ATOM 5318 O O . GLN B 1 316 ? 7.277 -14.016 -14.133 1 92.44 316 GLN B O 1
ATOM 5323 N N . ALA B 1 317 ? 8.102 -15.445 -15.656 1 92.69 317 ALA B N 1
ATOM 5324 C CA . ALA B 1 317 ? 8.883 -14.398 -16.312 1 92.69 317 ALA B CA 1
ATOM 5325 C C . ALA B 1 317 ? 7.977 -13.32 -16.891 1 92.69 317 ALA B C 1
ATOM 5327 O O . ALA B 1 317 ? 8.273 -12.125 -16.797 1 92.69 317 ALA B O 1
ATOM 5328 N N . PHE B 1 318 ? 6.957 -13.789 -17.5 1 90.19 318 PHE B N 1
ATOM 5329 C CA . PHE B 1 318 ? 5.957 -12.875 -18.047 1 90.19 318 PHE B CA 1
ATOM 5330 C C . PHE B 1 318 ? 5.398 -11.977 -16.953 1 90.19 318 PHE B C 1
ATOM 5332 O O . PHE B 1 318 ? 5.332 -10.758 -17.125 1 90.19 318 PHE B O 1
ATOM 5339 N N . GLN B 1 319 ? 5.07 -12.531 -15.859 1 89.94 319 GLN B N 1
ATOM 5340 C CA . GLN B 1 319 ? 4.496 -11.781 -14.742 1 89.94 319 GLN B CA 1
ATOM 5341 C C . GLN B 1 319 ? 5.488 -10.75 -14.203 1 89.94 319 GLN B C 1
ATOM 5343 O O . GLN B 1 319 ? 5.109 -9.617 -13.898 1 89.94 319 GLN B O 1
ATOM 5348 N N . GLN B 1 320 ? 6.684 -11.148 -14.094 1 92 320 GLN B N 1
ATOM 5349 C CA . GLN B 1 320 ? 7.715 -10.242 -13.594 1 92 320 GLN B CA 1
ATOM 5350 C C . GLN B 1 320 ? 7.938 -9.078 -14.555 1 92 320 GLN B C 1
ATOM 5352 O O . GLN B 1 320 ? 8.102 -7.934 -14.125 1 92 320 GLN B O 1
ATOM 5357 N N . ALA B 1 321 ? 7.957 -9.367 -15.812 1 89.5 321 ALA B N 1
ATOM 5358 C CA . ALA B 1 321 ? 8.133 -8.328 -16.812 1 89.5 321 ALA B CA 1
ATOM 5359 C C . ALA B 1 321 ? 6.984 -7.32 -16.766 1 89.5 321 ALA B C 1
ATOM 5361 O O . ALA B 1 321 ? 7.211 -6.109 -16.812 1 89.5 321 ALA B O 1
ATOM 5362 N N . VAL B 1 322 ? 5.832 -7.812 -16.656 1 86.81 322 VAL B N 1
ATOM 5363 C CA . VAL B 1 322 ? 4.656 -6.953 -16.594 1 86.81 322 VAL B CA 1
ATOM 5364 C C . VAL B 1 322 ? 4.699 -6.098 -15.336 1 86.81 322 VAL B C 1
ATOM 5366 O O . VAL B 1 322 ? 4.402 -4.902 -15.383 1 86.81 322 VAL B O 1
ATOM 5369 N N . ALA B 1 323 ? 5.059 -6.711 -14.25 1 88 323 ALA B N 1
ATOM 5370 C CA . ALA B 1 323 ? 5.168 -5.992 -12.984 1 88 323 ALA B CA 1
ATOM 5371 C C . ALA B 1 323 ? 6.199 -4.871 -13.07 1 88 323 ALA B C 1
ATOM 5373 O O . ALA B 1 323 ? 5.965 -3.764 -12.586 1 88 323 ALA B O 1
ATOM 5374 N N . ALA B 1 324 ? 7.273 -5.16 -13.633 1 90.69 324 ALA B N 1
ATOM 5375 C CA . ALA B 1 324 ? 8.328 -4.16 -13.797 1 90.69 324 ALA B CA 1
ATOM 5376 C C . ALA B 1 324 ? 7.832 -2.979 -14.625 1 90.69 324 ALA B C 1
ATOM 5378 O O . ALA B 1 324 ? 8.148 -1.826 -14.32 1 90.69 324 ALA B O 1
ATOM 5379 N N . LEU B 1 325 ? 7.051 -3.188 -15.531 1 87.12 325 LEU B N 1
ATOM 5380 C CA . LEU B 1 325 ? 6.574 -2.154 -16.453 1 87.12 325 LEU B CA 1
ATOM 5381 C C . LEU B 1 325 ? 5.504 -1.294 -15.781 1 87.12 325 LEU B C 1
ATOM 5383 O O . LEU B 1 325 ? 5.16 -0.222 -16.281 1 87.12 325 LEU B O 1
ATOM 5387 N N . SER B 1 326 ? 5 -1.666 -14.664 1 84.44 326 SER B N 1
ATOM 5388 C CA . SER B 1 326 ? 3.951 -0.924 -13.969 1 84.44 326 SER B CA 1
ATOM 5389 C C . SER B 1 326 ? 4.543 0.142 -13.055 1 84.44 326 SER B C 1
ATOM 5391 O O . SER B 1 326 ? 3.807 0.87 -12.383 1 84.44 326 SER B O 1
ATOM 5393 N N . TRP B 1 327 ? 5.848 0.294 -13 1 88 327 TRP B N 1
ATOM 5394 C CA . TRP B 1 327 ? 6.555 1.176 -12.078 1 88 327 TRP B CA 1
ATOM 5395 C C . TRP B 1 327 ? 6.059 2.611 -12.203 1 88 327 TRP B C 1
ATOM 5397 O O . TRP B 1 327 ? 5.828 3.289 -11.203 1 88 327 TRP B O 1
ATOM 5407 N N . PRO B 1 328 ? 5.836 3.139 -13.438 1 81.94 328 PRO B N 1
ATOM 5408 C CA . PRO B 1 328 ? 5.426 4.543 -13.539 1 81.94 328 PRO B CA 1
ATOM 5409 C C . PRO B 1 328 ? 4.074 4.812 -12.875 1 81.94 328 PRO B C 1
ATOM 5411 O O . PRO B 1 328 ? 3.922 5.805 -12.164 1 81.94 328 PRO B O 1
ATOM 5414 N N . ILE B 1 329 ? 3.236 3.875 -13.031 1 76.94 329 ILE B N 1
ATOM 5415 C CA . ILE B 1 329 ? 1.901 4.062 -12.477 1 76.94 329 ILE B CA 1
ATOM 5416 C C . ILE B 1 329 ? 1.947 3.902 -10.961 1 76.94 329 ILE B C 1
ATOM 5418 O O . ILE B 1 329 ? 1.264 4.629 -10.234 1 76.94 329 ILE B O 1
ATOM 5422 N N . ASP B 1 330 ? 2.74 3.02 -10.57 1 81.75 330 ASP B N 1
ATOM 5423 C CA . ASP B 1 330 ? 2.824 2.719 -9.141 1 81.75 330 ASP B CA 1
ATOM 5424 C C . ASP B 1 330 ? 3.498 3.857 -8.383 1 81.75 330 ASP B C 1
ATOM 5426 O O . ASP B 1 330 ? 3.312 3.996 -7.168 1 81.75 330 ASP B O 1
ATOM 5430 N N . ASN B 1 331 ? 4.262 4.664 -9.094 1 87 331 ASN B N 1
ATOM 5431 C CA . ASN B 1 331 ? 5.055 5.672 -8.398 1 87 331 ASN B CA 1
ATOM 5432 C C . ASN B 1 331 ? 4.652 7.086 -8.812 1 87 331 ASN B C 1
ATOM 5434 O O . ASN B 1 331 ? 5.348 8.055 -8.492 1 87 331 ASN B O 1
ATOM 5438 N N . LEU B 1 332 ? 3.564 7.258 -9.484 1 79.06 332 LEU B N 1
ATOM 5439 C CA . LEU B 1 332 ? 3.129 8.555 -9.984 1 79.06 332 LEU B CA 1
ATOM 5440 C C . LEU B 1 332 ? 2.943 9.547 -8.836 1 79.06 332 LEU B C 1
ATOM 5442 O O . LEU B 1 332 ? 3.432 10.68 -8.898 1 79.06 332 LEU B O 1
ATOM 5446 N N . ALA B 1 333 ? 2.324 9.102 -7.852 1 76.38 333 ALA B N 1
ATOM 5447 C CA . ALA B 1 333 ? 2.061 9.977 -6.711 1 76.38 333 ALA B CA 1
ATOM 5448 C C . ALA B 1 333 ? 3.355 10.352 -6 1 76.38 333 ALA B C 1
ATOM 5450 O O . ALA B 1 333 ? 3.539 11.5 -5.598 1 76.38 333 ALA B O 1
ATOM 5451 N N . THR B 1 334 ? 4.184 9.406 -5.883 1 87.25 334 THR B N 1
ATOM 5452 C CA . THR B 1 334 ? 5.457 9.648 -5.211 1 87.25 334 THR B CA 1
ATOM 5453 C C . THR B 1 334 ? 6.316 10.625 -6.012 1 87.25 334 THR B C 1
ATOM 5455 O O . THR B 1 334 ? 6.945 11.516 -5.441 1 87.25 334 THR B O 1
ATOM 5458 N N . VAL B 1 335 ? 6.273 10.477 -7.262 1 87.75 335 VAL B N 1
ATOM 5459 C CA . VAL B 1 335 ? 7.035 11.375 -8.125 1 87.75 335 VAL B CA 1
ATOM 5460 C C . VAL B 1 335 ? 6.473 12.789 -8.023 1 87.75 335 VAL B C 1
ATOM 5462 O O . VAL B 1 335 ? 7.23 13.758 -7.957 1 87.75 335 VAL B O 1
ATOM 5465 N N . ALA B 1 336 ? 5.262 12.883 -8 1 79.88 336 ALA B N 1
ATOM 5466 C CA . ALA B 1 336 ? 4.625 14.188 -7.875 1 79.88 336 ALA B CA 1
ATOM 5467 C C . ALA B 1 336 ? 4.996 14.859 -6.555 1 79.88 336 ALA B C 1
ATOM 5469 O O . ALA B 1 336 ? 5.305 16.047 -6.52 1 79.88 336 ALA B O 1
ATOM 5470 N N . GLN B 1 337 ? 4.945 14.047 -5.535 1 84.25 337 GLN B N 1
ATOM 5471 C CA . GLN B 1 337 ? 5.324 14.562 -4.223 1 84.25 337 GLN B CA 1
ATOM 5472 C C . GLN B 1 337 ? 6.781 15.023 -4.215 1 84.25 337 GLN B C 1
ATOM 5474 O O . GLN B 1 337 ? 7.102 16.078 -3.672 1 84.25 337 GLN B O 1
ATOM 5479 N N . TRP B 1 338 ? 7.574 14.227 -4.754 1 90.88 338 TRP B N 1
ATOM 5480 C CA . TRP B 1 338 ? 9 14.547 -4.828 1 90.88 338 TRP B CA 1
ATOM 5481 C C . TRP B 1 338 ? 9.234 15.836 -5.602 1 90.88 338 TRP B C 1
ATOM 5483 O O . TRP B 1 338 ? 9.953 16.719 -5.137 1 90.88 338 TRP B O 1
ATOM 5493 N N . THR B 1 339 ? 8.609 16 -6.754 1 88.12 339 THR B N 1
ATOM 5494 C CA . THR B 1 339 ? 8.781 17.172 -7.605 1 88.12 339 THR B CA 1
ATOM 5495 C C . THR B 1 339 ? 8.297 18.438 -6.895 1 88.12 339 THR B C 1
ATOM 5497 O O . THR B 1 339 ? 8.945 19.484 -6.957 1 88.12 339 THR B O 1
ATOM 5500 N N . ALA B 1 340 ? 7.27 18.281 -6.227 1 83.19 340 ALA B N 1
ATOM 5501 C CA . ALA B 1 340 ? 6.727 19.422 -5.496 1 83.19 340 ALA B CA 1
ATOM 5502 C C . ALA B 1 340 ? 7.691 19.891 -4.402 1 83.19 340 ALA B C 1
ATOM 5504 O O . ALA B 1 340 ? 7.941 21.078 -4.246 1 83.19 340 ALA B O 1
ATOM 5505 N N . SER B 1 341 ? 8.195 18.953 -3.699 1 90.12 341 SER B N 1
ATOM 5506 C CA . SER B 1 341 ? 9.117 19.281 -2.621 1 90.12 341 SER B CA 1
ATOM 5507 C C . SER B 1 341 ? 10.414 19.875 -3.168 1 90.12 341 SER B C 1
ATOM 5509 O O . SER B 1 341 ? 10.977 20.797 -2.574 1 90.12 341 SER B O 1
ATOM 5511 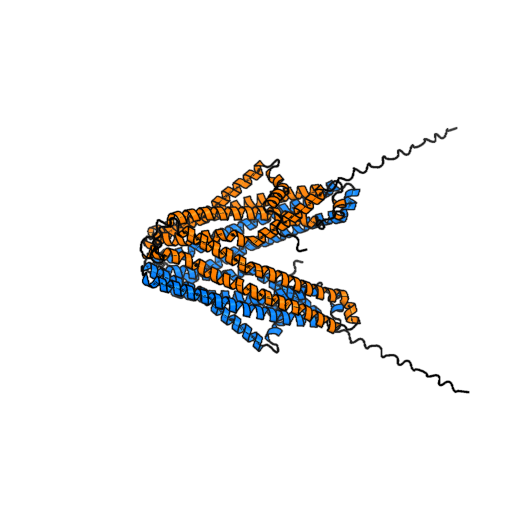N N . VAL B 1 342 ? 10.828 19.359 -4.25 1 91.06 342 VAL B N 1
ATOM 5512 C CA . VAL B 1 342 ? 12.031 19.891 -4.887 1 91.06 342 VAL B CA 1
ATOM 5513 C C . VAL B 1 342 ? 11.805 21.344 -5.277 1 91.06 342 VAL B C 1
ATOM 5515 O O . VAL B 1 342 ? 12.656 22.203 -5.023 1 91.06 342 VAL B O 1
ATOM 5518 N N . GLU B 1 343 ? 10.695 21.609 -5.836 1 87.12 343 GLU B N 1
ATOM 5519 C CA . GLU B 1 343 ? 10.383 22.969 -6.262 1 87.12 343 GLU B CA 1
ATOM 5520 C C . GLU B 1 343 ? 10.328 23.922 -5.07 1 87.12 343 GLU B C 1
ATOM 5522 O O . GLU B 1 343 ? 10.797 25.062 -5.16 1 87.12 343 GLU B O 1
ATOM 5527 N N . ARG B 1 344 ? 9.836 23.438 -4.043 1 87.31 344 ARG B N 1
ATOM 5528 C CA . ARG B 1 344 ? 9.742 24.281 -2.85 1 87.31 344 ARG B CA 1
ATOM 5529 C C . ARG B 1 344 ? 11.133 24.562 -2.279 1 87.31 344 ARG B C 1
ATOM 5531 O O . ARG B 1 344 ? 11.414 25.688 -1.865 1 87.31 344 ARG B O 1
ATOM 5538 N N . VAL B 1 345 ? 11.922 23.641 -2.213 1 90.94 345 VAL B N 1
ATOM 5539 C CA . VAL B 1 345 ? 13.273 23.812 -1.697 1 90.94 345 VAL B CA 1
ATOM 5540 C C . VAL B 1 345 ? 14.07 24.719 -2.639 1 90.94 345 VAL B C 1
ATOM 5542 O O . VAL B 1 345 ? 14.836 25.578 -2.191 1 90.94 345 VAL B O 1
ATOM 5545 N N . LEU B 1 346 ? 13.867 24.5 -3.906 1 88.56 346 LEU B N 1
ATOM 5546 C CA . LEU B 1 346 ? 14.523 25.359 -4.891 1 88.56 346 LEU B CA 1
ATOM 5547 C C . LEU B 1 346 ? 14.07 26.812 -4.738 1 88.56 346 LEU B C 1
ATOM 5549 O O . LEU B 1 346 ? 14.883 27.734 -4.855 1 88.56 346 LEU B O 1
ATOM 5553 N N . GLY B 1 347 ? 12.836 26.984 -4.551 1 85.5 347 GLY B N 1
ATOM 5554 C CA . GLY B 1 347 ? 12.328 28.328 -4.301 1 85.5 347 GLY B CA 1
ATOM 5555 C C . GLY B 1 347 ? 12.992 29 -3.113 1 85.5 347 GLY B C 1
ATOM 5556 O O . GLY B 1 347 ? 13.32 30.188 -3.174 1 85.5 347 GLY B O 1
ATOM 5557 N N . LEU B 1 348 ? 13.133 28.266 -2.08 1 87.94 348 LEU B N 1
ATOM 5558 C CA . LEU B 1 348 ? 13.797 28.797 -0.898 1 87.94 348 LEU B CA 1
ATOM 5559 C C . LEU B 1 348 ? 15.25 29.156 -1.206 1 87.94 348 LEU B C 1
ATOM 5561 O O . LEU B 1 348 ? 15.727 30.234 -0.835 1 87.94 348 LEU B O 1
ATOM 5565 N N . LYS B 1 349 ? 15.953 28.297 -1.806 1 88.38 349 LYS B N 1
ATOM 5566 C CA . LYS B 1 349 ? 17.359 28.531 -2.152 1 88.38 349 LYS B CA 1
ATOM 5567 C C . LYS B 1 349 ? 17.5 29.766 -3.027 1 88.38 349 LYS B C 1
ATOM 5569 O O . LYS B 1 349 ? 18.406 30.578 -2.809 1 88.38 349 LYS B O 1
ATOM 5574 N N . GLU B 1 350 ? 16.672 29.859 -3.961 1 85.88 350 GLU B N 1
ATOM 5575 C CA . GLU B 1 350 ? 16.703 31.016 -4.859 1 85.88 350 GLU B CA 1
ATOM 5576 C C . GLU B 1 350 ? 16.422 32.312 -4.105 1 85.88 350 GLU B C 1
ATOM 5578 O O . GLU B 1 350 ? 17.047 33.344 -4.371 1 85.88 350 GLU B O 1
ATOM 5583 N N . ALA B 1 351 ? 15.492 32.219 -3.244 1 84.94 351 ALA B N 1
ATOM 5584 C CA . ALA B 1 351 ? 15.172 33.406 -2.428 1 84.94 351 ALA B CA 1
ATOM 5585 C C . ALA B 1 351 ? 16.359 33.781 -1.551 1 84.94 351 ALA B C 1
ATOM 5587 O O . ALA B 1 351 ? 16.656 34.969 -1.395 1 84.94 351 ALA B O 1
ATOM 5588 N N . LEU B 1 352 ? 16.984 32.844 -0.998 1 86.75 352 LEU B N 1
ATOM 5589 C CA . LEU B 1 352 ? 18.125 33.094 -0.132 1 86.75 352 LEU B CA 1
ATOM 5590 C C . LEU B 1 352 ? 19.312 33.625 -0.934 1 86.75 352 LEU B C 1
ATOM 5592 O O . LEU B 1 352 ? 20.016 34.531 -0.477 1 86.75 352 LEU B O 1
ATOM 5596 N N . ASP B 1 353 ? 19.484 33.094 -2.098 1 84.88 353 ASP B N 1
ATOM 5597 C CA . ASP B 1 353 ? 20.578 33.5 -2.955 1 84.88 353 ASP B CA 1
ATOM 5598 C C . ASP B 1 353 ? 20.375 34.938 -3.438 1 84.88 353 ASP B C 1
ATOM 5600 O O . ASP B 1 353 ? 21.344 35.656 -3.729 1 84.88 353 ASP B O 1
ATOM 5604 N N . GLY B 1 354 ? 19.188 35.312 -3.471 1 81.38 354 GLY B N 1
ATOM 5605 C CA . GLY B 1 354 ? 18.859 36.656 -3.947 1 81.38 354 GLY B CA 1
ATOM 5606 C C . GLY B 1 354 ? 19.047 37.719 -2.889 1 81.38 354 GLY B C 1
ATOM 5607 O O . GLY B 1 354 ? 19.047 38.906 -3.197 1 81.38 354 GLY B O 1
ATOM 5608 N N . ILE B 1 355 ? 19.219 37.344 -1.65 1 80.62 355 ILE B N 1
ATOM 5609 C CA . ILE B 1 355 ? 19.375 38.312 -0.575 1 80.62 355 ILE B CA 1
ATOM 5610 C C . ILE B 1 355 ? 20.844 38.75 -0.492 1 80.62 355 ILE B C 1
ATOM 5612 O O . ILE B 1 355 ? 21.734 37.906 -0.401 1 80.62 355 ILE B O 1
ATOM 5616 N N . THR B 1 356 ? 21.062 40.094 -0.693 1 70.19 356 THR B N 1
ATOM 5617 C CA . THR B 1 356 ? 22.391 40.688 -0.532 1 70.19 356 THR B CA 1
ATOM 5618 C C . THR B 1 356 ? 22.734 40.844 0.946 1 70.19 356 THR B C 1
ATOM 5620 O O . THR B 1 356 ? 21.922 41.375 1.721 1 70.19 356 THR B O 1
ATOM 5623 N N . PRO B 1 357 ? 23.797 40.281 1.418 1 64.12 357 PRO B N 1
ATOM 5624 C CA . PRO B 1 357 ? 24.172 40.375 2.83 1 64.12 357 PRO B CA 1
ATOM 5625 C C . PRO B 1 357 ? 24.172 41.812 3.355 1 64.12 357 PRO B C 1
ATOM 5627 O O . PRO B 1 357 ? 24.453 42.75 2.605 1 64.12 357 PRO B O 1
ATOM 5630 N N . LEU B 1 358 ? 23.453 42.156 4.422 1 56.22 358 LEU B N 1
ATOM 5631 C CA . LEU B 1 358 ? 23.5 43.469 5.047 1 56.22 358 LEU B CA 1
ATOM 5632 C C . LEU B 1 358 ? 24.938 43.844 5.379 1 56.22 358 LEU B C 1
ATOM 5634 O O . LEU B 1 358 ? 25.75 43 5.754 1 56.22 358 LEU B O 1
ATOM 5638 N N . PRO B 1 359 ? 25.438 44.969 4.867 1 53.03 359 PRO B N 1
ATOM 5639 C CA . PRO B 1 359 ? 26.766 45.438 5.27 1 53.03 359 PRO B CA 1
ATOM 5640 C C . PRO B 1 359 ? 26.984 45.344 6.777 1 53.03 359 PRO B C 1
ATOM 5642 O O . PRO B 1 359 ? 26.031 45.469 7.555 1 53.03 359 PRO B O 1
ATOM 5645 N N . PRO B 1 360 ? 28.016 44.688 7.176 1 49.19 360 PRO B N 1
ATOM 5646 C CA . PRO B 1 360 ? 28.297 44.656 8.609 1 49.19 360 PRO B CA 1
ATOM 5647 C C . PRO B 1 360 ? 28.031 46 9.281 1 49.19 360 PRO B C 1
ATOM 5649 O O . PRO B 1 360 ? 28.359 47.062 8.727 1 49.19 360 PRO B O 1
ATOM 5652 N N . VAL B 1 361 ? 26.938 46.156 9.945 1 47.78 361 VAL B N 1
ATOM 5653 C CA . VAL B 1 361 ? 26.75 47.406 10.695 1 47.78 361 VAL B CA 1
ATOM 5654 C C . VAL B 1 361 ? 28.062 47.781 11.398 1 47.78 361 VAL B C 1
ATOM 5656 O O . VAL B 1 361 ? 28.594 47 12.188 1 47.78 361 VAL B O 1
ATOM 5659 N N . LYS B 1 362 ? 28.891 48.656 10.914 1 46.72 362 LYS B N 1
ATOM 5660 C CA . LYS B 1 362 ? 30.016 49.219 11.648 1 46.72 362 LYS B CA 1
ATOM 5661 C C . LYS B 1 362 ? 29.609 49.625 13.07 1 46.72 362 LYS B C 1
ATOM 5663 O O . LYS B 1 362 ? 28.688 50.406 13.25 1 46.72 362 LYS B O 1
ATOM 5668 N N . ALA B 1 363 ? 29.844 48.75 14.039 1 47.66 363 ALA B N 1
ATOM 5669 C CA . ALA B 1 363 ? 29.703 49.219 15.414 1 47.66 363 ALA B CA 1
ATOM 5670 C C . ALA B 1 363 ? 30.094 50.688 15.547 1 47.66 363 ALA B C 1
ATOM 5672 O O . ALA B 1 363 ? 31.078 51.125 14.945 1 47.66 363 ALA B O 1
ATOM 5673 N N . PRO B 1 364 ? 29.172 51.5 15.844 1 45.53 364 PRO B N 1
ATOM 5674 C CA . PRO B 1 364 ? 29.656 52.875 16.047 1 45.53 364 PRO B CA 1
ATOM 5675 C C . PRO B 1 364 ? 30.969 52.906 16.828 1 45.53 364 PRO B C 1
ATOM 5677 O O . PRO B 1 364 ? 31.172 52.094 17.734 1 45.53 364 PRO B O 1
ATOM 5680 N N . ALA B 1 365 ? 32.031 53.344 16.281 1 47 365 ALA B N 1
ATOM 5681 C CA . ALA B 1 365 ? 33.25 53.594 17.016 1 47 365 ALA B CA 1
ATOM 5682 C C . ALA B 1 365 ? 32.969 54.188 18.406 1 47 365 ALA B C 1
ATOM 5684 O O . ALA B 1 365 ? 32.094 55.031 18.547 1 47 365 ALA B O 1
ATOM 5685 N N . PRO B 1 366 ? 33.281 53.5 19.469 1 43.38 366 PRO B N 1
ATOM 5686 C CA . PRO B 1 366 ? 33.125 54.156 20.75 1 43.38 366 PRO B CA 1
ATOM 5687 C C . PRO B 1 366 ? 33.531 55.625 20.719 1 43.38 366 PRO B C 1
ATOM 5689 O O . PRO B 1 366 ? 34.562 55.969 20.156 1 43.38 366 PRO B O 1
ATOM 5692 N N . ASP B 1 367 ? 32.656 56.531 20.5 1 43.66 367 ASP B N 1
ATOM 5693 C CA . ASP B 1 367 ? 33.062 57.906 20.703 1 43.66 367 ASP B CA 1
ATOM 5694 C C . ASP B 1 367 ? 34 58.031 21.891 1 43.66 367 ASP B C 1
ATOM 5696 O O . ASP B 1 367 ? 33.688 57.594 23 1 43.66 367 ASP B O 1
ATOM 5700 N N . LEU B 1 368 ? 35.344 57.875 21.75 1 42.03 368 LEU B N 1
ATOM 5701 C CA . LEU B 1 368 ? 36.312 58.281 22.766 1 42.03 368 LEU B CA 1
ATOM 5702 C C . LEU B 1 368 ? 35.844 59.562 23.484 1 42.03 368 LEU B C 1
ATOM 5704 O O . LEU B 1 368 ? 35.75 60.625 22.859 1 42.03 368 LEU B O 1
ATOM 5708 N N . LEU B 1 369 ? 34.844 59.5 24.422 1 40.16 369 LEU B N 1
ATOM 5709 C CA . LEU B 1 369 ? 34.688 60.594 25.359 1 40.16 369 LEU B CA 1
ATOM 5710 C C . LEU B 1 369 ? 36.062 61.188 25.734 1 40.16 369 LEU B C 1
ATOM 5712 O O . LEU B 1 369 ? 36.906 60.469 26.25 1 40.16 369 LEU B O 1
ATOM 5716 N N . SER B 1 370 ? 36.656 62.031 24.891 1 39.69 370 SER B N 1
ATOM 5717 C CA . SER B 1 370 ? 37.75 62.875 25.281 1 39.69 370 SER B CA 1
ATOM 5718 C C . SER B 1 370 ? 37.594 63.375 26.719 1 39.69 370 SER B C 1
ATOM 5720 O O . SER B 1 370 ? 36.656 64.125 27.031 1 39.69 370 SER B O 1
ATOM 5722 N N . ASP B 1 371 ? 37.844 62.531 27.719 1 37.09 371 ASP B N 1
ATOM 5723 C CA . ASP B 1 371 ? 38.031 63 29.094 1 37.09 371 ASP B CA 1
ATOM 5724 C C . ASP B 1 371 ? 38.844 64.25 29.156 1 37.09 371 ASP B C 1
ATOM 5726 O O . ASP B 1 371 ? 40.031 64.25 28.828 1 37.09 371 ASP B O 1
ATOM 5730 N N . GLY B 1 372 ? 38.375 65.375 28.562 1 37.06 372 GLY B N 1
ATOM 5731 C CA . GLY B 1 372 ? 39 66.688 28.906 1 37.06 372 GLY B CA 1
ATOM 5732 C C . GLY B 1 372 ? 39.375 66.812 30.359 1 37.06 372 GLY B C 1
ATOM 5733 O O . GLY B 1 372 ? 38.5 66.688 31.25 1 37.06 372 GLY B O 1
ATOM 5734 N N . GLY B 1 373 ? 40.562 66.312 30.781 1 36.75 373 GLY B N 1
ATOM 5735 C CA . GLY B 1 373 ? 41.375 66.438 32 1 36.75 373 GLY B CA 1
ATOM 5736 C C . GLY B 1 373 ? 41.344 67.875 32.531 1 36.75 373 GLY B C 1
ATOM 5737 O O . GLY B 1 373 ? 41.906 68.812 31.922 1 36.75 373 GLY B O 1
ATOM 5738 N N . ASN B 1 374 ? 40.125 68.312 32.969 1 34.91 374 ASN B N 1
ATOM 5739 C CA . ASN B 1 374 ? 40.125 69.562 33.781 1 34.91 374 ASN B CA 1
ATOM 5740 C C . ASN B 1 374 ? 41.156 69.438 34.906 1 34.91 374 ASN B C 1
ATOM 5742 O O . ASN B 1 374 ? 41 68.625 35.812 1 34.91 374 ASN B O 1
ATOM 5746 N N . THR B 1 375 ? 42.469 69.562 34.562 1 35.31 375 THR B N 1
ATOM 5747 C CA . THR B 1 375 ? 43.625 69.812 35.438 1 35.31 375 THR B CA 1
ATOM 5748 C C . THR B 1 375 ? 43.312 70.938 36.469 1 35.31 375 THR B C 1
ATOM 5750 O O . THR B 1 375 ? 43.188 72.062 36.094 1 35.31 375 THR B O 1
ATOM 5753 N N . ALA B 1 376 ? 42.375 70.688 37.406 1 39.62 376 ALA B N 1
ATOM 5754 C CA . ALA B 1 376 ? 42.312 71.625 38.531 1 39.62 376 ALA B CA 1
ATOM 5755 C C . ALA B 1 376 ? 43.688 71.875 39.125 1 39.62 376 ALA B C 1
ATOM 5757 O O . ALA B 1 376 ? 44.406 70.875 39.5 1 39.62 376 ALA B O 1
ATOM 5758 N N . ARG B 1 377 ? 44.375 73 38.75 1 33.94 377 ARG B N 1
ATOM 5759 C CA . ARG B 1 377 ? 45.531 73.625 39.344 1 33.94 377 ARG B CA 1
ATOM 5760 C C . ARG B 1 377 ? 45.406 73.75 40.875 1 33.94 377 ARG B C 1
ATOM 5762 O O . ARG B 1 377 ? 44.5 74.375 41.375 1 33.94 377 ARG B O 1
ATOM 5769 N N . LYS B 1 378 ? 45.75 72.562 41.5 1 34.97 378 LYS B N 1
ATOM 5770 C CA . LYS B 1 378 ? 46.125 72.75 42.906 1 34.97 378 LYS B CA 1
ATOM 5771 C C . LYS B 1 378 ? 47.031 73.938 43.125 1 34.97 378 LYS B C 1
ATOM 5773 O O . LYS B 1 378 ? 48.188 73.938 42.688 1 34.97 378 LYS B O 1
ATOM 5778 N N . ARG B 1 379 ? 46.531 75.312 43.094 1 26.73 379 ARG B N 1
ATOM 5779 C CA . ARG B 1 379 ? 46.969 76.25 44.125 1 26.73 379 ARG B CA 1
ATOM 5780 C C . ARG B 1 379 ? 46.281 75.938 45.438 1 26.73 379 ARG B C 1
ATOM 5782 O O . ARG B 1 379 ? 45.062 75.625 45.469 1 26.73 379 ARG B O 1
#

Secondary structure (DSSP, 8-state):
----SS-S-HHHHHHHHHHHHTHHHHSTTHHHHHHHHHHHHHHHHHHHHHHHHHHHHHHHHHHHHHTT-GGGHHHHHHHHHHHHHHHHHHHHHHHHHHHHHHHHHHHHHHHHHHHHHSSTTHHHHGGGSSSS-S-HHHIIIIIHHHHHHHHHHHHHHHHHHHHHHHHHHHHHHHHT-S-EEEETTEEEE-TTHHHHHHHHHHHHHHHHHHHHHHHHHHHHHHHHHHHHHHHHHHHHHHHTHHHHHHHT-HHHHHHHHHHHHHHHHHHHHHHHHHHHHHHHHHHHHHHHHHHHHHHHHHHHHHTTSS-HHHHHHHHHHHHHHHHHHTHHHHTHHHHHHHHHHHHHHHHHHHHHHTPPPP---------------------/----SS-S-HHHHHHHHHHHHTHHHHSTTHHHHHHHHHHHHHHHHHHHHHHHHHHHHHHHHHHHHHTT-GGGHHHHHHHHHHHHHHHHHHHHHHHHHHHHHHHHHHHHHHHHHHHHHSSTTHHHHGGGSSSS-S-HHHIIIIIHHHHHHHHHHHHHHHHHHHHHHHHHHHHHHHHT-S-EEEETTEEEE-TTHHHHHHHHHHHHHHHHHHHHHHHHHHHHHHHHHHHHHHHHHHHHHHHTHHHHHHTT-HHHHHHHHHHHHHHHHHHHHHHHHHHHHHHHHHHHHHHHHHHHHHHHHHHHHHTTSS-HHHHHHHHHHHHHHHHHHTHHHHTHHHHHHHHHHHHHHHHHHHHHHTPPPP---------------------

Radius of gyration: 33.87 Å; Cα contacts (8 Å, |Δi|>4): 761; chains: 2; bounding box: 107×119×84 Å

pLDDT: mean 83.91, std 16.05, range [23.58, 98.0]

Nearest PDB structures (foldseek):
  8z9x-assembly1_A  TM=8.444E-01  e=8.688E-07  Homo sapiens
  7xec-assembly1_A  TM=6.514E-01  e=1.489E-07  Homo sapiens
  7x1w-assembly1_B  TM=6.042E-01  e=2.681E-07  Homo sapiens
  7x1w-assembly1_A  TM=5.915E-01  e=4.826E-07  Homo sapiens
  6qv0-assembly1_A  TM=4.421E-01  e=8.165E-04  Thermotoga maritima MSB8

Solvent-accessible surface area (backbone atoms only — not comparable to full-atom values): 39216 Å² total; per-residue (Å²): 127,85,69,75,80,66,69,96,47,74,64,59,51,53,52,51,47,43,66,71,60,37,55,63,64,67,38,95,60,17,64,63,46,50,49,44,49,49,48,41,52,53,35,40,53,54,54,48,46,45,64,52,50,50,39,52,48,48,18,53,47,37,39,33,48,73,66,40,40,66,81,49,47,63,56,51,52,50,50,51,50,50,50,35,54,50,43,26,51,44,51,38,53,38,48,54,45,50,50,52,53,29,48,51,47,30,51,52,54,41,51,51,51,50,51,55,37,50,35,64,45,35,48,49,51,51,77,77,46,90,66,86,50,88,48,57,39,52,35,53,57,49,28,42,45,44,34,33,44,45,48,52,50,52,50,49,53,51,51,40,30,52,52,40,29,52,53,29,44,52,51,30,38,64,68,32,43,76,41,59,46,63,60,95,78,53,51,54,54,44,75,23,46,54,36,55,50,33,50,50,51,30,50,51,50,45,54,51,51,51,64,34,44,52,55,30,53,54,28,47,52,50,25,49,50,31,46,48,53,36,35,49,51,40,43,49,46,60,75,38,16,61,59,35,45,75,64,66,39,35,69,59,51,51,50,52,50,49,54,35,46,48,47,32,47,54,26,50,54,53,27,46,58,27,45,40,50,39,50,31,49,49,42,39,48,56,48,46,64,66,45,48,41,48,62,71,44,42,62,44,38,38,70,61,75,44,50,66,8,54,44,53,28,48,25,51,33,40,47,50,32,29,56,32,64,39,48,65,72,76,37,45,66,58,50,51,51,34,51,51,28,42,51,47,45,48,47,40,51,53,53,54,68,66,54,74,66,63,72,78,76,74,68,75,69,75,73,75,76,76,75,76,73,78,76,74,74,87,120,126,85,68,73,81,65,69,96,48,74,64,58,50,52,52,52,46,42,68,71,58,38,56,63,65,67,40,93,60,16,64,62,46,50,50,45,48,50,49,43,52,52,36,41,54,55,52,46,45,46,64,53,50,50,38,52,48,49,19,53,48,37,39,31,48,73,67,41,40,66,82,50,48,64,56,50,52,51,50,49,50,50,51,34,54,49,43,26,52,42,51,40,52,38,50,54,44,48,52,50,53,30,48,51,47,31,53,53,52,41,51,51,50,50,52,57,36,51,35,63,44,36,48,50,50,49,75,76,45,90,66,86,50,87,47,59,38,52,36,53,56,47,28,40,45,45,34,34,43,44,48,53,50,51,51,47,53,48,52,41,28,52,52,40,30,52,54,28,42,52,50,30,38,64,68,30,43,76,42,59,46,62,59,96,79,52,52,54,55,44,74,23,46,54,37,54,50,34,51,49,51,29,49,51,50,46,53,51,50,52,64,34,45,51,55,29,52,54,28,46,52,50,26,50,52,31,45,48,52,35,35,51,53,40,44,49,48,61,76,37,15,63,60,33,45,75,64,65,39,35,67,60,50,52,51,51,51,49,54,36,46,49,47,31,48,53,24,49,54,52,28,48,58,27,44,39,49,40,50,31,47,51,42,41,48,56,47,46,64,67,45,48,42,48,61,72,43,41,60,44,39,39,71,62,76,43,50,66,7,54,44,54,28,48,26,50,32,38,48,50,33,29,56,33,64,40,48,63,73,75,36,46,66,58,50,50,52,34,51,52,28,43,51,47,45,49,47,40,51,53,54,54,69,66,55,73,66,62,71,78,76,72,70,74,70,76,76,75,74,75,74,76,77,78,75,75,73,84,123

Foldseek 3Di:
DPPPLDPPDPVVLVVLLCVLQVCLCVDPCNVVLVVLVVQLLVLLLLLLVLLVLVLLLLLVVQLCVVVVPPVCVVVSVVSVVVSVVSNVVSVVSNVVSLVVSLVSSLVVSLCVLCDLCPPLCNVVVLCVDDDPCVCVVCLSVPLSSLLSNLVSVLVSLLSSLVSNLVSLLVVLLVLLQQFQPCDVNRRRSDRSVLSVVLVVLLVVLQVLLVVLVVQLVVLVVQLVVLVVVLVVLVVVCVVCVVVCVVVVVVVVSVVVSVVSVVSNVVSVVSSVVSVVSNVVSVVVCVVCLQVVLLVVCVVCVVVVVDGPSSSSSRSSSSSSNSVSSNSCVVCVVSVSSNSVSSVNSSRSVVSSVPDDRDPPPPPPDPPPPPPPPPPPPPD/DPPPLDPPDPVVLVVLLCVLQVCLCVDPCNVVLVVLVVQLLVLLLLLLVLLVLVLLLLLVVQLCVVVPPPVCVVVSVVSVVVSVVSNVVSVVSNVVSLVVSLVSSLVVSLCVLCDLCPPLCNVVVLCVDDDPCVCVVCLSVPLSSLLSNLVSVLVSLLSSLVSNLVSLLVVLLVLLQQFQPCDVNRRRSDRSVLSVVLVVLLVVLQVLLVVLVVQLVVLVVQLVVLVVVLVVLVVVCVVCVVVCVVVVVVVVSVVVSVVSVVSNVVSVVSSVVSVVSNVVSVVVCVVCLQVVLLVVCVVCVVVVNDGPSSSSSRSSSSSSNSVSSNSCVVCVVSVSSNSVSSVNSSRSVVSSVPDDRDPDPPPPDPPPPPPPPPPPPPD